Protein AF-0000000080778298 (afdb_homodimer)

Foldseek 3Di:
DWQKWWAQKWDDDVPATQAGGATDTHAFLAEEEEEEDPSLNSVVVVCVQQLNDPDIDTFIDGNNHGRHPCSPQAEQEAEPDDDDDQAAFLLRVLVVLVVVHVQAASVQLVVQCVVVVHDRRDGNVPDDPLNNLSSSCSSRLRGNHQEYEHEASCPPHDPVSSVVSLVSCVVRHDSRHYYYYYHPPCVSNVVRHQWYFYGGSNYTPDTDGQVVVCVVVVDHPVVVNCVSPVPPPD/DWQKWWAQKWDDDVPATQAGGATDTHAFLAEEEEEEDPSLNSVVVVCVQQLNDPDIDTFIDGNNHGRHPCSPQAEQEAAPDDDDDQADFLLRVLVVLVVVHVQAASVQLVVQCVVVVHDRRDGNVPDDPLSNLSSSCSSRLRGNHQEYEHEASCPPHDPVSSVVSLVSCVVRHDSRHYYYYYHPPCVSNVVRHQWYFYGGSNYTPDTDGQVVVCVVVVDHPVVVNCVSPVPPPD

Secondary structure (DSSP, 8-state):
-EEEEEEEEEEEETTEEEEEEEEEEEETT-EEEEE-STTSSHHHHHHHHTTS----EEEEEETTEE-STTGGGTEEEE-SS----TTSBHHHHHHHHHHH-TTB-HHHHHHHHHHTT--TTSBGGG--HHHHHHHHHHHHHTB--SEEEEE-TTTT--HHHHHHHHHHHHHHS-TTSEEEEE-S-HHHHGGG-SEEEEEETTEEEEEEEHHHHHHHHSS-HHHHHHHHHHGGG-/-EEEEEEEEEEEETTEEEEEEEEEEEETT-EEEEE-STTSSHHHHHHHHTTS----EEEEEETTEE-STTGGGTEEEE-SS----TTSBHHHHHHHHHHH-TTB-HHHHHHHHHHTT--TTSBGGG--HHHHHHHHHHHHHTB--SEEEEE-TTTT--HHHHHHHHHHHHHHS-TTSEEEEE-S-HHHHGGG-SEEEEEETTEEEEEEEHHHHHHHHSS-HHHHHHHHHHGGG-

InterPro domains:
  IPR003439 ABC transporter-like, ATP-binding domain [PF00005] (19-155)
  IPR003439 ABC transporter-like, ATP-binding domain [PS50893] (4-226)
  IPR003593 AAA+ ATPase domain [SM00382] (28-203)
  IPR027417 P-loop containing nucleoside triphosphate hydrolase [G3DSA:3.40.50.300] (1-229)
  IPR027417 P-loop containing nucleoside triphosphate hydrolase [SSF52540] (3-216)
  IPR051782 ABC Transporter Superfamily, Various Functions [PTHR42939] (1-219)

Radius of gyration: 23.78 Å; Cα contacts (8 Å, |Δi|>4): 913; chains: 2; bounding box: 49×66×50 Å

Solvent-accessible surface area (backbone atoms only — not comparable to full-atom values): 24778 Å² total; per-residue (Å²): 110,66,36,33,40,34,43,50,26,28,33,67,58,90,91,42,66,38,30,48,58,30,63,53,71,39,41,61,35,37,29,33,35,47,36,56,54,89,80,12,27,65,68,61,49,53,33,34,73,51,34,72,51,81,84,63,46,63,43,52,29,49,68,87,32,69,66,36,89,64,29,60,75,39,36,32,69,40,57,74,78,72,86,71,66,48,85,35,26,47,48,56,48,49,52,51,45,49,71,72,31,89,53,42,36,65,66,56,29,53,52,47,37,51,74,67,72,51,60,48,80,41,40,47,66,75,46,50,72,58,52,43,49,48,49,53,45,35,62,41,56,21,40,73,34,56,34,36,37,37,34,38,85,58,69,94,40,32,64,48,48,33,51,52,49,52,48,49,49,68,74,51,56,54,71,70,28,19,35,40,36,33,54,58,58,40,73,82,51,54,86,65,38,51,24,37,36,29,30,49,72,12,23,73,72,44,76,47,41,44,67,56,47,32,69,73,65,73,44,58,69,47,57,50,49,33,57,73,70,44,61,78,77,114,109,65,36,33,43,34,42,49,25,28,33,67,57,90,91,42,67,38,29,47,57,30,65,53,71,38,41,60,35,37,27,32,35,47,35,57,53,86,80,11,26,64,68,62,50,53,33,35,72,52,33,73,49,82,86,61,46,62,42,54,26,47,68,84,31,69,65,38,93,64,28,61,73,38,34,31,67,40,55,72,78,74,86,72,67,48,86,34,25,46,49,55,48,50,52,51,45,48,71,72,32,89,53,42,35,65,65,56,30,52,52,47,37,52,76,68,72,52,60,49,79,42,40,48,67,74,46,51,71,59,52,44,50,47,49,53,47,32,64,40,55,20,40,73,34,56,33,36,37,37,34,38,84,56,67,93,38,33,64,48,48,34,52,52,47,52,48,49,49,68,74,51,56,54,71,69,27,19,36,40,34,33,52,58,57,42,73,82,50,52,84,65,37,49,27,38,37,29,30,50,70,11,23,74,72,43,77,47,41,43,66,56,47,32,67,73,66,72,44,56,68,48,56,51,48,32,58,71,70,46,60,75,77,116

pLDDT: mean 94.22, std 7.56, range [27.03, 98.75]

Nearest PDB structures (foldseek):
  8k1o-assembly1_B  TM=9.092E-01  e=9.595E-23  Mycobacterium tuberculosis H37Rv
  1vpl-assembly1_A-2  TM=8.908E-01  e=2.422E-22  Thermotoga maritima MSB8
  8k1n-assembly1_D  TM=9.010E-01  e=5.201E-20  Mycobacterium tuberculosis H37Rv
  1ji0-assembly1_A  TM=8.790E-01  e=4.162E-18  Thermotoga maritima
  1v43-assembly1_A  TM=8.183E-01  e=1.011E-15  Pyrococcus horikoshii

Sequence (468 aa):
MSVLEIKNLSKKYGNKQALNDVSFTAEKGEVIGLLGPNGSGKTTLIKILAGIIKKYEGEVKIDSQNVNYKTKEFVSYLPDRFFLDPNLTIAQTQALFEDFYSDFDGEKFTNFIEQMSLDKKMKISNLSKGMTEKLNLALVLSRHAKLFIIDEPIAGVDPVAREQILDAIIDNIDPDSTLVITTHLVRDIERIFDRVIMLNKGSVELNDSVENLRSTYNKGIEDVYKQIFGGHHAMSVLEIKNLSKKYGNKQALNDVSFTAEKGEVIGLLGPNGSGKTTLIKILAGIIKKYEGEVKIDSQNVNYKTKEFVSYLPDRFFLDPNLTIAQTQALFEDFYSDFDGEKFTNFIEQMSLDKKMKISNLSKGMTEKLNLALVLSRHAKLFIIDEPIAGVDPVAREQILDAIIDNIDPDSTLVITTHLVRDIERIFDRVIMLNKGSVELNDSVENLRSTYNKGIEDVYKQIFGGHHA

Organism: Finegoldia m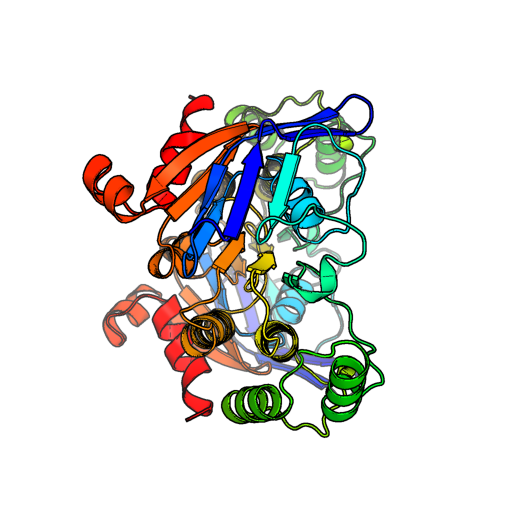agna (strain ATCC 29328 / DSM 20472 / WAL 2508) (NCBI:txid334413)

Structure (mmCIF, N/CA/C/O backbone):
data_AF-0000000080778298-model_v1
#
loop_
_entity.id
_entity.type
_entity.pdbx_description
1 polymer 'Antibiotic ABC transporter ATP-binding protein'
#
loop_
_atom_site.group_PDB
_atom_site.id
_atom_site.type_symbol
_atom_site.label_atom_id
_atom_site.label_alt_id
_atom_site.label_comp_id
_atom_site.label_asym_id
_atom_site.label_entity_id
_atom_site.label_seq_id
_atom_site.pdbx_PDB_ins_code
_atom_site.Cartn_x
_atom_site.Cartn_y
_atom_site.Cartn_z
_atom_site.occupancy
_atom_site.B_iso_or_equiv
_atom_site.auth_seq_id
_atom_site.auth_comp_id
_atom_site.auth_asym_id
_atom_site.auth_atom_id
_atom_site.pdbx_PDB_model_num
ATOM 1 N N . MET A 1 1 ? -6.984 25.562 22.344 1 78.44 1 MET A N 1
ATOM 2 C CA . MET A 1 1 ? -7.613 26.391 21.328 1 78.44 1 MET A CA 1
ATOM 3 C C . MET A 1 1 ? -7.691 25.641 20 1 78.44 1 MET A C 1
ATOM 5 O O . MET A 1 1 ? -6.758 24.938 19.625 1 78.44 1 MET A O 1
ATOM 9 N N . SER A 1 2 ? -8.812 25.75 19.297 1 90.25 2 SER A N 1
ATOM 10 C CA . SER A 1 2 ? -9.047 24.984 18.078 1 90.25 2 SER A CA 1
ATOM 11 C C . SER A 1 2 ? -8.242 25.531 16.906 1 90.25 2 SER A C 1
ATOM 13 O O . SER A 1 2 ? -8.219 26.75 16.688 1 90.25 2 SER A O 1
ATOM 15 N N . VAL A 1 3 ? -7.438 24.766 16.328 1 94.38 3 VAL A N 1
ATOM 16 C CA . VAL A 1 3 ? -6.645 25.156 15.172 1 94.38 3 VAL A CA 1
ATOM 17 C C . VAL A 1 3 ? -7.449 24.922 13.898 1 94.38 3 VAL A C 1
ATOM 19 O O . VAL A 1 3 ? -7.301 25.672 12.922 1 94.38 3 VAL A O 1
ATOM 22 N N . LEU A 1 4 ? -8.289 23.922 13.883 1 96.69 4 LEU A N 1
ATOM 23 C CA . LEU A 1 4 ? -9.133 23.562 12.75 1 96.69 4 LEU A CA 1
ATOM 24 C C . LEU A 1 4 ? -10.602 23.531 13.148 1 96.69 4 LEU A C 1
ATOM 26 O O . LEU A 1 4 ? -10.953 22.953 14.18 1 96.69 4 LEU A O 1
ATOM 30 N N . GLU A 1 5 ? -11.422 24.219 12.359 1 97.81 5 GLU A N 1
ATOM 31 C CA . GLU A 1 5 ? -12.867 24.203 12.547 1 97.81 5 GLU A CA 1
ATOM 32 C C . GLU A 1 5 ? -13.594 23.906 11.242 1 97.81 5 GLU A C 1
ATOM 34 O O . GLU A 1 5 ? -13.422 24.625 10.25 1 97.81 5 GLU A O 1
ATOM 39 N N . ILE A 1 6 ? -14.344 22.875 11.25 1 98.19 6 ILE A N 1
ATOM 40 C CA . ILE A 1 6 ? -15.18 22.5 10.109 1 98.19 6 ILE A CA 1
ATOM 41 C C . ILE A 1 6 ? -16.641 22.469 10.539 1 98.19 6 ILE A C 1
ATOM 43 O O . ILE A 1 6 ? -17 21.797 11.5 1 98.19 6 ILE A O 1
ATOM 47 N N . LYS A 1 7 ? -17.453 23.234 9.836 1 98.31 7 LYS A N 1
ATOM 48 C CA . LYS A 1 7 ? -18.875 23.312 10.148 1 98.31 7 LYS A CA 1
ATOM 49 C C . LYS A 1 7 ? -19.719 23 8.922 1 98.31 7 LYS A C 1
ATOM 51 O O . LYS A 1 7 ? -19.719 23.75 7.945 1 98.31 7 LYS A O 1
ATOM 56 N N . ASN A 1 8 ? -20.469 21.922 9.023 1 98.5 8 ASN A N 1
ATOM 57 C CA . ASN A 1 8 ? -21.453 21.516 8.023 1 98.5 8 ASN A CA 1
ATOM 58 C C . ASN A 1 8 ? -20.844 21.5 6.621 1 98.5 8 ASN A C 1
ATOM 60 O O . ASN A 1 8 ? -21.422 22.047 5.684 1 98.5 8 ASN A O 1
ATOM 64 N N . LEU A 1 9 ? -19.719 20.953 6.488 1 98.62 9 LEU A N 1
ATOM 65 C CA . LEU A 1 9 ? -19 20.906 5.223 1 98.62 9 LEU A CA 1
ATOM 66 C C . LEU A 1 9 ? -19.609 19.875 4.281 1 98.62 9 LEU A C 1
ATOM 68 O O . LEU A 1 9 ? -19.781 18.719 4.648 1 98.62 9 LEU A O 1
ATOM 72 N N . SER A 1 10 ? -19.953 20.359 3.104 1 98.62 10 SER A N 1
ATOM 73 C CA . SER A 1 10 ? -20.5 19.484 2.062 1 98.62 10 SER A CA 1
ATOM 74 C C . SER A 1 10 ? -19.844 19.766 0.713 1 98.62 10 SER A C 1
ATOM 76 O O . SER A 1 10 ? -19.516 20.922 0.405 1 98.62 10 SER A O 1
ATOM 78 N N . LYS A 1 11 ? -19.578 18.766 -0.02 1 98.25 11 LYS A N 1
ATOM 79 C CA . LYS A 1 11 ? -18.969 18.859 -1.34 1 98.25 11 LYS A CA 1
ATOM 80 C C . LYS A 1 11 ? -19.562 17.844 -2.303 1 98.25 11 LYS A C 1
ATOM 82 O O . LYS A 1 11 ? -19.656 16.656 -1.977 1 98.25 11 LYS A O 1
ATOM 87 N N . LYS A 1 12 ? -19.969 18.281 -3.449 1 96.56 12 LYS A N 1
ATOM 88 C CA . LYS A 1 12 ? -20.5 17.422 -4.504 1 96.56 12 LYS A CA 1
ATOM 89 C C . LYS A 1 12 ? -19.656 17.516 -5.77 1 96.56 12 LYS A C 1
ATOM 91 O O . LYS A 1 12 ? -19.156 18.594 -6.113 1 96.56 12 LYS A O 1
ATOM 96 N N . TYR A 1 13 ? -19.438 16.406 -6.422 1 94.69 13 TYR A N 1
ATOM 97 C CA . TYR A 1 13 ? -18.906 16.344 -7.781 1 94.69 13 TYR A CA 1
ATOM 98 C C . TYR A 1 13 ? -19.984 15.836 -8.75 1 94.69 13 TYR A C 1
ATOM 100 O O . TYR A 1 13 ? -20.297 14.648 -8.781 1 94.69 13 TYR A O 1
ATOM 108 N N . GLY A 1 14 ? -20.484 16.75 -9.555 1 93.25 14 GLY A N 1
ATOM 109 C CA . GLY A 1 14 ? -21.641 16.312 -10.328 1 93.25 14 GLY A CA 1
ATOM 110 C C . GLY A 1 14 ? -22.781 15.789 -9.469 1 93.25 14 GLY A C 1
ATOM 111 O O . GLY A 1 14 ? -23.297 16.5 -8.609 1 93.25 14 GLY A O 1
ATOM 112 N N . ASN A 1 15 ? -23.031 14.484 -9.672 1 91.56 15 ASN A N 1
ATOM 113 C CA . ASN A 1 15 ? -24.125 13.883 -8.922 1 91.56 15 ASN A CA 1
ATOM 114 C C . ASN A 1 15 ? -23.625 13.086 -7.723 1 91.56 15 ASN A C 1
ATOM 116 O O . ASN A 1 15 ? -24.422 12.547 -6.949 1 91.56 15 ASN A O 1
ATOM 120 N N . LYS A 1 16 ? -22.391 13.141 -7.445 1 93.31 16 LYS A N 1
ATOM 121 C CA . LYS A 1 16 ? -21.812 12.352 -6.355 1 93.31 16 LYS A CA 1
ATOM 122 C C . LYS A 1 16 ? -21.547 13.219 -5.129 1 93.31 16 LYS A C 1
ATOM 124 O O . LYS A 1 16 ? -20.859 14.234 -5.223 1 93.31 16 LYS A O 1
ATOM 129 N N . GLN A 1 17 ? -22.172 12.867 -4.039 1 96.75 17 GLN A N 1
ATOM 130 C CA . GLN A 1 17 ? -21.938 13.539 -2.764 1 96.75 17 GLN A CA 1
ATOM 131 C C . GLN A 1 17 ? -20.656 13.023 -2.1 1 96.75 17 GLN A C 1
ATOM 133 O O . GLN A 1 17 ? -20.672 11.977 -1.456 1 96.75 17 GLN A O 1
ATOM 138 N N . ALA A 1 18 ? -19.609 13.812 -2.191 1 97.69 18 ALA A N 1
ATOM 139 C CA . ALA A 1 18 ? -18.312 13.383 -1.67 1 97.69 18 ALA A CA 1
ATOM 140 C C . ALA A 1 18 ? -18.219 13.625 -0.166 1 97.69 18 ALA A C 1
ATOM 142 O O . ALA A 1 18 ? -17.703 12.789 0.574 1 97.69 18 ALA A O 1
ATOM 143 N N . LEU A 1 19 ? -18.672 14.766 0.259 1 98.75 19 LEU A N 1
ATOM 144 C CA . LEU A 1 19 ? -18.797 15.117 1.671 1 98.75 19 LEU A CA 1
ATOM 145 C C . LEU A 1 19 ? -20.203 15.586 1.991 1 98.75 19 LEU A C 1
ATOM 147 O O . LEU A 1 19 ? -20.812 16.328 1.208 1 98.75 19 LEU A O 1
ATOM 151 N N . ASN A 1 20 ? -20.688 15.102 3.113 1 98.56 20 ASN A N 1
ATOM 152 C CA . ASN A 1 20 ? -22.078 15.375 3.51 1 98.56 20 ASN A CA 1
ATOM 153 C C . ASN A 1 20 ? -22.156 15.844 4.961 1 98.56 20 ASN A C 1
ATOM 155 O O . ASN A 1 20 ? -22.234 15.023 5.875 1 98.56 20 ASN A O 1
ATOM 159 N N . ASP A 1 21 ? -22.156 17.141 5.152 1 98.44 21 ASP A N 1
ATOM 160 C CA . ASP A 1 21 ? -22.406 17.766 6.445 1 98.44 21 ASP A CA 1
ATOM 161 C C . ASP A 1 21 ? -21.375 17.344 7.48 1 98.44 21 ASP A C 1
ATOM 163 O O . ASP A 1 21 ? -21.734 16.891 8.57 1 98.44 21 ASP A O 1
ATOM 167 N N . VAL A 1 22 ? -20.156 17.438 7.129 1 98.75 22 VAL A N 1
ATOM 168 C CA . VAL A 1 22 ? -19.062 17.062 8.008 1 98.75 22 VAL A CA 1
ATOM 169 C C . VAL A 1 22 ? -18.75 18.219 8.961 1 98.75 22 VAL A C 1
ATOM 171 O O . VAL A 1 22 ? -18.609 19.375 8.531 1 98.75 22 VAL A O 1
ATOM 174 N N . SER A 1 23 ? -18.688 17.922 10.258 1 98.69 23 SER A N 1
ATOM 175 C CA . SER A 1 23 ? -18.344 18.922 11.258 1 98.69 23 SER A CA 1
ATOM 176 C C . SER A 1 23 ? -17.422 18.344 12.328 1 98.69 23 SER A C 1
ATOM 178 O O . SER A 1 23 ? -17.688 17.25 12.852 1 98.69 23 SER A O 1
ATOM 180 N N . PHE A 1 24 ? -16.328 18.984 12.586 1 98.31 24 PHE A N 1
ATOM 181 C CA . PHE A 1 24 ? -15.469 18.672 13.719 1 98.31 24 PHE A CA 1
ATOM 182 C C . PHE A 1 24 ? -14.398 19.734 13.891 1 98.31 24 PHE A C 1
ATOM 184 O O . PHE A 1 24 ? -14.242 20.625 13.047 1 98.31 24 PHE A O 1
ATOM 191 N N . THR A 1 25 ? -13.727 19.703 14.984 1 98 25 THR A N 1
ATOM 192 C CA . THR A 1 25 ? -12.617 20.594 15.273 1 98 25 THR A CA 1
ATOM 193 C C . THR A 1 25 ? -11.344 19.797 15.562 1 98 25 THR A C 1
ATOM 195 O O . THR A 1 25 ? -11.383 18.578 15.703 1 98 25 THR A O 1
ATOM 198 N N . ALA A 1 26 ? -10.258 20.453 15.516 1 97.38 26 ALA A N 1
ATOM 199 C CA . ALA A 1 26 ? -8.977 19.906 15.961 1 97.38 26 ALA A CA 1
ATOM 200 C C . ALA A 1 26 ? -8.227 20.906 16.828 1 97.38 26 ALA A C 1
ATOM 202 O O . ALA A 1 26 ? -8.219 22.109 16.531 1 97.38 26 ALA A O 1
ATOM 203 N N . GLU A 1 27 ? -7.645 20.422 17.828 1 96.44 27 GLU A N 1
ATOM 204 C CA . GLU A 1 27 ? -6.938 21.281 18.781 1 96.44 27 GLU A CA 1
ATOM 205 C C . GLU A 1 27 ? -5.445 21.344 18.469 1 96.44 27 GLU A C 1
ATOM 207 O O . GLU A 1 27 ? -4.926 20.484 17.734 1 96.44 27 GLU A O 1
ATOM 212 N N . LYS A 1 28 ? -4.871 22.359 19.047 1 95.31 28 LYS A N 1
ATOM 213 C CA . LYS A 1 28 ? -3.426 22.516 18.906 1 95.31 28 LYS A CA 1
ATOM 214 C C . LYS A 1 28 ? -2.686 21.312 19.469 1 95.31 28 LYS A C 1
ATOM 216 O O . LYS A 1 28 ? -2.996 20.844 20.578 1 95.31 28 LYS A O 1
ATOM 221 N N . GLY A 1 29 ? -1.764 20.75 18.656 1 95.31 29 GLY A N 1
ATOM 222 C CA . GLY A 1 29 ? -0.925 19.656 19.109 1 95.31 29 GLY A CA 1
ATOM 223 C C . GLY A 1 29 ? -1.574 18.297 18.938 1 95.31 29 GLY A C 1
ATOM 224 O O . GLY A 1 29 ? -0.948 17.266 19.203 1 95.31 29 GLY A O 1
ATOM 225 N N . GLU A 1 30 ? -2.766 18.281 18.469 1 97.25 30 GLU A N 1
ATOM 226 C CA . GLU A 1 30 ? -3.52 17.031 18.359 1 97.25 30 GLU A CA 1
ATOM 227 C C . GLU A 1 30 ? -3.139 16.266 17.094 1 97.25 30 GLU A C 1
ATOM 229 O O . GLU A 1 30 ? -2.984 16.875 16.031 1 97.25 30 GLU A O 1
ATOM 234 N N . VAL A 1 31 ? -2.969 14.969 17.25 1 97.5 31 VAL A N 1
ATOM 235 C CA . VAL A 1 31 ? -2.758 14.086 16.109 1 97.5 31 VAL A CA 1
ATOM 236 C C . VAL A 1 31 ? -4.043 13.32 15.797 1 97.5 31 VAL A C 1
ATOM 238 O O . VAL A 1 31 ? -4.496 12.5 16.609 1 97.5 31 VAL A O 1
ATOM 241 N N . ILE A 1 32 ? -4.586 13.555 14.617 1 98.5 32 ILE A N 1
ATOM 242 C CA . ILE A 1 32 ? -5.855 12.945 14.234 1 98.5 32 ILE A CA 1
ATOM 243 C C . ILE A 1 32 ? -5.633 11.961 13.086 1 98.5 32 ILE A C 1
ATOM 245 O O . ILE A 1 32 ? -5.051 12.32 12.062 1 98.5 32 ILE A O 1
ATOM 249 N N . GLY A 1 33 ? -6.047 10.727 13.312 1 98.62 33 GLY A N 1
ATOM 250 C CA . GLY A 1 33 ? -6.172 9.789 12.211 1 98.62 33 GLY A CA 1
ATOM 251 C C . GLY A 1 33 ? -7.48 9.93 11.453 1 98.62 33 GLY A C 1
ATOM 252 O O . GLY A 1 33 ? -8.555 9.711 12.016 1 98.62 33 GLY A O 1
ATOM 253 N N . LEU A 1 34 ? -7.395 10.383 10.25 1 98.69 34 LEU A N 1
ATOM 254 C CA . LEU A 1 34 ? -8.555 10.43 9.359 1 98.69 34 LEU A CA 1
ATOM 255 C C . LEU A 1 34 ? -8.688 9.141 8.562 1 98.69 34 LEU A C 1
ATOM 257 O O . LEU A 1 34 ? -7.93 8.906 7.613 1 98.69 34 LEU A O 1
ATOM 261 N N . LEU A 1 35 ? -9.68 8.344 8.922 1 98.44 35 LEU A N 1
ATOM 262 C CA . LEU A 1 35 ? -9.781 6.98 8.422 1 98.44 35 LEU A CA 1
ATOM 263 C C . LEU A 1 35 ? -11.109 6.762 7.703 1 98.44 35 LEU A C 1
ATOM 265 O O . LEU A 1 35 ? -12.016 7.586 7.809 1 98.44 35 LEU A O 1
ATOM 269 N N . GLY A 1 36 ? -11.188 5.672 6.961 1 97.44 36 GLY A N 1
ATOM 270 C CA . GLY A 1 36 ? -12.367 5.293 6.203 1 97.44 36 GLY A CA 1
ATOM 271 C C . GLY A 1 36 ? -12.039 4.504 4.949 1 97.44 36 GLY A C 1
ATOM 272 O O . GLY A 1 36 ? -10.898 4.508 4.484 1 97.44 36 GLY A O 1
ATOM 273 N N . PRO A 1 37 ? -13.039 3.822 4.414 1 95.44 37 PRO A N 1
ATOM 274 C CA . PRO A 1 37 ? -12.805 3.057 3.189 1 95.44 37 PRO A CA 1
ATOM 275 C C . PRO A 1 37 ? -12.492 3.949 1.987 1 95.44 37 PRO A C 1
ATOM 277 O O . PRO A 1 37 ? -12.578 5.176 2.086 1 95.44 37 PRO A O 1
ATOM 280 N N . ASN A 1 38 ? -12.062 3.307 0.948 1 91.5 38 ASN A N 1
ATOM 281 C CA . ASN A 1 38 ? -11.875 4.043 -0.296 1 91.5 38 ASN A CA 1
ATOM 282 C C . ASN A 1 38 ? -13.164 4.719 -0.753 1 91.5 38 ASN A C 1
ATOM 284 O O . ASN A 1 38 ? -14.242 4.125 -0.682 1 91.5 38 ASN A O 1
ATOM 288 N N . GLY A 1 39 ? -13.086 5.965 -1.062 1 92.25 39 GLY A N 1
ATOM 289 C CA . GLY A 1 39 ? -14.242 6.699 -1.54 1 92.25 39 GLY A CA 1
ATOM 290 C C . GLY A 1 39 ? -15.047 7.332 -0.422 1 92.25 39 GLY A C 1
ATOM 291 O O . GLY A 1 39 ? -16.125 7.895 -0.663 1 92.25 39 GLY A O 1
ATOM 292 N N . SER A 1 40 ? -14.539 7.312 0.75 1 96.25 40 SER A N 1
ATOM 293 C CA . SER A 1 40 ? -15.305 7.785 1.896 1 96.25 40 SER A CA 1
ATOM 294 C C . SER A 1 40 ? -15.273 9.305 1.99 1 96.25 40 SER A C 1
ATOM 296 O O . SER A 1 40 ? -16.047 9.898 2.748 1 96.25 40 SER A O 1
ATOM 298 N N . GLY A 1 41 ? -14.375 9.93 1.281 1 97.31 41 GLY A N 1
ATOM 299 C CA . GLY A 1 41 ? -14.305 11.383 1.282 1 97.31 41 GLY A CA 1
ATOM 300 C C . GLY A 1 41 ? -13.016 11.914 1.874 1 97.31 41 GLY A C 1
ATOM 301 O O . GLY A 1 41 ? -12.805 13.133 1.921 1 97.31 41 GLY A O 1
ATOM 302 N N . LYS A 1 42 ? -12.125 11.07 2.289 1 97.88 42 LYS A N 1
ATOM 303 C CA . LYS A 1 42 ? -10.891 11.469 2.951 1 97.88 42 LYS A CA 1
ATOM 304 C C . LYS A 1 42 ? -10.086 12.43 2.076 1 97.88 42 LYS A C 1
ATOM 306 O O . LYS A 1 42 ? -9.703 13.516 2.521 1 97.88 42 LYS A O 1
ATOM 311 N N . THR A 1 43 ? -9.859 12.039 0.806 1 96.5 43 THR A N 1
ATOM 312 C CA . THR A 1 43 ? -9.039 12.82 -0.114 1 96.5 43 THR A CA 1
ATOM 313 C C . THR A 1 43 ? -9.68 14.172 -0.398 1 96.5 43 THR A C 1
ATOM 315 O O . THR A 1 43 ? -8.992 15.195 -0.445 1 96.5 43 THR A O 1
ATOM 318 N N . THR A 1 44 ? -11 14.172 -0.585 1 97.75 44 THR A N 1
ATOM 319 C CA . THR A 1 44 ? -11.711 15.43 -0.786 1 97.75 44 THR A CA 1
ATOM 320 C C . THR A 1 44 ? -11.531 16.344 0.417 1 97.75 44 THR A C 1
ATOM 322 O O . THR A 1 44 ? -11.211 17.531 0.257 1 97.75 44 THR A O 1
ATOM 325 N N . LEU A 1 45 ? -11.656 15.781 1.581 1 98.31 45 LEU A N 1
ATOM 326 C CA . LEU A 1 45 ? -11.539 16.562 2.803 1 98.31 45 LEU A CA 1
ATOM 327 C C . LEU A 1 45 ? -10.133 17.141 2.938 1 98.31 45 LEU A C 1
ATOM 329 O O . LEU A 1 45 ? -9.969 18.344 3.164 1 98.31 45 LEU A O 1
ATOM 333 N N . ILE A 1 46 ? -9.109 16.359 2.736 1 97.31 46 ILE A N 1
ATOM 334 C CA . ILE A 1 46 ? -7.746 16.828 2.971 1 97.31 46 ILE A CA 1
ATOM 335 C C . ILE A 1 46 ? -7.367 17.859 1.903 1 97.31 46 ILE A C 1
ATOM 337 O O . ILE A 1 46 ? -6.625 18.797 2.178 1 97.31 46 ILE A O 1
ATOM 341 N N . LYS A 1 47 ? -7.891 17.719 0.681 1 96.31 47 LYS A N 1
ATOM 342 C CA . LYS A 1 47 ? -7.598 18.688 -0.37 1 96.31 47 LYS A CA 1
ATOM 343 C C . LYS A 1 47 ? -8.266 20.031 -0.078 1 96.31 47 LYS A C 1
ATOM 345 O O . LYS A 1 47 ? -7.727 21.078 -0.424 1 96.31 47 LYS A O 1
ATOM 350 N N . ILE A 1 48 ? -9.43 19.969 0.528 1 96.88 48 ILE A N 1
ATOM 351 C CA . ILE A 1 48 ? -10.086 21.203 0.966 1 96.88 48 ILE A CA 1
ATOM 352 C C . ILE A 1 48 ? -9.25 21.859 2.059 1 96.88 48 ILE A C 1
ATOM 354 O O . ILE A 1 48 ? -8.969 23.062 1.993 1 96.88 48 ILE A O 1
ATOM 358 N N . LEU A 1 49 ? -8.781 21.062 3.014 1 96.38 49 LEU A N 1
ATOM 359 C CA . LEU A 1 49 ? -7.969 21.594 4.109 1 96.38 49 LEU A CA 1
ATOM 360 C C . LEU A 1 49 ? -6.656 22.156 3.586 1 96.38 49 LEU A C 1
ATOM 362 O O . LEU A 1 49 ? -6.145 23.141 4.129 1 96.38 49 LEU A O 1
ATOM 366 N N . ALA A 1 50 ? -6.133 21.609 2.518 1 95 50 ALA A N 1
ATOM 367 C CA . ALA A 1 50 ? -4.867 22.031 1.93 1 95 50 ALA A CA 1
ATOM 368 C C . ALA A 1 50 ? -5.07 23.25 1.029 1 95 50 ALA A C 1
ATOM 370 O O . ALA A 1 50 ? -4.105 23.812 0.494 1 95 50 ALA A O 1
ATOM 371 N N . GLY A 1 51 ? -6.305 23.609 0.789 1 94.56 51 GLY A N 1
ATOM 372 C CA . GLY A 1 51 ? -6.617 24.781 -0.031 1 94.56 51 GLY A CA 1
ATOM 373 C C . GLY A 1 51 ? -6.602 24.469 -1.519 1 94.56 51 GLY A C 1
ATOM 374 O O . GLY A 1 51 ? -6.578 25.391 -2.342 1 94.56 51 GLY A O 1
ATOM 375 N N . ILE A 1 52 ? -6.566 23.234 -1.874 1 93.56 52 ILE A N 1
ATOM 376 C CA . ILE A 1 52 ? -6.535 22.812 -3.27 1 93.56 52 ILE A CA 1
ATOM 377 C C . ILE A 1 52 ? -7.941 22.875 -3.857 1 93.56 52 ILE A C 1
ATOM 379 O O . ILE A 1 52 ? -8.141 23.391 -4.961 1 93.56 52 ILE A O 1
ATOM 383 N N . ILE A 1 53 ? -8.906 22.344 -3.15 1 94.31 53 ILE A N 1
ATOM 384 C CA . ILE A 1 53 ? -10.312 22.453 -3.521 1 94.31 53 ILE A CA 1
ATOM 385 C C . ILE A 1 53 ? -10.938 23.656 -2.82 1 94.31 53 ILE A C 1
ATOM 387 O O . ILE A 1 53 ? -10.891 23.75 -1.592 1 94.31 53 ILE A O 1
ATOM 391 N N . LYS A 1 54 ? -11.586 24.562 -3.533 1 91.88 54 LYS A N 1
ATOM 392 C CA . LYS A 1 54 ? -12.039 25.812 -2.953 1 91.88 54 LYS A CA 1
ATOM 393 C C . LYS A 1 54 ? -13.562 25.922 -2.988 1 91.88 54 LYS A C 1
ATOM 395 O O . LYS A 1 54 ? -14.148 26.719 -2.252 1 91.88 54 LYS A O 1
ATOM 400 N N . LYS A 1 55 ? -14.242 25.203 -3.832 1 93.88 55 LYS A N 1
ATOM 401 C CA . LYS A 1 55 ? -15.695 25.281 -3.953 1 93.88 55 LYS A CA 1
ATOM 402 C C . LYS A 1 55 ? -16.375 24.188 -3.115 1 93.88 55 LYS A C 1
ATOM 404 O O . LYS A 1 55 ? -16.266 23 -3.42 1 93.88 55 LYS A O 1
ATOM 409 N N . TYR A 1 56 ? -16.938 24.562 -2.104 1 96.81 56 TYR A N 1
ATOM 410 C CA . TYR A 1 56 ? -17.688 23.688 -1.203 1 96.81 56 TYR A CA 1
ATOM 411 C C . TYR A 1 56 ? -18.703 24.484 -0.396 1 96.81 56 TYR A C 1
ATOM 413 O O . TYR A 1 56 ? -18.719 25.703 -0.439 1 96.81 56 TYR A O 1
ATOM 421 N N . GLU A 1 57 ? -19.562 23.766 0.222 1 97.88 57 GLU A N 1
ATOM 422 C CA . GLU A 1 57 ? -20.531 24.359 1.138 1 97.88 57 GLU A CA 1
ATOM 423 C C . GLU A 1 57 ? -20.109 24.188 2.59 1 97.88 57 GLU A C 1
ATOM 425 O O . GLU A 1 57 ? -19.375 23.25 2.916 1 97.88 57 GLU A O 1
ATOM 430 N N . GLY A 1 58 ? -20.516 25.078 3.432 1 97.88 58 GLY A N 1
ATOM 431 C CA . GLY A 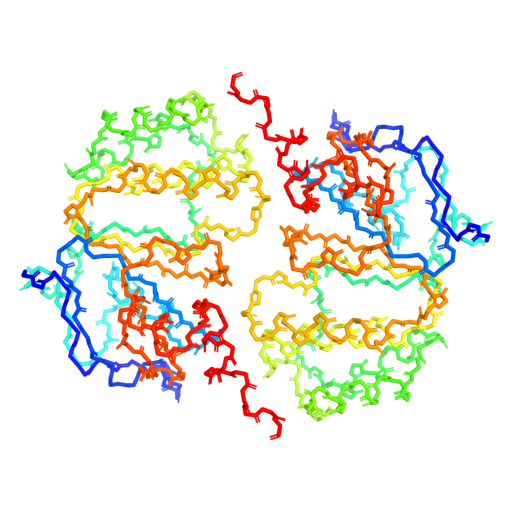1 58 ? -20.109 25.062 4.828 1 97.88 58 GLY A CA 1
ATOM 432 C C . GLY A 1 58 ? -18.922 25.969 5.117 1 97.88 58 GLY A C 1
ATOM 433 O O . GLY A 1 58 ? -18.656 26.906 4.367 1 97.88 58 GLY A O 1
ATOM 434 N N . GLU A 1 59 ? -18.328 25.703 6.332 1 97.25 59 GLU A N 1
ATOM 435 C CA . GLU A 1 59 ? -17.219 26.562 6.73 1 97.25 59 GLU A CA 1
ATOM 436 C C . GLU A 1 59 ? -16.016 25.75 7.176 1 97.25 59 GLU A C 1
ATOM 438 O O . GLU A 1 59 ? -16.156 24.734 7.871 1 97.25 59 GLU A O 1
ATOM 443 N N . VAL A 1 60 ? -14.953 26.172 6.695 1 97.19 60 VAL A N 1
ATOM 444 C CA . VAL A 1 60 ? -13.68 25.609 7.121 1 97.19 60 VAL A CA 1
ATOM 445 C C . VAL A 1 60 ? -12.719 26.719 7.523 1 97.19 60 VAL A C 1
ATOM 447 O O . VAL A 1 60 ? -12.445 27.625 6.734 1 97.19 60 VAL A O 1
ATOM 450 N N . LYS A 1 61 ? -12.242 26.641 8.766 1 96.12 61 LYS A N 1
ATOM 451 C CA . LYS A 1 61 ? -11.297 27.625 9.266 1 96.12 61 LYS A CA 1
ATOM 452 C C . LYS A 1 61 ? -10.062 26.953 9.852 1 96.12 61 LYS A C 1
ATOM 454 O O . LYS A 1 61 ? -10.164 25.922 10.523 1 96.12 61 LYS A O 1
ATOM 459 N N . ILE A 1 62 ? -8.977 27.516 9.57 1 94.94 62 ILE A N 1
ATOM 460 C CA . ILE A 1 62 ? -7.703 27.125 10.156 1 94.94 62 ILE A CA 1
ATOM 461 C C . ILE A 1 62 ? -7.062 28.312 10.867 1 94.94 62 ILE A C 1
ATOM 463 O O . ILE A 1 62 ? -6.832 29.359 10.25 1 94.94 62 ILE A O 1
ATOM 467 N N . ASP A 1 63 ? -6.887 28.125 12.102 1 91.62 63 ASP A N 1
ATOM 468 C CA . ASP A 1 63 ? -6.391 29.234 12.93 1 91.62 63 ASP A CA 1
ATOM 469 C C . ASP A 1 63 ? -7.25 30.484 12.75 1 91.62 63 ASP A C 1
ATOM 471 O O . ASP A 1 63 ? -6.734 31.562 12.477 1 91.62 63 ASP A O 1
ATOM 475 N N . SER A 1 64 ? -8.516 30.266 12.688 1 91.25 64 SER A N 1
ATOM 476 C CA . SER A 1 64 ? -9.547 31.297 12.656 1 91.25 64 SER A CA 1
ATOM 477 C C . SER A 1 64 ? -9.586 32 11.305 1 91.25 64 SER A C 1
ATOM 479 O O . SER A 1 64 ? -10.211 33.062 11.172 1 91.25 64 SER A O 1
ATOM 481 N N . GLN A 1 65 ? -8.898 31.453 10.422 1 91.56 65 GLN A N 1
ATOM 482 C CA . GLN A 1 65 ? -8.914 32 9.07 1 91.56 65 GLN A CA 1
ATOM 483 C C . GLN A 1 65 ? -9.594 31.047 8.094 1 91.56 65 GLN A C 1
ATOM 485 O O . GLN A 1 65 ? -9.406 29.828 8.172 1 91.56 65 GLN A O 1
ATOM 490 N N . ASN A 1 66 ? -10.297 31.656 7.172 1 92.88 66 ASN A N 1
ATOM 491 C CA . ASN A 1 66 ? -10.914 30.828 6.141 1 92.88 66 ASN A CA 1
ATOM 492 C C . ASN A 1 66 ? -9.875 30.219 5.203 1 92.88 66 ASN A C 1
ATOM 494 O O . ASN A 1 66 ? -8.867 30.859 4.895 1 92.88 66 ASN A O 1
ATOM 498 N N . VAL A 1 67 ? -10.156 29.047 4.777 1 91.38 67 VAL A N 1
ATOM 499 C CA . VAL A 1 67 ? -9.297 28.422 3.781 1 91.38 67 VAL A CA 1
ATOM 500 C C . VAL A 1 67 ? -9.391 29.172 2.459 1 91.38 67 VAL A C 1
ATOM 502 O O . VAL A 1 67 ? -10.484 29.5 2.004 1 91.38 67 VAL A O 1
ATOM 505 N N . ASN A 1 68 ? -8.281 29.562 2.014 1 84.69 68 ASN A N 1
ATOM 506 C CA . ASN A 1 68 ? -8.203 30.281 0.741 1 84.69 68 ASN A CA 1
ATOM 507 C C . ASN A 1 68 ? -6.871 30.047 0.044 1 84.69 68 ASN A C 1
ATOM 509 O O . ASN A 1 68 ? -6.199 29.047 0.297 1 84.69 68 ASN A O 1
ATOM 513 N N . TYR A 1 69 ? -6.477 30.938 -0.802 1 80.19 69 TYR A N 1
ATOM 514 C CA . TYR A 1 69 ? -5.266 30.781 -1.597 1 80.19 69 TYR A CA 1
ATOM 515 C C . TYR A 1 69 ? -4.02 30.969 -0.738 1 80.19 69 TYR A C 1
ATOM 517 O O . TYR A 1 69 ? -2.926 30.547 -1.119 1 80.19 69 TYR A O 1
ATOM 525 N N . LYS A 1 70 ? -4.223 31.469 0.503 1 83.12 70 LYS A N 1
ATOM 526 C CA . LYS A 1 70 ? -3.068 31.703 1.369 1 83.12 70 LYS A CA 1
ATOM 527 C C . LYS A 1 70 ? -2.879 30.547 2.352 1 83.12 70 LYS A C 1
ATOM 529 O O . LYS A 1 70 ? -1.962 30.562 3.1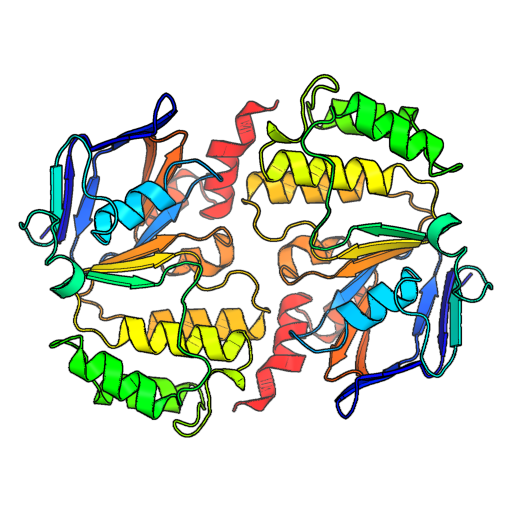74 1 83.12 70 LYS A O 1
ATOM 534 N N . THR A 1 71 ? -3.705 29.578 2.184 1 87.75 71 THR A N 1
ATOM 535 C CA . THR A 1 71 ? -3.688 28.438 3.094 1 87.75 71 THR A CA 1
ATOM 536 C C . THR A 1 71 ? -2.318 27.766 3.098 1 87.75 71 THR A C 1
ATOM 538 O O . THR A 1 71 ? -1.859 27.281 4.137 1 87.75 71 THR A O 1
ATOM 541 N N . LYS A 1 72 ? -1.649 27.812 1.984 1 84.81 72 LYS A N 1
ATOM 542 C CA . LYS A 1 72 ? -0.358 27.141 1.84 1 84.81 72 LYS A CA 1
ATOM 543 C C . LYS A 1 72 ? 0.676 27.75 2.793 1 84.81 72 LYS A C 1
ATOM 545 O O . LYS A 1 72 ? 1.709 27.125 3.061 1 84.81 72 LYS A O 1
ATOM 550 N N . GLU A 1 73 ? 0.398 28.953 3.281 1 87.62 73 GLU A N 1
ATOM 551 C CA . GLU A 1 73 ? 1.351 29.625 4.16 1 87.62 73 GLU A CA 1
ATOM 552 C C . GLU A 1 73 ? 1.343 29 5.559 1 87.62 73 GLU A C 1
ATOM 554 O O . GLU A 1 73 ? 2.338 29.078 6.281 1 87.62 73 GLU A O 1
ATOM 559 N N . PHE A 1 74 ? 0.238 28.391 5.84 1 88.38 74 PHE A N 1
ATOM 560 C CA . PHE A 1 74 ? 0.194 27.953 7.227 1 88.38 74 PHE A CA 1
ATOM 561 C C . PHE A 1 74 ? -0.19 26.469 7.305 1 88.38 74 PHE A C 1
ATOM 563 O O . PHE A 1 74 ? -0.28 25.906 8.398 1 88.38 74 PHE A O 1
ATOM 570 N N . VAL A 1 75 ? -0.428 25.891 6.188 1 95.81 75 VAL A N 1
ATOM 571 C CA . VAL A 1 75 ? -0.685 24.453 6.117 1 95.81 75 VAL A CA 1
ATOM 572 C C . VAL A 1 75 ? 0.414 23.766 5.305 1 95.81 75 VAL A C 1
ATOM 574 O O . VAL A 1 75 ? 0.787 24.25 4.23 1 95.81 75 VAL A O 1
ATOM 577 N N . SER A 1 76 ? 0.998 22.719 5.863 1 96.81 76 SER A N 1
ATOM 578 C CA . SER A 1 76 ? 1.951 21.875 5.145 1 96.81 76 SER A CA 1
ATOM 579 C C . SER A 1 76 ? 1.33 20.531 4.758 1 96.81 76 SER A C 1
ATOM 581 O O . SER A 1 76 ? 0.86 19.797 5.621 1 96.81 76 SER A O 1
ATOM 583 N N . TYR A 1 77 ? 1.325 20.312 3.465 1 96.94 77 TYR A N 1
ATOM 584 C CA . TYR A 1 77 ? 0.58 19.172 2.934 1 96.94 77 TYR A CA 1
ATOM 585 C C . TYR A 1 77 ? 1.506 18.203 2.209 1 96.94 77 TYR A C 1
ATOM 587 O O . TYR A 1 77 ? 2.262 18.609 1.32 1 96.94 77 TYR A O 1
ATOM 595 N N . LEU A 1 78 ? 1.523 16.906 2.691 1 97.5 78 LEU A N 1
ATOM 596 C CA . LEU A 1 78 ? 2.154 15.797 1.981 1 97.5 78 LEU A CA 1
ATOM 597 C C . LEU A 1 78 ? 1.112 14.953 1.261 1 97.5 78 LEU A C 1
ATOM 599 O O . LEU A 1 78 ? 0.421 14.141 1.887 1 97.5 78 LEU A O 1
ATOM 603 N N . PRO A 1 79 ? 1.025 15.078 -0.091 1 96.44 79 PRO A N 1
ATOM 604 C CA . PRO A 1 79 ? 0.076 14.25 -0.835 1 96.44 79 PRO A CA 1
ATOM 605 C C . PRO A 1 79 ? 0.569 12.82 -1.03 1 96.44 79 PRO A C 1
ATOM 607 O O . PRO A 1 79 ? 1.742 12.531 -0.783 1 96.44 79 PRO A O 1
ATOM 610 N N . ASP A 1 80 ? -0.334 12 -1.455 1 92.31 80 ASP A N 1
ATOM 611 C CA . ASP A 1 80 ? -0.002 10.609 -1.748 1 92.31 80 ASP A CA 1
ATOM 612 C C . ASP A 1 80 ? 1.063 10.516 -2.838 1 92.31 80 ASP A C 1
ATOM 614 O O . ASP A 1 80 ? 2.004 9.727 -2.729 1 92.31 80 ASP A O 1
ATOM 618 N N . ARG A 1 81 ? 0.875 11.266 -3.816 1 88.69 81 ARG A N 1
ATOM 619 C CA . ARG A 1 81 ? 1.886 11.383 -4.863 1 88.69 81 ARG A CA 1
ATOM 620 C C . ARG A 1 81 ? 2.549 12.75 -4.84 1 88.69 81 ARG A C 1
ATOM 622 O O . ARG A 1 81 ? 1.93 13.758 -5.203 1 88.69 81 ARG A O 1
ATOM 629 N N . PHE A 1 82 ? 3.754 12.703 -4.348 1 88.5 82 PHE A N 1
ATOM 630 C CA . PHE A 1 82 ? 4.539 13.93 -4.27 1 88.5 82 PHE A CA 1
ATOM 631 C C . PHE A 1 82 ? 5.512 14.031 -5.438 1 88.5 82 PHE A C 1
ATOM 633 O O . PHE A 1 82 ? 6.246 13.078 -5.723 1 88.5 82 PHE A O 1
ATOM 640 N N . PHE A 1 83 ? 5.449 15.133 -6.16 1 90.25 83 PHE A N 1
ATOM 641 C CA . PHE A 1 83 ? 6.277 15.234 -7.355 1 90.25 83 PHE A CA 1
ATOM 642 C C . PHE A 1 83 ? 7.422 16.219 -7.137 1 90.25 83 PHE A C 1
ATOM 644 O O . PHE A 1 83 ? 7.203 17.344 -6.703 1 90.25 83 PHE A O 1
ATOM 651 N N . LEU A 1 84 ? 8.531 15.758 -7.246 1 96.44 84 LEU A N 1
ATOM 652 C CA . LEU A 1 84 ? 9.75 16.562 -7.258 1 96.44 84 LEU A CA 1
ATOM 653 C C . LEU A 1 84 ? 10.453 16.469 -8.609 1 96.44 84 LEU A C 1
ATOM 655 O O . LEU A 1 84 ? 10.352 15.445 -9.297 1 96.44 84 LEU A O 1
ATOM 659 N N . ASP A 1 85 ? 11.109 17.531 -9.055 1 97.19 85 ASP A N 1
ATOM 660 C CA . ASP A 1 85 ? 11.898 17.516 -10.281 1 97.19 85 ASP A CA 1
ATOM 661 C C . ASP A 1 85 ? 13.039 16.5 -10.18 1 97.19 85 ASP A C 1
ATOM 663 O O . ASP A 1 85 ? 13.961 16.688 -9.383 1 97.19 85 ASP A O 1
ATOM 667 N N . PRO A 1 86 ? 12.969 15.508 -10.984 1 97.56 86 PRO A N 1
ATOM 668 C CA . PRO A 1 86 ? 13.961 14.438 -10.867 1 97.56 86 PRO A CA 1
ATOM 669 C C . PRO A 1 86 ? 15.375 14.906 -11.203 1 97.56 86 PRO A C 1
ATOM 671 O O . PRO A 1 86 ? 16.359 14.227 -10.867 1 97.56 86 PRO A O 1
ATOM 674 N N . ASN A 1 87 ? 15.477 16.047 -11.844 1 97.81 87 ASN A N 1
ATOM 675 C CA . ASN A 1 87 ? 16.781 16.516 -12.289 1 97.81 87 ASN A CA 1
ATOM 676 C C . ASN A 1 87 ? 17.469 17.359 -11.211 1 97.81 87 ASN A C 1
ATOM 678 O O . ASN A 1 87 ? 18.656 17.672 -11.32 1 97.81 87 ASN A O 1
ATOM 682 N N . LEU A 1 88 ? 16.797 17.656 -10.18 1 98.56 88 LEU A N 1
ATOM 683 C CA . LEU A 1 88 ? 17.359 18.484 -9.109 1 98.56 88 LEU A CA 1
ATOM 684 C C . LEU A 1 88 ? 18 17.609 -8.031 1 98.56 88 LEU A C 1
ATOM 686 O O . LEU A 1 88 ? 17.609 16.438 -7.867 1 98.56 88 LEU A O 1
ATOM 690 N N . THR A 1 89 ? 18.906 18.156 -7.363 1 98.62 89 THR A N 1
ATOM 691 C CA . THR A 1 89 ? 19.469 17.531 -6.172 1 98.62 89 THR A CA 1
ATOM 692 C C . THR A 1 89 ? 18.625 17.859 -4.941 1 98.62 89 THR A C 1
ATOM 694 O O . THR A 1 89 ? 17.766 18.734 -4.98 1 98.62 89 THR A O 1
ATOM 697 N N . ILE A 1 90 ? 18.906 17.156 -3.871 1 98.62 90 ILE A N 1
ATOM 698 C CA . ILE A 1 90 ? 18.25 17.422 -2.598 1 98.62 90 ILE A CA 1
ATOM 699 C C . ILE A 1 90 ? 18.531 18.859 -2.17 1 98.62 90 ILE A C 1
ATOM 701 O O . ILE A 1 90 ? 17.625 19.578 -1.72 1 98.62 90 ILE A O 1
ATOM 705 N N . ALA A 1 91 ? 19.766 19.344 -2.414 1 98.56 91 ALA A N 1
ATOM 706 C CA . ALA A 1 91 ? 20.156 20.703 -2.055 1 98.56 91 ALA A CA 1
ATOM 707 C C . ALA A 1 91 ? 19.391 21.719 -2.871 1 98.56 91 ALA A C 1
ATOM 709 O O . ALA A 1 91 ? 18.906 22.734 -2.328 1 98.56 91 ALA A O 1
ATOM 710 N N . GLN A 1 92 ? 19.281 21.469 -4.164 1 98.69 92 GLN A N 1
ATOM 711 C CA . GLN A 1 92 ? 18.547 22.391 -5.031 1 98.69 92 GLN A CA 1
ATOM 712 C C . GLN A 1 92 ? 17.062 22.406 -4.664 1 98.69 92 GLN A C 1
ATOM 714 O O . GLN A 1 92 ? 16.422 23.469 -4.703 1 98.69 92 GLN A O 1
ATOM 719 N N . THR A 1 93 ? 16.578 21.266 -4.289 1 98.62 93 THR A N 1
ATOM 720 C CA . THR A 1 93 ? 15.18 21.172 -3.863 1 98.62 93 THR A CA 1
ATOM 721 C C . THR A 1 93 ? 14.953 21.938 -2.568 1 98.62 93 THR A C 1
ATOM 723 O O . THR A 1 93 ? 13.977 22.672 -2.441 1 98.62 93 THR A O 1
ATOM 726 N N . GLN A 1 94 ? 15.898 21.781 -1.675 1 98.56 94 GLN A N 1
ATOM 727 C CA . GLN A 1 94 ? 15.836 22.547 -0.438 1 98.56 94 GLN A CA 1
ATOM 728 C C . GLN A 1 94 ? 15.758 24.047 -0.724 1 98.56 94 GLN A C 1
ATOM 730 O O . GLN A 1 94 ? 14.938 24.75 -0.143 1 98.56 94 GLN A O 1
ATOM 735 N N . ALA A 1 95 ? 16.609 24.516 -1.587 1 98.5 95 ALA A N 1
ATOM 736 C CA . ALA A 1 95 ? 16.656 25.938 -1.921 1 98.5 95 ALA A CA 1
ATOM 737 C C . ALA A 1 95 ? 15.336 26.422 -2.49 1 98.5 95 ALA A C 1
ATOM 739 O O . ALA A 1 95 ? 14.883 27.531 -2.174 1 98.5 95 ALA A O 1
ATOM 740 N N . LEU A 1 96 ? 14.742 25.594 -3.334 1 98.12 96 LEU A N 1
ATOM 741 C CA . LEU A 1 96 ? 13.453 25.953 -3.908 1 98.12 96 LEU A CA 1
ATOM 742 C C . LEU A 1 96 ? 12.391 26.094 -2.818 1 98.12 96 LEU A C 1
ATOM 744 O O . LEU A 1 96 ? 11.602 27.047 -2.844 1 98.12 96 LEU A O 1
ATOM 748 N N . PHE A 1 97 ? 12.391 25.188 -1.869 1 97.81 97 PHE A N 1
ATOM 749 C CA . PHE A 1 97 ? 11.414 25.234 -0.789 1 97.81 97 PHE A CA 1
ATOM 750 C C . PHE A 1 97 ? 11.648 26.438 0.107 1 97.81 97 PHE A C 1
ATOM 752 O O . PHE A 1 97 ? 10.703 27.078 0.564 1 97.81 97 PHE A O 1
ATOM 759 N N . GLU A 1 98 ? 12.93 26.766 0.364 1 97.88 98 GLU A N 1
ATOM 760 C CA . GLU A 1 98 ? 13.273 27.938 1.158 1 97.88 98 GLU A CA 1
ATOM 761 C C . GLU A 1 98 ? 12.781 29.219 0.49 1 97.88 98 GLU A C 1
ATOM 763 O O . GLU A 1 98 ? 12.352 30.156 1.169 1 97.88 98 GLU A O 1
ATOM 768 N N . ASP A 1 99 ? 12.82 29.188 -0.811 1 97 99 ASP A N 1
ATOM 769 C CA . ASP A 1 99 ? 12.383 30.359 -1.569 1 97 99 ASP A CA 1
ATOM 770 C C . ASP A 1 99 ? 10.859 30.438 -1.602 1 97 99 ASP A C 1
ATOM 772 O O . ASP A 1 99 ? 10.289 31.547 -1.57 1 97 99 ASP A O 1
ATOM 776 N N . PHE A 1 100 ? 10.258 29.344 -1.656 1 94.38 100 PHE A N 1
ATOM 777 C CA . PHE A 1 100 ? 8.812 29.281 -1.87 1 94.38 100 PHE A CA 1
ATOM 778 C C . PHE A 1 100 ? 8.062 29.484 -0.559 1 94.38 100 PHE A C 1
ATOM 780 O O . PHE A 1 100 ? 6.969 30.047 -0.544 1 94.38 100 PHE A O 1
ATOM 787 N N . TYR A 1 101 ? 8.648 29 0.491 1 95.56 101 TYR A N 1
ATOM 788 C CA . TYR A 1 101 ? 7.984 29.062 1.79 1 95.56 101 TYR A CA 1
ATOM 789 C C . TYR A 1 101 ? 8.789 29.906 2.773 1 95.56 101 TYR A C 1
ATOM 791 O O . TYR A 1 101 ? 9.898 29.516 3.168 1 95.56 101 TYR A O 1
ATOM 799 N N . SER A 1 102 ? 8.188 30.906 3.285 1 94.81 102 SER A N 1
ATOM 800 C CA . SER A 1 102 ? 8.875 31.797 4.223 1 94.81 102 SER A CA 1
ATOM 801 C C . SER A 1 102 ? 9.086 31.125 5.574 1 94.81 102 SER A C 1
ATOM 803 O O . SER A 1 102 ? 9.977 31.5 6.332 1 94.81 102 SER A O 1
ATOM 805 N N . ASP A 1 103 ? 8.305 30.094 5.816 1 94.62 103 ASP A N 1
ATOM 806 C CA . ASP A 1 103 ? 8.375 29.453 7.125 1 94.62 103 ASP A CA 1
ATOM 807 C C . ASP A 1 103 ? 9.227 28.188 7.066 1 94.62 103 ASP A C 1
ATOM 809 O O . ASP A 1 103 ? 9.273 27.422 8.031 1 94.62 103 ASP A O 1
ATOM 813 N N . PHE A 1 104 ? 9.852 27.984 5.918 1 97.38 104 PHE A N 1
ATOM 814 C CA . PHE A 1 104 ? 10.703 26.812 5.777 1 97.38 104 PHE A CA 1
ATOM 815 C C . PHE A 1 104 ? 11.953 26.938 6.633 1 97.38 104 PHE A C 1
ATOM 817 O O . PHE A 1 104 ? 12.672 27.938 6.547 1 97.38 104 PHE A O 1
ATOM 824 N N . ASP A 1 105 ? 12.203 25.922 7.418 1 97.31 105 ASP A N 1
ATOM 825 C CA . ASP A 1 105 ? 13.359 25.875 8.305 1 97.31 105 ASP A CA 1
ATOM 826 C C . ASP A 1 105 ? 14.484 25.047 7.703 1 97.31 105 ASP A C 1
ATOM 828 O O . ASP A 1 105 ? 14.516 23.828 7.875 1 97.31 105 ASP A O 1
ATOM 832 N N . GLY A 1 106 ? 15.398 25.719 7.113 1 97.88 106 GLY A N 1
ATOM 833 C CA . GLY A 1 106 ? 16.484 25.047 6.426 1 97.88 106 GLY A CA 1
ATOM 834 C C . GLY A 1 106 ? 17.375 24.234 7.355 1 97.88 106 GLY A C 1
ATOM 835 O O . GLY A 1 106 ? 17.859 23.172 6.98 1 97.88 106 GLY A O 1
ATOM 836 N N . GLU A 1 107 ? 17.578 24.703 8.477 1 97.38 107 GLU A N 1
ATOM 837 C CA . GLU A 1 107 ? 18.391 23.984 9.461 1 97.38 107 GLU A CA 1
ATOM 838 C C . GLU A 1 107 ? 17.703 22.688 9.898 1 97.38 107 GLU A C 1
ATOM 840 O O . GLU A 1 107 ? 18.328 21.641 9.969 1 97.38 107 GLU A O 1
ATOM 845 N N . LYS A 1 108 ? 16.422 22.844 10.195 1 96.25 108 LYS A N 1
ATOM 846 C CA . LYS A 1 108 ? 15.648 21.656 10.547 1 96.25 108 LYS A CA 1
ATOM 847 C C . LYS A 1 108 ? 15.688 20.625 9.422 1 96.25 108 LYS A C 1
ATOM 849 O O . LYS A 1 108 ? 15.898 19.438 9.672 1 96.25 108 LYS A O 1
ATOM 854 N N . PHE A 1 109 ? 15.555 21.109 8.227 1 97.94 109 PHE A N 1
ATOM 855 C CA . PHE A 1 109 ? 15.602 20.234 7.062 1 97.94 109 PHE A CA 1
ATOM 856 C C . PHE A 1 109 ? 16.953 19.531 6.98 1 97.94 109 PHE A C 1
ATOM 858 O O . PHE A 1 109 ? 17.016 18.312 6.801 1 97.94 109 PHE A O 1
ATOM 865 N N . THR A 1 110 ? 17.984 20.234 7.109 1 97.19 110 THR A N 1
ATOM 866 C CA . THR A 1 110 ? 19.328 19.688 7.008 1 97.19 110 THR A CA 1
ATOM 867 C C . THR A 1 110 ? 19.578 18.625 8.078 1 97.19 110 THR A C 1
ATOM 869 O O . THR A 1 110 ? 20.094 17.547 7.793 1 97.19 110 THR A O 1
ATOM 872 N N . ASN A 1 111 ? 19.125 18.922 9.242 1 95.19 111 ASN A N 1
ATOM 873 C CA . ASN A 1 111 ? 19.234 17.953 10.32 1 95.19 111 ASN A CA 1
ATOM 874 C C . ASN A 1 111 ? 18.453 16.688 10.023 1 95.19 111 ASN A C 1
ATOM 876 O O . ASN A 1 111 ? 18.922 15.578 10.289 1 95.19 111 ASN A O 1
ATOM 880 N N . PHE A 1 112 ? 17.25 16.891 9.477 1 94 112 PHE A N 1
ATOM 881 C CA . PHE A 1 112 ? 16.375 15.781 9.117 1 94 112 PHE A CA 1
ATOM 882 C C . PHE A 1 112 ? 17.047 14.875 8.086 1 94 112 PHE A C 1
ATOM 884 O O . PHE A 1 112 ? 17.094 13.656 8.266 1 94 112 PHE A O 1
ATOM 891 N N . ILE A 1 113 ? 17.609 15.445 7.074 1 94.81 113 ILE A N 1
ATOM 892 C CA . ILE A 1 113 ? 18.25 14.727 5.977 1 94.81 113 ILE A CA 1
ATOM 893 C C . ILE A 1 113 ? 19.484 13.984 6.496 1 94.81 113 ILE A C 1
ATOM 895 O O . ILE A 1 113 ? 19.719 12.836 6.113 1 94.81 113 ILE A O 1
ATOM 899 N N . GLU A 1 114 ? 20.188 14.586 7.34 1 93 114 GLU A N 1
ATOM 900 C CA . GLU A 1 114 ? 21.375 13.969 7.918 1 93 114 GLU A CA 1
ATOM 901 C C . GLU A 1 114 ? 21.016 12.758 8.781 1 93 114 GLU A C 1
ATOM 903 O O . GLU A 1 114 ? 21.656 11.711 8.695 1 93 114 GLU A O 1
ATOM 908 N N . GLN A 1 115 ? 20 12.906 9.531 1 89.88 115 GLN A N 1
ATOM 909 C CA . GLN A 1 115 ? 19.531 11.812 10.383 1 89.88 115 GLN A CA 1
ATOM 910 C C . GLN A 1 115 ? 19.109 10.609 9.539 1 89.88 115 GLN A C 1
ATOM 912 O O . GLN A 1 115 ? 19.234 9.461 9.984 1 89.88 115 GLN A O 1
ATOM 917 N N . MET A 1 116 ? 18.672 10.859 8.352 1 89.75 116 MET A N 1
ATOM 918 C CA . MET A 1 116 ? 18.188 9.789 7.48 1 89.75 116 MET A CA 1
ATOM 919 C C . MET A 1 116 ? 19.297 9.297 6.555 1 89.75 116 MET A C 1
ATOM 921 O O . MET A 1 116 ? 19.031 8.508 5.641 1 89.75 116 MET A O 1
ATOM 925 N N . SER A 1 117 ? 20.484 9.828 6.719 1 90 117 SER A N 1
ATOM 926 C CA . SER A 1 117 ? 21.672 9.438 5.957 1 90 117 SER A CA 1
ATOM 927 C C . SER A 1 117 ? 21.469 9.703 4.465 1 90 117 SER A C 1
ATOM 929 O O . SER A 1 117 ? 21.828 8.867 3.631 1 90 117 SER A O 1
ATOM 931 N N . LEU A 1 118 ? 20.875 10.805 4.219 1 94.5 118 LEU A N 1
ATOM 932 C CA . LEU A 1 118 ? 20.734 11.258 2.84 1 94.5 118 LEU A CA 1
ATOM 933 C C . LEU A 1 118 ? 21.781 12.32 2.51 1 94.5 118 LEU A C 1
ATOM 935 O O . LEU A 1 118 ? 22.078 13.18 3.342 1 94.5 118 LEU A O 1
ATOM 939 N N . ASP A 1 119 ? 22.328 12.227 1.335 1 95.94 119 ASP A N 1
ATOM 940 C CA . ASP A 1 119 ? 23.312 13.188 0.852 1 95.94 119 ASP A CA 1
ATOM 941 C C . ASP A 1 119 ? 22.656 14.281 0.016 1 95.94 119 ASP A C 1
ATOM 943 O O . ASP A 1 119 ? 21.984 13.992 -0.976 1 95.94 119 ASP A O 1
ATOM 947 N N . LYS A 1 120 ? 22.891 15.453 0.343 1 96.94 120 LYS A N 1
ATOM 948 C CA . LYS A 1 120 ? 22.266 16.594 -0.312 1 96.94 120 LYS A CA 1
ATOM 949 C C . LYS A 1 120 ? 22.688 16.688 -1.776 1 96.94 120 LYS A C 1
ATOM 951 O O . LYS A 1 120 ? 22.016 17.344 -2.578 1 96.94 120 LYS A O 1
ATOM 956 N N . LYS A 1 121 ? 23.766 16.047 -2.055 1 97.38 121 LYS A N 1
ATOM 957 C CA . LYS A 1 121 ? 24.281 16.125 -3.418 1 97.38 121 LYS A CA 1
ATOM 958 C C . LYS A 1 121 ? 23.562 15.125 -4.332 1 97.38 121 LYS A C 1
ATOM 960 O O . LYS A 1 121 ? 23.703 15.188 -5.555 1 97.38 121 LYS A O 1
ATOM 965 N N . MET A 1 122 ? 22.797 14.289 -3.789 1 97.19 122 MET A N 1
ATOM 966 C CA . MET A 1 122 ? 22.125 13.258 -4.574 1 97.19 122 MET A CA 1
ATOM 967 C C . MET A 1 122 ? 21.016 13.859 -5.426 1 97.19 122 MET A C 1
ATOM 969 O O . MET A 1 122 ? 20.266 14.719 -4.953 1 97.19 122 MET A O 1
ATOM 973 N N . LYS A 1 123 ? 20.953 13.422 -6.664 1 97.94 123 LYS A N 1
ATOM 974 C CA . LYS A 1 123 ? 19.812 13.75 -7.52 1 97.94 123 LYS A CA 1
ATOM 975 C C . LYS A 1 123 ? 18.562 12.984 -7.098 1 97.94 123 LYS A C 1
ATOM 977 O O . LYS A 1 123 ? 18.656 11.812 -6.719 1 97.94 123 LYS A O 1
ATOM 982 N N . ILE A 1 124 ? 17.438 13.594 -7.273 1 98 124 ILE A N 1
ATOM 983 C CA . ILE A 1 124 ? 16.172 12.992 -6.883 1 98 124 ILE A CA 1
ATOM 984 C C . ILE A 1 124 ? 15.945 11.711 -7.68 1 98 124 ILE A C 1
ATOM 986 O O . ILE A 1 124 ? 15.445 10.719 -7.145 1 98 124 ILE A O 1
ATOM 990 N N . SER A 1 125 ? 16.375 11.719 -8.914 1 97.06 125 SER A N 1
ATOM 991 C CA . SER A 1 125 ? 16.188 10.562 -9.789 1 97.06 125 SER A CA 1
ATOM 992 C C . SER A 1 125 ? 16.953 9.352 -9.273 1 97.06 125 SER A C 1
ATOM 994 O O . SER A 1 125 ? 16.656 8.219 -9.656 1 97.06 125 SER A O 1
ATOM 996 N N . ASN A 1 126 ? 17.906 9.555 -8.43 1 95.19 126 ASN A N 1
ATOM 997 C CA . ASN A 1 126 ? 18.75 8.477 -7.945 1 95.19 126 ASN A CA 1
ATOM 998 C C . ASN A 1 126 ? 18.25 7.922 -6.617 1 95.19 126 ASN A C 1
ATOM 1000 O O . ASN A 1 126 ? 18.812 6.957 -6.09 1 95.19 126 ASN A O 1
ATOM 1004 N N . LEU A 1 127 ? 17.234 8.492 -6.09 1 94.75 127 LEU A N 1
ATOM 1005 C CA . LEU A 1 127 ? 16.703 8.055 -4.797 1 94.75 127 LEU A CA 1
ATOM 1006 C C . LEU A 1 127 ? 15.82 6.828 -4.957 1 94.75 127 LEU A C 1
ATOM 1008 O O . LEU A 1 127 ? 15.055 6.73 -5.918 1 94.75 127 LEU A O 1
ATOM 1012 N N . SER A 1 128 ? 15.992 5.91 -4.016 1 89.62 128 SER A N 1
ATOM 1013 C CA . SER A 1 128 ? 15.031 4.816 -3.928 1 89.62 128 SER A CA 1
ATOM 1014 C C . SER A 1 128 ? 13.656 5.324 -3.508 1 89.62 128 SER A C 1
ATOM 1016 O O . SER A 1 128 ? 13.508 6.48 -3.109 1 89.62 128 SER A O 1
ATOM 1018 N N . LYS A 1 129 ? 12.695 4.508 -3.561 1 88.81 129 LYS A N 1
ATOM 1019 C CA . LYS A 1 129 ? 11.352 4.871 -3.119 1 88.81 129 LYS A CA 1
ATOM 1020 C C . LYS A 1 129 ? 11.352 5.285 -1.65 1 88.81 129 LYS A C 1
ATOM 1022 O O . LYS A 1 129 ? 10.781 6.316 -1.292 1 88.81 129 LYS A O 1
ATOM 1027 N N . GLY A 1 130 ? 12.016 4.473 -0.813 1 89.75 130 GLY A N 1
ATOM 1028 C CA . GLY A 1 130 ? 12.094 4.793 0.604 1 89.75 130 GLY A CA 1
ATOM 1029 C C . GLY A 1 130 ? 12.805 6.105 0.881 1 89.75 130 GLY A C 1
ATOM 1030 O O . GLY A 1 130 ? 12.375 6.883 1.736 1 89.75 130 GLY A O 1
ATOM 1031 N N . MET A 1 131 ? 13.805 6.352 0.134 1 91.75 131 MET A N 1
ATOM 1032 C CA . MET A 1 131 ? 14.562 7.594 0.281 1 91.75 131 MET A CA 1
ATOM 1033 C C . MET A 1 131 ? 13.727 8.797 -0.152 1 91.75 131 MET A C 1
ATOM 1035 O O . MET A 1 131 ? 13.766 9.844 0.489 1 91.75 131 MET A O 1
ATOM 1039 N N . THR A 1 132 ? 13.016 8.586 -1.21 1 94.62 132 THR A N 1
ATOM 1040 C CA . THR A 1 132 ? 12.164 9.656 -1.714 1 94.62 132 THR A CA 1
ATOM 1041 C C . THR A 1 132 ? 11.086 10.016 -0.69 1 94.62 132 THR A C 1
ATOM 1043 O O . THR A 1 132 ? 10.828 11.195 -0.443 1 94.62 132 THR A O 1
ATOM 1046 N N . GLU A 1 133 ? 10.5 9.016 -0.104 1 93.75 1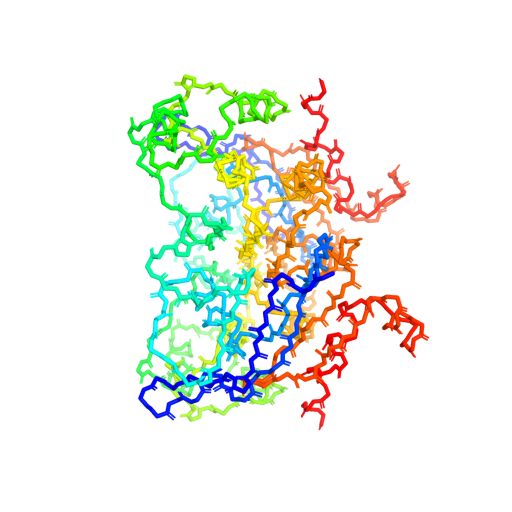33 GLU A N 1
ATOM 1047 C CA . GLU A 1 133 ? 9.477 9.258 0.908 1 93.75 133 GLU A CA 1
ATOM 1048 C C . GLU A 1 133 ? 10.047 10.023 2.098 1 93.75 133 GLU A C 1
ATOM 1050 O O . GLU A 1 133 ? 9.398 10.93 2.631 1 93.75 133 GLU A O 1
ATOM 1055 N N . LYS A 1 134 ? 11.227 9.68 2.473 1 93.69 134 LYS A N 1
ATOM 1056 C CA . LYS A 1 134 ? 11.898 10.375 3.562 1 93.69 134 LYS A CA 1
ATOM 1057 C C . LYS A 1 134 ? 12.164 11.836 3.205 1 93.69 134 LYS A C 1
ATOM 1059 O O . LYS A 1 134 ? 11.938 12.734 4.023 1 93.69 134 LYS A O 1
ATOM 1064 N N . LEU A 1 135 ? 12.602 12.016 2.023 1 96.75 135 LEU A N 1
ATOM 1065 C CA . LEU A 1 135 ? 12.844 13.367 1.552 1 96.75 135 LEU A CA 1
ATOM 1066 C C . LEU A 1 135 ? 11.562 14.188 1.569 1 96.75 135 LEU A C 1
ATOM 1068 O O . LEU A 1 135 ? 11.539 15.312 2.076 1 96.75 135 LEU A O 1
ATOM 1072 N N . ASN A 1 136 ? 10.516 13.602 1.016 1 96.94 136 ASN A N 1
ATOM 1073 C CA . ASN A 1 136 ? 9.227 14.289 1.001 1 96.94 136 ASN A CA 1
ATOM 1074 C C . ASN A 1 136 ? 8.789 14.688 2.408 1 96.94 136 ASN A C 1
ATOM 1076 O O . ASN A 1 136 ? 8.328 15.812 2.625 1 96.94 136 ASN A O 1
ATOM 1080 N N . LEU A 1 137 ? 8.977 13.812 3.295 1 96.06 137 LEU A N 1
ATOM 1081 C CA . LEU A 1 137 ? 8.609 14.07 4.684 1 96.06 137 LEU A CA 1
ATOM 1082 C C . LEU A 1 137 ? 9.445 15.203 5.262 1 96.06 137 LEU A C 1
ATOM 1084 O O . LEU A 1 137 ? 8.914 16.094 5.938 1 96.06 137 LEU A O 1
ATOM 1088 N N . ALA A 1 138 ? 10.703 15.094 4.977 1 96.94 138 ALA A N 1
ATOM 1089 C CA . ALA A 1 138 ? 11.602 16.141 5.477 1 96.94 138 ALA A CA 1
ATOM 1090 C C . ALA A 1 138 ? 11.18 17.516 4.973 1 96.94 138 ALA A C 1
ATOM 1092 O O . ALA A 1 138 ? 11.148 18.484 5.742 1 96.94 138 ALA A O 1
ATOM 1093 N N . LEU A 1 139 ? 10.844 17.578 3.729 1 97.81 139 LEU A N 1
ATOM 1094 C CA . LEU A 1 139 ? 10.422 18.844 3.137 1 97.81 139 LEU A CA 1
ATOM 1095 C C . LEU A 1 139 ? 9.156 19.359 3.807 1 97.81 139 LEU A C 1
ATOM 1097 O O . LEU A 1 139 ? 9.07 20.531 4.156 1 97.81 139 LEU A O 1
ATOM 1101 N N . VAL A 1 140 ? 8.289 18.469 4.062 1 96.81 140 VAL A N 1
ATOM 1102 C CA . VAL A 1 140 ? 6.977 18.828 4.582 1 96.81 140 VAL A CA 1
ATOM 1103 C C . VAL A 1 140 ? 7.086 19.172 6.066 1 96.81 140 VAL A C 1
ATOM 1105 O O . VAL A 1 140 ? 6.52 20.172 6.527 1 96.81 140 VAL A O 1
ATOM 1108 N N . LEU A 1 141 ? 7.895 18.453 6.812 1 96.56 141 LEU A N 1
ATOM 1109 C CA . LEU A 1 141 ? 7.957 18.609 8.266 1 96.56 141 LEU A CA 1
ATOM 1110 C C . LEU A 1 141 ? 8.922 19.719 8.656 1 96.56 141 LEU A C 1
ATOM 1112 O O . LEU A 1 141 ? 8.984 20.109 9.82 1 96.56 141 LEU A O 1
ATOM 1116 N N . SER A 1 142 ? 9.594 20.203 7.703 1 96.88 142 SER A N 1
ATOM 1117 C CA . SER A 1 142 ? 10.523 21.297 7.992 1 96.88 142 SER A CA 1
ATOM 1118 C C . SER A 1 142 ? 9.852 22.656 7.844 1 96.88 142 SER A C 1
ATOM 1120 O O . SER A 1 142 ? 10.523 23.688 7.816 1 96.88 142 SER A O 1
ATOM 1122 N N . ARG A 1 143 ? 8.594 22.688 7.758 1 96.06 143 ARG A N 1
ATOM 1123 C CA . ARG A 1 143 ? 7.773 23.891 7.789 1 96.06 143 ARG A CA 1
ATOM 1124 C C . ARG A 1 143 ? 7.32 24.219 9.211 1 96.06 143 ARG A C 1
ATOM 1126 O O . ARG A 1 143 ? 7.152 23.312 10.031 1 96.06 143 ARG A O 1
ATOM 1133 N N . HIS A 1 144 ? 7.18 25.469 9.477 1 94.12 144 HIS A N 1
ATOM 1134 C CA . HIS A 1 144 ? 6.531 25.875 10.719 1 94.12 144 HIS A CA 1
ATOM 1135 C C . HIS A 1 144 ? 5.039 26.125 10.5 1 94.12 144 HIS A C 1
ATOM 1137 O O . HIS A 1 144 ? 4.555 27.234 10.703 1 94.12 144 HIS A O 1
ATOM 1143 N N . ALA A 1 145 ? 4.379 25.062 10.188 1 94.25 145 ALA A N 1
ATOM 1144 C CA . ALA A 1 145 ?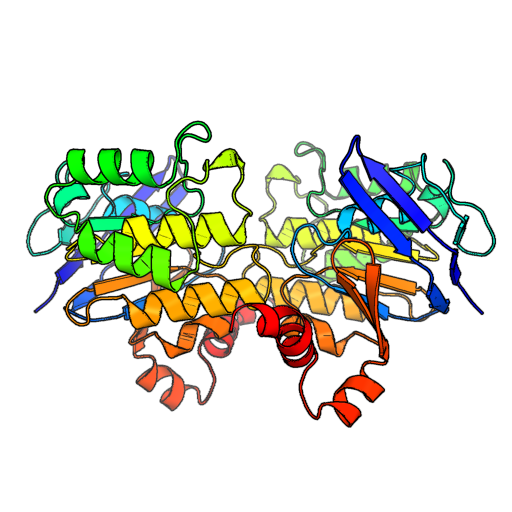 2.955 25.125 9.859 1 94.25 145 ALA A CA 1
ATOM 1145 C C . ALA A 1 145 ? 2.098 24.891 11.102 1 94.25 145 ALA A C 1
ATOM 1147 O O . ALA A 1 145 ? 2.543 24.25 12.055 1 94.25 145 ALA A O 1
ATOM 1148 N N . LYS A 1 146 ? 0.933 25.422 11.039 1 92.88 146 LYS A N 1
ATOM 1149 C CA . LYS A 1 146 ? -0.032 25.203 12.117 1 92.88 146 LYS A CA 1
ATOM 1150 C C . LYS A 1 146 ? -0.716 23.844 11.984 1 92.88 146 LYS A C 1
ATOM 1152 O O . LYS A 1 146 ? -1.053 23.219 12.984 1 92.88 146 LYS A O 1
ATOM 1157 N N . LEU A 1 147 ? -0.862 23.5 10.789 1 96.62 147 LEU A N 1
ATOM 1158 C CA . LEU A 1 147 ? -1.532 22.25 10.469 1 96.62 147 LEU A CA 1
ATOM 1159 C C . LEU A 1 147 ? -0.738 21.453 9.438 1 96.62 147 LEU A C 1
ATOM 1161 O O . LEU A 1 147 ? -0.39 21.984 8.383 1 96.62 147 LEU A O 1
ATOM 1165 N N . PHE A 1 148 ? -0.405 20.219 9.844 1 97.56 148 PHE A N 1
ATOM 1166 C CA . PHE A 1 148 ? 0.185 19.266 8.914 1 97.56 148 PHE A CA 1
ATOM 1167 C C . PHE A 1 148 ? -0.858 18.266 8.43 1 97.56 148 PHE A C 1
ATOM 1169 O O . PHE A 1 148 ? -1.659 17.766 9.219 1 97.56 148 PHE A O 1
ATOM 1176 N N . ILE A 1 149 ? -0.924 18.078 7.129 1 97.81 149 ILE A N 1
ATOM 1177 C CA . ILE A 1 149 ? -1.773 17.062 6.508 1 97.81 149 ILE A CA 1
ATOM 1178 C C . ILE A 1 149 ? -0.909 16.062 5.758 1 97.81 149 ILE A C 1
ATOM 1180 O O . ILE A 1 149 ? -0.221 16.406 4.797 1 97.81 149 ILE A O 1
ATOM 1184 N N . ILE A 1 150 ? -0.925 14.828 6.172 1 97.56 150 ILE A N 1
ATOM 1185 C CA . ILE A 1 150 ? -0.1 13.789 5.566 1 97.56 150 ILE A CA 1
ATOM 1186 C C . ILE A 1 150 ? -0.991 12.672 5.02 1 97.56 150 ILE A C 1
ATOM 1188 O O . ILE A 1 150 ? -1.721 12.031 5.777 1 97.56 150 ILE A O 1
ATOM 1192 N N . ASP A 1 151 ? -0.927 12.531 3.754 1 97.38 151 ASP A N 1
ATOM 1193 C CA . ASP A 1 151 ? -1.772 11.57 3.061 1 97.38 151 ASP A CA 1
ATOM 1194 C C . ASP A 1 151 ? -0.993 10.297 2.727 1 97.38 151 ASP A C 1
ATOM 1196 O O . ASP A 1 151 ? -0.165 10.297 1.812 1 97.38 151 ASP A O 1
ATOM 1200 N N . GLU A 1 152 ? -1.192 9.188 3.482 1 95.94 152 GLU A N 1
ATOM 1201 C CA . GLU A 1 152 ? -0.661 7.848 3.238 1 95.94 152 GLU A CA 1
ATOM 1202 C C . GLU A 1 152 ? 0.863 7.863 3.166 1 95.94 152 GLU A C 1
ATOM 1204 O O . GLU A 1 152 ? 1.45 7.383 2.195 1 95.94 152 GLU A O 1
ATOM 1209 N N . PRO A 1 153 ? 1.542 8.195 4.246 1 94.44 153 PRO A N 1
ATOM 1210 C CA . PRO A 1 153 ? 2.99 8.406 4.203 1 94.44 153 PRO A CA 1
ATOM 1211 C C . PRO A 1 153 ? 3.773 7.102 4.055 1 94.44 153 PRO A C 1
ATOM 1213 O O . PRO A 1 153 ? 4.965 7.125 3.742 1 94.44 153 PRO A O 1
ATOM 1216 N N . ILE A 1 154 ? 3.131 5.957 4.254 1 91.81 154 ILE A N 1
ATOM 1217 C CA . ILE A 1 154 ? 3.896 4.715 4.254 1 91.81 154 ILE A CA 1
ATOM 1218 C C . ILE A 1 154 ? 3.312 3.748 3.223 1 91.81 154 ILE A C 1
ATOM 1220 O O . ILE A 1 154 ? 3.551 2.541 3.291 1 91.81 154 ILE A O 1
ATOM 1224 N N . ALA A 1 155 ? 2.652 4.285 2.301 1 90 155 ALA A N 1
ATOM 1225 C CA . ALA A 1 155 ? 2.07 3.451 1.252 1 90 155 ALA A CA 1
ATOM 1226 C C . ALA A 1 155 ? 3.154 2.887 0.338 1 90 155 ALA A C 1
ATOM 1228 O O . ALA A 1 155 ? 4.035 3.619 -0.117 1 90 155 ALA A O 1
ATOM 1229 N N . GLY A 1 156 ? 3.15 1.593 0.184 1 87.94 156 GLY A N 1
ATOM 1230 C CA . GLY A 1 156 ? 3.982 0.955 -0.824 1 87.94 156 GLY A CA 1
ATOM 1231 C C . GLY A 1 156 ? 5.434 0.812 -0.399 1 87.94 156 GLY A C 1
ATOM 1232 O O . GLY A 1 156 ? 6.305 0.541 -1.228 1 87.94 156 GLY A O 1
ATOM 1233 N N . VAL A 1 157 ? 5.734 1.015 0.833 1 91.69 157 VAL A N 1
ATOM 1234 C CA . VAL A 1 157 ? 7.117 0.872 1.274 1 91.69 157 VAL A CA 1
ATOM 1235 C C . VAL A 1 157 ? 7.281 -0.436 2.045 1 91.69 157 VAL A C 1
ATOM 1237 O O . VAL A 1 157 ? 6.305 -0.994 2.551 1 91.69 157 VAL A O 1
ATOM 1240 N N . ASP A 1 158 ? 8.508 -0.896 2.084 1 94.81 158 ASP A N 1
ATOM 1241 C CA . ASP A 1 158 ? 8.789 -2.137 2.803 1 94.81 158 ASP A CA 1
ATOM 1242 C C . ASP A 1 158 ? 8.828 -1.9 4.312 1 94.81 158 ASP A C 1
ATOM 1244 O O . ASP A 1 158 ? 8.82 -0.754 4.766 1 94.81 158 ASP A O 1
ATOM 1248 N N . PRO A 1 159 ? 8.906 -2.957 5.086 1 95 159 PRO A N 1
ATOM 1249 C CA . PRO A 1 159 ? 8.773 -2.85 6.539 1 95 159 PRO A CA 1
ATOM 1250 C C . PRO A 1 159 ? 9.844 -1.972 7.172 1 95 159 PRO A C 1
ATOM 1252 O O . PRO A 1 159 ? 9.562 -1.201 8.094 1 95 159 PRO A O 1
ATOM 1255 N N . VAL A 1 160 ? 11.023 -2.08 6.691 1 94.38 160 VAL A N 1
ATOM 1256 C CA . VAL A 1 160 ? 12.117 -1.311 7.277 1 94.38 160 VAL A CA 1
ATOM 1257 C C . VAL A 1 160 ? 11.914 0.176 6.992 1 94.38 160 VAL A C 1
ATOM 1259 O O . VAL A 1 160 ? 11.961 1.001 7.91 1 94.38 160 VAL A O 1
ATOM 1262 N N . ALA A 1 161 ? 11.656 0.508 5.777 1 92.31 161 ALA A N 1
ATOM 1263 C CA . ALA A 1 161 ? 11.414 1.896 5.395 1 92.31 161 ALA A CA 1
ATOM 1264 C C . ALA A 1 161 ? 10.195 2.459 6.117 1 92.31 161 ALA A C 1
ATOM 1266 O O . ALA A 1 161 ? 10.188 3.625 6.52 1 92.31 161 ALA A O 1
ATOM 1267 N N . ARG A 1 162 ? 9.211 1.67 6.238 1 93.5 162 ARG A N 1
ATOM 1268 C CA . ARG A 1 162 ? 7.992 2.074 6.93 1 93.5 162 ARG A CA 1
ATOM 1269 C C . ARG A 1 162 ? 8.297 2.516 8.359 1 93.5 162 ARG A C 1
ATOM 1271 O O . ARG A 1 162 ? 7.844 3.576 8.789 1 93.5 162 ARG A O 1
ATOM 1278 N N . GLU A 1 163 ? 9.023 1.706 9.023 1 93.25 163 GLU A N 1
ATOM 1279 C CA . GLU A 1 163 ? 9.383 2.021 10.406 1 93.25 163 GLU A CA 1
ATOM 1280 C C . GLU A 1 163 ? 10.203 3.311 10.477 1 93.25 163 GLU A C 1
ATOM 1282 O O . GLU A 1 163 ? 9.969 4.148 11.352 1 93.25 163 GLU A O 1
ATOM 1287 N N . GLN A 1 164 ? 11.07 3.451 9.594 1 91.81 164 GLN A N 1
ATOM 1288 C CA . GLN A 1 164 ? 11.914 4.637 9.57 1 91.81 164 GLN A CA 1
ATOM 1289 C C . GLN A 1 164 ? 11.094 5.898 9.305 1 91.81 164 GLN A C 1
ATOM 1291 O O . GLN A 1 164 ? 11.344 6.945 9.898 1 91.81 164 GLN A O 1
ATOM 1296 N N . ILE A 1 165 ? 10.188 5.773 8.422 1 92.56 165 ILE A N 1
ATOM 1297 C CA . ILE A 1 165 ? 9.336 6.902 8.078 1 92.56 165 ILE A CA 1
ATOM 1298 C C . ILE A 1 165 ? 8.461 7.277 9.273 1 92.56 165 ILE A C 1
ATOM 1300 O O . ILE A 1 165 ? 8.32 8.453 9.602 1 92.56 165 ILE A O 1
ATOM 1304 N N . LEU A 1 166 ? 7.906 6.312 9.945 1 93.38 166 LEU A N 1
ATOM 1305 C CA . LEU A 1 166 ? 7.074 6.562 11.117 1 93.38 166 LEU A CA 1
ATOM 1306 C C . LEU A 1 166 ? 7.887 7.219 12.234 1 93.38 166 LEU A C 1
ATOM 1308 O O . LEU A 1 166 ? 7.426 8.18 12.859 1 93.38 166 LEU A O 1
ATOM 1312 N N . ASP A 1 167 ? 9.07 6.73 12.406 1 93 167 ASP A N 1
ATOM 1313 C CA . ASP A 1 167 ? 9.961 7.328 13.406 1 93 167 ASP A CA 1
ATOM 1314 C C . ASP A 1 167 ? 10.273 8.781 13.055 1 93 167 ASP A C 1
ATOM 1316 O O . ASP A 1 167 ? 10.305 9.641 13.938 1 93 167 ASP A O 1
ATOM 1320 N N . ALA A 1 168 ? 10.469 8.93 11.82 1 91.38 168 ALA A N 1
ATOM 1321 C CA . ALA A 1 168 ? 10.766 10.289 11.367 1 91.38 168 ALA A CA 1
ATOM 1322 C C . ALA A 1 168 ? 9.609 11.234 11.672 1 91.38 168 ALA A C 1
ATOM 1324 O O . ALA A 1 168 ? 9.828 12.375 12.078 1 91.38 168 ALA A O 1
ATOM 1325 N N . ILE A 1 169 ? 8.453 10.812 11.469 1 93 169 ILE A N 1
ATOM 1326 C CA . ILE A 1 169 ? 7.281 11.625 11.766 1 93 169 ILE A CA 1
ATOM 1327 C C . ILE A 1 169 ? 7.211 11.914 13.266 1 93 169 ILE A C 1
ATOM 1329 O O . ILE A 1 169 ? 7.113 13.07 13.672 1 93 169 ILE A O 1
ATOM 1333 N N . ILE A 1 170 ? 7.355 10.953 14.062 1 91.69 170 ILE A N 1
ATOM 1334 C CA . ILE A 1 170 ? 7.227 11.047 15.508 1 91.69 170 ILE A CA 1
ATOM 1335 C C . ILE A 1 170 ? 8.305 11.977 16.062 1 91.69 170 ILE A C 1
ATOM 1337 O O . ILE A 1 170 ? 8.016 12.836 16.906 1 91.69 170 ILE A O 1
ATOM 1341 N N . ASP A 1 171 ? 9.461 11.859 15.516 1 91.12 171 ASP A N 1
ATOM 1342 C CA . ASP A 1 171 ? 10.617 12.57 16.062 1 91.12 171 ASP A CA 1
ATOM 1343 C C . ASP A 1 171 ? 10.617 14.031 15.617 1 91.12 171 ASP A C 1
ATOM 1345 O O . ASP A 1 171 ? 11.281 14.867 16.234 1 91.12 171 ASP A O 1
ATOM 1349 N N . ASN A 1 172 ? 9.859 14.312 14.594 1 89.75 172 ASN A N 1
ATOM 1350 C CA . ASN A 1 172 ? 10.078 15.633 14.008 1 89.75 172 ASN A CA 1
ATOM 1351 C C . ASN A 1 172 ? 8.805 16.469 14 1 89.75 172 ASN A C 1
ATOM 1353 O O . ASN A 1 172 ? 8.82 17.641 13.641 1 89.75 172 ASN A O 1
ATOM 1357 N N . ILE A 1 173 ? 7.785 15.922 14.383 1 87.5 173 ILE A N 1
ATOM 1358 C CA . ILE A 1 173 ? 6.566 16.719 14.461 1 87.5 173 ILE A CA 1
ATOM 1359 C C . ILE A 1 173 ? 6.621 17.625 15.695 1 87.5 173 ILE A C 1
ATOM 1361 O O . ILE A 1 173 ? 6.996 17.172 16.781 1 87.5 173 ILE A O 1
ATOM 1365 N N . ASP A 1 174 ? 6.355 18.844 15.438 1 87 174 ASP A N 1
ATOM 1366 C CA . ASP A 1 174 ? 6.281 19.812 16.531 1 87 174 ASP A CA 1
ATOM 1367 C C . ASP A 1 174 ? 5.094 19.516 17.438 1 87 174 ASP A C 1
ATOM 1369 O O . ASP A 1 174 ? 3.959 19.375 16.969 1 87 174 ASP A O 1
ATOM 1373 N N . PRO A 1 175 ? 5.359 19.453 18.734 1 87.56 175 PRO A N 1
ATOM 1374 C CA . PRO A 1 175 ? 4.277 19.141 19.672 1 87.56 175 PRO A CA 1
ATOM 1375 C C . PRO A 1 175 ? 3.143 20.156 19.609 1 87.56 175 PRO A C 1
ATOM 1377 O O . PRO A 1 175 ? 2.014 19.859 20 1 87.56 175 PRO A O 1
ATOM 1380 N N . ASP A 1 176 ? 3.473 21.312 19.141 1 89.81 176 ASP A N 1
ATOM 1381 C CA . ASP A 1 176 ? 2.461 22.359 19.078 1 89.81 176 ASP A CA 1
ATOM 1382 C C . ASP A 1 176 ? 1.716 22.328 17.75 1 89.81 176 ASP A C 1
ATOM 1384 O O . ASP A 1 176 ? 0.718 23.016 17.562 1 89.81 176 ASP A O 1
ATOM 1388 N N . SER A 1 177 ? 2.135 21.516 16.828 1 91.88 177 SER A N 1
ATOM 1389 C CA . SER A 1 177 ? 1.48 21.453 15.531 1 91.88 177 SER A CA 1
ATOM 1390 C C . SER A 1 177 ? 0.396 20.391 15.516 1 91.88 177 SER A C 1
ATOM 1392 O O . SER A 1 177 ? 0.54 19.344 16.141 1 91.88 177 SER A O 1
ATOM 1394 N N . THR A 1 178 ? -0.669 20.75 14.836 1 96.69 178 THR A N 1
ATOM 1395 C CA . THR A 1 178 ? -1.749 19.797 14.625 1 96.69 178 THR A CA 1
ATOM 1396 C C . THR A 1 178 ? -1.472 18.922 13.406 1 96.69 178 THR A C 1
ATOM 1398 O O . THR A 1 178 ? -0.98 19.406 12.383 1 96.69 178 THR A O 1
ATOM 1401 N N . LEU A 1 179 ? -1.704 17.609 13.57 1 97.5 179 LEU A N 1
ATOM 1402 C CA . LEU A 1 179 ? -1.42 16.672 12.492 1 97.5 179 LEU A CA 1
ATOM 1403 C C . LEU A 1 179 ? -2.666 15.875 12.125 1 97.5 179 LEU A C 1
ATOM 1405 O O . LEU A 1 179 ? -3.32 15.297 12.992 1 97.5 179 LEU A O 1
ATOM 1409 N N . VAL A 1 180 ? -3.053 15.922 10.844 1 98.19 180 VAL A N 1
ATOM 1410 C CA . VAL A 1 180 ? -4.066 15.039 10.281 1 98.19 180 VAL A CA 1
ATOM 1411 C C . VAL A 1 180 ? -3.406 14.039 9.328 1 98.19 180 VAL A C 1
ATOM 1413 O O . VAL A 1 180 ? -2.74 14.43 8.367 1 98.19 180 VAL A O 1
ATOM 1416 N N . ILE A 1 181 ? -3.59 12.758 9.578 1 97.94 181 ILE A N 1
ATOM 1417 C CA . ILE A 1 181 ? -2.916 11.727 8.797 1 97.94 181 ILE A CA 1
ATOM 1418 C C . ILE A 1 181 ? -3.936 10.703 8.305 1 97.94 181 ILE A C 1
ATOM 1420 O O . ILE A 1 181 ? -4.824 10.289 9.055 1 97.94 181 ILE A O 1
ATOM 1424 N N . THR A 1 182 ? -3.896 10.406 7.039 1 97.81 182 THR A N 1
ATOM 1425 C CA . THR A 1 182 ? -4.68 9.305 6.496 1 97.81 182 THR A CA 1
ATOM 1426 C C . THR A 1 182 ? -3.789 8.094 6.23 1 97.81 182 THR A C 1
ATOM 1428 O O . THR A 1 182 ? -2.605 8.242 5.918 1 97.81 182 THR A O 1
ATOM 1431 N N . THR A 1 183 ? -4.371 6.891 6.391 1 96.19 183 THR A N 1
ATOM 1432 C CA . THR A 1 183 ? -3.619 5.676 6.098 1 96.19 183 THR A CA 1
ATOM 1433 C C . THR A 1 183 ? -4.555 4.477 5.973 1 96.19 183 THR A C 1
ATOM 1435 O O . THR A 1 183 ? -5.586 4.414 6.648 1 96.19 183 THR A O 1
ATOM 1438 N N . HIS A 1 184 ? -4.152 3.572 5.176 1 95 184 HIS A N 1
ATOM 1439 C CA . HIS A 1 184 ? -4.793 2.264 5.156 1 95 184 HIS A CA 1
ATOM 1440 C C . HIS A 1 184 ? -4.086 1.289 6.094 1 95 184 HIS A C 1
ATOM 1442 O O . HIS A 1 184 ? -4.625 0.225 6.41 1 95 184 HIS A O 1
ATOM 1448 N N . LEU A 1 185 ? -2.932 1.651 6.555 1 95.06 185 LEU A N 1
ATOM 1449 C CA . LEU A 1 185 ? -2.162 0.831 7.484 1 95.06 185 LEU A CA 1
ATOM 1450 C C . LEU A 1 185 ? -2.361 1.303 8.922 1 95.06 185 LEU A C 1
ATOM 1452 O O . LEU A 1 185 ? -1.403 1.707 9.586 1 95.06 185 LEU A O 1
ATOM 1456 N N . VAL A 1 186 ? -3.543 1.085 9.391 1 96.69 186 VAL A N 1
ATOM 1457 C CA . VAL A 1 186 ? -4.023 1.663 10.641 1 96.69 186 VAL A CA 1
ATOM 1458 C C . VAL A 1 186 ? -3.215 1.111 11.812 1 96.69 186 VAL A C 1
ATOM 1460 O O . VAL A 1 186 ? -2.732 1.871 12.656 1 96.69 186 VAL A O 1
ATOM 1463 N N . ARG A 1 187 ? -3.021 -0.112 11.812 1 94.12 187 ARG A N 1
ATOM 1464 C CA . ARG A 1 187 ? -2.338 -0.774 12.922 1 94.12 187 ARG A CA 1
ATOM 1465 C C . ARG A 1 187 ? -0.931 -0.215 13.102 1 94.12 187 ARG A C 1
ATOM 1467 O O . ARG A 1 187 ? -0.456 -0.081 14.234 1 94.12 187 ARG A O 1
ATOM 1474 N N . ASP A 1 188 ? -0.301 0.115 12.062 1 93.69 188 ASP A N 1
ATOM 1475 C CA . ASP A 1 188 ? 1.085 0.574 12.094 1 93.69 188 ASP A CA 1
ATOM 1476 C C . ASP A 1 188 ? 1.184 1.98 12.68 1 93.69 188 ASP A C 1
ATOM 1478 O O . ASP A 1 188 ? 2.215 2.352 13.242 1 93.69 188 ASP A O 1
ATOM 1482 N N . ILE A 1 189 ? 0.096 2.768 12.562 1 95.19 189 ILE A N 1
ATOM 1483 C CA . ILE A 1 189 ? 0.227 4.191 12.844 1 95.19 189 ILE A CA 1
ATOM 1484 C C . ILE A 1 189 ? -0.631 4.559 14.055 1 95.19 189 ILE A C 1
ATOM 1486 O O . ILE A 1 189 ? -0.488 5.645 14.617 1 95.19 189 ILE A O 1
ATOM 1490 N N . GLU A 1 190 ? -1.438 3.715 14.516 1 95.44 190 GLU A N 1
ATOM 1491 C CA . GLU A 1 190 ? -2.463 4.066 15.492 1 95.44 190 GLU A CA 1
ATOM 1492 C C . GLU A 1 190 ? -1.841 4.512 16.812 1 95.44 190 GLU A C 1
ATOM 1494 O O . GLU A 1 190 ? -2.473 5.227 17.594 1 95.44 190 GLU A O 1
ATOM 1499 N N . ARG A 1 191 ? -0.605 4.203 17.031 1 92.38 191 ARG A N 1
ATOM 1500 C CA . ARG A 1 191 ? 0.046 4.543 18.297 1 92.38 191 ARG A CA 1
ATOM 1501 C C . ARG A 1 191 ? 0.269 6.047 18.406 1 92.38 191 ARG A C 1
ATOM 1503 O O . ARG A 1 191 ? 0.473 6.566 19.5 1 92.38 191 ARG A O 1
ATOM 1510 N N . ILE A 1 192 ? 0.181 6.711 17.297 1 94.31 192 ILE A N 1
ATOM 1511 C CA . ILE A 1 192 ? 0.493 8.133 17.375 1 94.31 192 ILE A CA 1
ATOM 1512 C C . ILE A 1 192 ? -0.801 8.945 17.391 1 94.31 192 ILE A C 1
ATOM 1514 O O . ILE A 1 192 ? -0.772 10.164 17.547 1 94.31 192 ILE A O 1
ATOM 1518 N N . PHE A 1 193 ? -1.9 8.32 17.25 1 97.19 193 PHE A N 1
ATOM 1519 C CA . PHE A 1 193 ? -3.176 9.023 17.203 1 97.19 193 PHE A CA 1
ATOM 1520 C C . PHE A 1 193 ? -3.609 9.461 18.594 1 97.19 193 PHE A C 1
ATOM 1522 O O . PHE A 1 193 ? -3.574 8.672 19.531 1 97.19 193 PHE A O 1
ATOM 1529 N N . ASP A 1 194 ? -4.035 10.688 18.719 1 97.69 194 ASP A N 1
ATOM 1530 C CA . ASP A 1 194 ? -4.809 11.117 19.875 1 97.69 194 ASP A CA 1
ATOM 1531 C C . ASP A 1 194 ? -6.293 10.836 19.688 1 97.69 194 ASP A C 1
ATOM 1533 O O . ASP A 1 194 ? -6.988 10.461 20.625 1 97.69 194 ASP A O 1
ATOM 1537 N N . ARG A 1 195 ? -6.703 11.039 18.484 1 98.38 195 ARG A N 1
ATOM 1538 C CA . ARG A 1 195 ? -8.109 10.953 18.094 1 98.38 195 ARG A CA 1
ATOM 1539 C C . ARG A 1 195 ? -8.242 10.383 16.688 1 98.38 195 ARG A C 1
ATOM 1541 O O . ARG A 1 195 ? -7.32 10.484 15.875 1 98.38 195 ARG A O 1
ATOM 1548 N N . VAL A 1 196 ? -9.375 9.75 16.484 1 98.56 196 VAL A N 1
ATOM 1549 C CA . VAL A 1 196 ? -9.664 9.211 15.148 1 98.56 196 VAL A CA 1
ATOM 1550 C C . VAL A 1 196 ? -11.016 9.734 14.664 1 98.56 196 VAL A C 1
ATOM 1552 O O . VAL A 1 196 ? -11.969 9.828 15.438 1 98.56 196 VAL A O 1
ATOM 1555 N N . ILE A 1 197 ? -11.008 10.109 13.461 1 98.75 197 ILE A N 1
ATOM 1556 C CA . ILE A 1 197 ? -12.234 10.43 12.75 1 98.75 197 ILE A CA 1
ATOM 1557 C C . ILE A 1 197 ? -12.414 9.469 11.578 1 98.75 197 ILE A C 1
ATOM 1559 O O . ILE A 1 197 ? -11.539 9.359 10.711 1 98.75 197 ILE A O 1
ATOM 1563 N N . MET A 1 198 ? -13.516 8.758 11.539 1 98.62 198 MET A N 1
ATOM 1564 C CA . MET A 1 198 ? -13.797 7.84 10.445 1 98.62 198 MET A CA 1
ATOM 1565 C C . MET A 1 198 ? -14.914 8.375 9.555 1 98.62 198 MET A C 1
ATOM 1567 O O . MET A 1 198 ? -15.992 8.711 10.047 1 98.62 198 MET A O 1
ATOM 1571 N N . LEU A 1 199 ? -14.602 8.461 8.336 1 98.5 199 LEU A N 1
ATOM 1572 C CA . LEU A 1 199 ? -15.586 8.906 7.352 1 98.5 199 LEU A CA 1
ATOM 1573 C C . LEU A 1 199 ? -16.234 7.711 6.648 1 98.5 199 LEU A C 1
ATOM 1575 O O . LEU A 1 199 ? -15.547 6.73 6.34 1 98.5 199 LEU A O 1
ATOM 1579 N N . ASN A 1 200 ? -17.484 7.816 6.461 1 97.19 200 ASN A N 1
ATOM 1580 C CA . ASN A 1 200 ? -18.281 6.836 5.727 1 97.19 200 ASN A CA 1
ATOM 1581 C C . ASN A 1 200 ? -19.234 7.516 4.75 1 97.19 200 ASN A C 1
ATOM 1583 O O . ASN A 1 200 ? -20.172 8.195 5.164 1 97.19 200 ASN A O 1
ATOM 1587 N N . LYS A 1 201 ? -19 7.289 3.494 1 95.38 201 LYS A N 1
ATOM 1588 C CA . LYS A 1 201 ? -19.844 7.848 2.443 1 95.38 201 LYS A CA 1
ATOM 1589 C C . LYS A 1 201 ? -20.047 9.344 2.641 1 95.38 201 LYS A C 1
ATOM 1591 O O . LYS A 1 201 ? -21.188 9.836 2.619 1 95.38 201 LYS A O 1
ATOM 1596 N N . GLY A 1 202 ? -18.969 9.961 3.01 1 97.81 202 GLY A N 1
ATOM 1597 C CA . GLY A 1 202 ? -18.953 11.422 3.051 1 97.81 202 GLY A CA 1
ATOM 1598 C C . GLY A 1 202 ? -19.375 11.984 4.395 1 97.81 202 GLY A C 1
ATOM 1599 O O . GLY A 1 202 ? -19.375 13.203 4.582 1 97.81 202 GLY A O 1
ATOM 1600 N N . SER A 1 203 ? -19.703 11.117 5.336 1 98.31 203 SER A N 1
ATOM 1601 C CA . SER A 1 203 ? -20.172 11.578 6.641 1 98.31 203 SER A CA 1
ATOM 1602 C C . SER A 1 203 ? -19.281 11.039 7.762 1 98.31 203 SER A C 1
ATOM 1604 O O . SER A 1 203 ? -18.625 10.016 7.594 1 98.31 203 SER A O 1
ATOM 1606 N N . VAL A 1 204 ? -19.312 11.75 8.898 1 98.5 204 VAL A N 1
ATOM 1607 C CA . VAL A 1 204 ? -18.562 11.289 10.055 1 98.5 204 VAL A CA 1
ATOM 1608 C C . VAL A 1 204 ? -19.297 10.109 10.711 1 98.5 204 VAL A C 1
ATOM 1610 O O . VAL A 1 204 ? -20.406 10.266 11.195 1 98.5 204 VAL A O 1
ATOM 1613 N N . GLU A 1 205 ? -18.656 9.023 10.703 1 98 205 GLU A N 1
ATOM 1614 C CA . GLU A 1 205 ? -19.203 7.812 11.305 1 98 205 GLU A CA 1
ATOM 1615 C C . GLU A 1 205 ? -18.766 7.672 12.758 1 98 205 GLU A C 1
ATOM 1617 O O . GLU A 1 205 ? -19.516 7.168 13.594 1 98 205 GLU A O 1
ATOM 1622 N N . LEU A 1 206 ? -17.594 8.062 13.008 1 98 206 LEU A N 1
ATOM 1623 C CA . LEU A 1 206 ? -17 7.977 14.336 1 98 206 LEU A CA 1
ATOM 1624 C C . LEU A 1 206 ? -16.031 9.133 14.57 1 98 206 LEU A C 1
ATOM 1626 O O . LEU A 1 206 ? -15.289 9.523 13.664 1 98 206 LEU A O 1
ATOM 1630 N N . ASN A 1 207 ? -16.062 9.727 15.672 1 98.5 207 ASN A N 1
ATOM 1631 C CA . ASN A 1 207 ? -15.188 10.781 16.172 1 98.5 207 ASN A CA 1
ATOM 1632 C C . ASN A 1 207 ? -14.922 10.633 17.656 1 98.5 207 ASN A C 1
ATOM 1634 O O . ASN A 1 207 ? -15.773 10.969 18.484 1 98.5 207 ASN A O 1
ATOM 1638 N N . ASP A 1 208 ? -13.734 10.086 17.922 1 98.25 208 ASP A N 1
ATOM 1639 C CA . ASP A 1 208 ? -13.492 9.789 19.328 1 98.25 208 ASP A CA 1
ATOM 1640 C C . ASP A 1 208 ? -11.992 9.688 19.609 1 98.25 208 ASP A C 1
ATOM 1642 O O . ASP A 1 208 ? -11.195 9.484 18.703 1 98.25 208 ASP A O 1
ATOM 1646 N N . SER A 1 209 ? -11.625 9.891 20.859 1 98.19 209 SER A N 1
ATOM 1647 C CA . SER A 1 209 ? -10.234 9.711 21.266 1 98.19 209 SER A CA 1
ATOM 1648 C C . SER A 1 209 ? -9.828 8.242 21.203 1 98.19 209 SER A C 1
ATOM 1650 O O . SER A 1 209 ? -10.656 7.355 21.406 1 98.19 209 SER A O 1
ATOM 1652 N N . VAL A 1 210 ? -8.578 8.07 20.906 1 97.69 210 VAL A N 1
ATOM 1653 C CA . VAL A 1 210 ? -8.062 6.703 20.859 1 97.69 210 VAL A CA 1
ATOM 1654 C C . VAL A 1 210 ? -8.203 6.051 22.234 1 97.69 210 VAL A C 1
ATOM 1656 O O . VAL A 1 210 ? -8.539 4.867 22.328 1 97.69 210 VAL A O 1
ATOM 1659 N N . GLU A 1 211 ? -8.008 6.793 23.25 1 96.69 211 GLU A N 1
ATOM 1660 C CA . GLU A 1 211 ? -8.156 6.293 24.609 1 96.69 211 GLU A CA 1
ATOM 1661 C C . GLU A 1 211 ? -9.57 5.785 24.859 1 96.69 211 GLU A C 1
ATOM 1663 O O . GLU A 1 211 ? -9.758 4.676 25.375 1 96.69 211 GLU A O 1
ATOM 1668 N N . ASN A 1 212 ? -10.484 6.562 24.469 1 97.38 212 ASN A N 1
ATOM 1669 C CA . ASN A 1 212 ? -11.883 6.184 24.641 1 97.38 212 ASN A CA 1
ATOM 1670 C C . ASN A 1 212 ? -12.242 4.953 23.812 1 97.38 212 ASN A C 1
ATOM 1672 O O . ASN A 1 212 ? -12.953 4.066 24.281 1 97.38 212 ASN A O 1
ATOM 1676 N N . LEU A 1 213 ? -11.734 4.887 22.625 1 96.62 213 LEU A N 1
ATOM 1677 C CA . LEU A 1 213 ? -12.031 3.76 21.734 1 96.62 213 LEU A CA 1
ATOM 1678 C C . LEU A 1 213 ? -11.438 2.469 22.297 1 96.62 213 LEU A C 1
ATOM 1680 O O . LEU A 1 213 ? -12.078 1.413 22.234 1 96.62 213 LEU A O 1
ATOM 1684 N N . ARG A 1 214 ? -10.289 2.568 22.766 1 94.56 214 ARG A N 1
ATOM 1685 C CA . ARG A 1 214 ? -9.656 1.394 23.359 1 94.56 214 ARG A CA 1
ATOM 1686 C C . ARG A 1 214 ? -10.422 0.912 24.578 1 94.56 214 ARG A C 1
ATOM 1688 O O . ARG A 1 214 ? -10.586 -0.293 24.781 1 94.56 214 ARG A O 1
ATOM 1695 N N . SER A 1 215 ? -10.898 1.835 25.391 1 95.12 215 SER A N 1
ATOM 1696 C CA . SER A 1 215 ? -11.641 1.5 26.609 1 95.12 215 SER A CA 1
ATOM 1697 C C . SER A 1 215 ? -13.016 0.931 26.266 1 95.12 215 SER A C 1
ATOM 1699 O O . SER A 1 215 ? -13.469 -0.026 26.906 1 95.12 215 SER A O 1
ATOM 1701 N N . THR A 1 216 ? -13.617 1.468 25.312 1 94.12 216 THR A N 1
ATOM 1702 C CA . THR A 1 216 ? -14.977 1.098 24.953 1 94.12 216 THR A CA 1
ATOM 1703 C C . THR A 1 216 ? -15.008 -0.249 24.234 1 94.12 216 THR A C 1
ATOM 1705 O O . THR A 1 216 ? -15.836 -1.104 24.547 1 94.12 216 THR A O 1
ATOM 1708 N N . TYR A 1 217 ? -14.062 -0.439 23.375 1 92.88 217 TYR A N 1
ATOM 1709 C CA . TYR A 1 217 ? -14.117 -1.614 22.516 1 92.88 217 TYR A CA 1
ATOM 1710 C C . TYR A 1 217 ? -13.156 -2.691 22.984 1 92.88 217 TYR A C 1
ATOM 1712 O O . TYR A 1 217 ? -13.273 -3.855 22.609 1 92.88 217 TYR A O 1
ATOM 1720 N N . ASN A 1 218 ? -12.188 -2.354 23.766 1 94.12 218 ASN A N 1
ATOM 1721 C CA . ASN A 1 218 ? -11.148 -3.262 24.25 1 94.12 218 ASN A CA 1
ATOM 1722 C C . ASN A 1 218 ? -10.398 -3.914 23.094 1 94.12 218 ASN A C 1
ATOM 1724 O O . ASN A 1 218 ? -10.188 -5.129 23.078 1 94.12 218 ASN A O 1
ATOM 1728 N N . LYS A 1 219 ? -10.242 -3.084 22 1 93.56 219 LYS A N 1
ATOM 1729 C CA . LYS A 1 219 ? -9.539 -3.51 20.797 1 93.56 219 LYS A CA 1
ATOM 1730 C C . LYS A 1 219 ? -8.719 -2.365 20.203 1 93.56 219 LYS A C 1
ATOM 1732 O O . LYS A 1 219 ? -8.875 -1.212 20.609 1 93.56 219 LYS A O 1
ATOM 1737 N N . GLY A 1 220 ? -7.789 -2.744 19.328 1 95.12 220 GLY A N 1
ATOM 1738 C CA . GLY A 1 220 ? -7.059 -1.726 18.594 1 95.12 220 GLY A CA 1
ATOM 1739 C C . GLY A 1 220 ? -7.926 -0.966 17.594 1 95.12 220 GLY A C 1
ATOM 1740 O O . GLY A 1 220 ? -9.047 -1.383 17.297 1 95.12 220 GLY A O 1
ATOM 1741 N N . ILE A 1 221 ? -7.477 0.126 17.094 1 97.25 221 ILE A N 1
ATOM 1742 C CA . ILE A 1 221 ? -8.242 1.021 16.234 1 97.25 221 ILE A CA 1
ATOM 1743 C C . ILE A 1 221 ? -8.602 0.307 14.938 1 97.25 221 ILE A C 1
ATOM 1745 O O . ILE A 1 221 ? -9.695 0.494 14.398 1 97.25 221 ILE A O 1
ATOM 1749 N N . GLU A 1 222 ? -7.66 -0.504 14.445 1 96.38 222 GLU A N 1
ATOM 1750 C CA . GLU A 1 222 ? -7.969 -1.228 13.219 1 96.38 222 GLU A CA 1
ATOM 1751 C C . GLU A 1 222 ? -9.148 -2.17 13.414 1 96.38 222 GLU A C 1
ATOM 1753 O O . GLU A 1 222 ? -9.984 -2.324 12.516 1 96.38 222 GLU A O 1
ATOM 1758 N N . ASP A 1 223 ? -9.188 -2.812 14.531 1 95.75 223 ASP A N 1
ATOM 1759 C CA . ASP A 1 223 ? -10.297 -3.719 14.82 1 95.75 223 ASP A CA 1
ATOM 1760 C C . ASP A 1 223 ? -11.609 -2.951 14.961 1 95.75 223 ASP A C 1
ATOM 1762 O O . ASP A 1 223 ? -12.656 -3.432 14.531 1 95.75 223 ASP A O 1
ATOM 1766 N N . VAL A 1 224 ? -11.555 -1.805 15.578 1 96.56 224 VAL A N 1
ATOM 1767 C CA . VAL A 1 224 ? -12.727 -0.938 15.648 1 96.56 224 VAL A CA 1
ATOM 1768 C C . VAL A 1 224 ? -13.172 -0.551 14.234 1 96.56 224 VAL A C 1
ATOM 1770 O O . VAL A 1 224 ? -14.359 -0.59 13.914 1 96.56 224 VAL A O 1
ATOM 1773 N N . TYR A 1 225 ? -12.234 -0.226 13.391 1 97.62 225 TYR A N 1
ATOM 1774 C CA . TYR A 1 225 ? -12.484 0.078 11.992 1 97.62 225 TYR A CA 1
ATOM 1775 C C . TYR A 1 225 ? -13.25 -1.054 11.312 1 97.62 225 TYR A C 1
ATOM 1777 O O . TYR A 1 225 ? -14.281 -0.822 10.68 1 97.62 225 TYR A O 1
ATOM 1785 N N . LYS A 1 226 ? -12.734 -2.258 11.5 1 95.69 226 LYS A N 1
ATOM 1786 C CA . LYS A 1 226 ? -13.336 -3.426 10.867 1 95.69 226 LYS A CA 1
ATOM 1787 C C . LYS A 1 226 ? -14.75 -3.668 11.391 1 95.69 226 LYS A C 1
ATOM 1789 O O . LYS A 1 226 ? -15.625 -4.102 10.641 1 95.69 226 LYS A O 1
ATOM 1794 N N . GLN A 1 227 ? -14.883 -3.43 12.617 1 94.81 227 GLN A N 1
ATOM 1795 C CA . GLN A 1 227 ? -16.219 -3.594 13.203 1 94.81 227 GLN A CA 1
ATOM 1796 C C . GLN A 1 227 ? -17.203 -2.59 12.617 1 94.81 227 GLN A C 1
ATOM 1798 O O . GLN A 1 227 ? -18.344 -2.934 12.328 1 94.81 227 GLN A O 1
ATOM 1803 N N . ILE A 1 228 ? -16.75 -1.405 12.406 1 94.5 228 ILE A N 1
ATOM 1804 C CA . ILE A 1 228 ? -17.609 -0.319 11.945 1 94.5 228 ILE A CA 1
ATOM 1805 C C . ILE A 1 228 ? -17.938 -0.504 10.461 1 94.5 228 ILE A C 1
ATOM 1807 O O . ILE A 1 228 ? -19.078 -0.31 10.031 1 94.5 228 ILE A O 1
ATOM 1811 N N . PHE A 1 229 ? -17 -0.954 9.75 1 94.25 229 PHE A N 1
ATOM 1812 C CA . PHE A 1 229 ? -17.172 -0.945 8.305 1 94.25 229 PHE A CA 1
ATOM 1813 C C . PHE A 1 229 ? -17.375 -2.357 7.773 1 94.25 229 PHE A C 1
ATOM 1815 O O . PHE A 1 229 ? -17.797 -2.541 6.629 1 94.25 229 PHE A O 1
ATOM 1822 N N . GLY A 1 230 ? -16.922 -3.434 8.539 1 87.56 230 GLY A N 1
ATOM 1823 C CA . GLY A 1 230 ? -16.984 -4.82 8.102 1 87.56 230 GLY A CA 1
ATOM 1824 C C . GLY A 1 230 ? -18.391 -5.402 8.18 1 87.56 230 GLY A C 1
ATOM 1825 O O . GLY A 1 230 ? -18.672 -6.418 7.539 1 87.56 230 GLY A O 1
ATOM 1826 N N . GLY A 1 231 ? -19.328 -5.191 9.258 1 67 231 GLY A N 1
ATOM 1827 C CA . GLY A 1 231 ? -20.625 -5.801 9.547 1 67 231 GLY A CA 1
ATOM 1828 C C . GLY A 1 231 ? -21.547 -5.82 8.344 1 67 231 GLY A C 1
ATOM 1829 O O . GLY A 1 231 ? -22.547 -6.547 8.328 1 67 231 GLY A O 1
ATOM 1830 N N . HIS A 1 232 ? -21.656 -5.051 7.418 1 48.53 232 HIS A N 1
ATOM 1831 C CA . HIS A 1 232 ? -22.812 -5.043 6.527 1 48.53 232 HIS A CA 1
ATOM 1832 C C . HIS A 1 232 ? -22.812 -6.27 5.621 1 48.53 232 HIS A C 1
ATOM 1834 O O . HIS A 1 232 ? -23.781 -6.516 4.91 1 48.53 232 HIS A O 1
ATOM 1840 N N . HIS A 1 233 ? -21.781 -7.059 5.344 1 38.69 233 HIS A N 1
ATOM 1841 C CA . HIS A 1 233 ? -22.109 -8.172 4.457 1 38.69 233 HIS A CA 1
ATOM 1842 C C . HIS A 1 233 ? -22.609 -9.375 5.246 1 38.69 233 HIS A C 1
ATOM 1844 O O . HIS A 1 233 ? -22.734 -10.469 4.699 1 38.69 233 HIS A O 1
ATOM 1850 N N . ALA A 1 234 ? -22.719 -9.539 6.438 1 27.03 234 ALA A N 1
ATOM 1851 C CA . ALA A 1 234 ? -23.469 -10.75 6.777 1 27.03 234 ALA A CA 1
ATOM 1852 C C . ALA A 1 234 ? -24.953 -10.594 6.449 1 27.03 234 ALA A C 1
ATOM 1854 O O . ALA A 1 234 ? -25.516 -9.508 6.594 1 27.03 234 ALA A O 1
ATOM 1855 N N . MET B 1 1 ? 7.148 -33.906 -3.869 1 78.44 1 MET B N 1
ATOM 1856 C CA . MET B 1 1 ? 7.797 -33.688 -5.16 1 78.44 1 MET B CA 1
ATOM 1857 C C . MET B 1 1 ? 7.883 -32.219 -5.508 1 78.44 1 MET B C 1
ATOM 1859 O O . MET B 1 1 ? 6.941 -31.469 -5.254 1 78.44 1 MET B O 1
ATOM 1863 N N . SER B 1 2 ? 9.008 -31.797 -6.059 1 90.25 2 SER B N 1
ATOM 1864 C CA . SER B 1 2 ? 9.242 -30.375 -6.297 1 90.25 2 SER B CA 1
ATOM 1865 C C . SER B 1 2 ? 8.453 -29.875 -7.508 1 90.25 2 SER B C 1
ATOM 1867 O O . SER B 1 2 ? 8.438 -30.531 -8.555 1 90.25 2 SER B O 1
ATOM 1869 N N . VAL B 1 3 ? 7.645 -28.938 -7.332 1 94.31 3 VAL B N 1
ATOM 1870 C CA . VAL B 1 3 ? 6.867 -28.344 -8.406 1 94.31 3 VAL B CA 1
ATOM 1871 C C . VAL B 1 3 ? 7.684 -27.25 -9.094 1 94.31 3 VAL B C 1
ATOM 1873 O O . VAL B 1 3 ? 7.551 -27.016 -10.297 1 94.31 3 VAL B O 1
ATOM 1876 N N . LEU B 1 4 ? 8.516 -26.562 -8.352 1 96.5 4 LEU B N 1
ATOM 1877 C CA . LEU B 1 4 ? 9.367 -25.5 -8.844 1 96.5 4 LEU B CA 1
ATOM 1878 C C . LEU B 1 4 ? 10.836 -25.781 -8.531 1 96.5 4 LEU B C 1
ATOM 1880 O O . LEU B 1 4 ? 11.172 -26.141 -7.402 1 96.5 4 LEU B O 1
ATOM 1884 N N . GLU B 1 5 ? 11.656 -25.656 -9.555 1 97.75 5 GLU B N 1
ATOM 1885 C CA . GLU B 1 5 ? 13.102 -25.797 -9.406 1 97.75 5 GLU B CA 1
ATOM 1886 C C . GLU B 1 5 ? 13.844 -24.625 -10.062 1 97.75 5 GLU B C 1
ATOM 1888 O O . GLU B 1 5 ? 13.688 -24.375 -11.258 1 97.75 5 GLU B O 1
ATOM 1893 N N . ILE B 1 6 ? 14.578 -23.953 -9.273 1 98.12 6 ILE B N 1
ATOM 1894 C CA . ILE B 1 6 ? 15.43 -22.859 -9.758 1 98.12 6 ILE B CA 1
ATOM 1895 C C . ILE B 1 6 ? 16.891 -23.172 -9.438 1 98.12 6 ILE B C 1
ATOM 1897 O O . ILE B 1 6 ? 17.234 -23.422 -8.281 1 98.12 6 ILE B O 1
ATOM 1901 N N . LYS B 1 7 ? 17.719 -23.156 -10.461 1 98.31 7 LYS B N 1
ATOM 1902 C CA . LYS B 1 7 ? 19.141 -23.438 -10.297 1 98.31 7 LYS B CA 1
ATOM 1903 C C . LYS B 1 7 ? 20 -22.328 -10.875 1 98.31 7 LYS B C 1
ATOM 1905 O O . LYS B 1 7 ? 20 -22.094 -12.086 1 98.31 7 LYS B O 1
ATOM 1910 N N . ASN B 1 8 ? 20.734 -21.688 -10 1 98.5 8 ASN B N 1
ATOM 1911 C CA . ASN B 1 8 ? 21.734 -20.672 -10.367 1 98.5 8 ASN B CA 1
ATOM 1912 C C . ASN B 1 8 ? 21.141 -19.625 -11.297 1 98.5 8 ASN B C 1
ATOM 1914 O O . ASN B 1 8 ? 21.734 -19.297 -12.328 1 98.5 8 ASN B O 1
ATOM 1918 N N . LEU B 1 9 ? 20 -19.156 -10.992 1 98.62 9 LEU B N 1
ATOM 1919 C CA . LEU B 1 9 ? 19.297 -18.188 -11.82 1 98.62 9 LEU B CA 1
ATOM 1920 C C . LEU B 1 9 ? 19.922 -16.797 -11.695 1 98.62 9 LEU B C 1
ATOM 1922 O O . LEU B 1 9 ? 20.094 -16.281 -10.578 1 98.62 9 LEU B O 1
ATOM 1926 N N . SER B 1 10 ? 20.281 -16.266 -12.844 1 98.62 10 SER B N 1
ATOM 1927 C CA . SER B 1 10 ? 20.844 -14.906 -12.891 1 98.62 10 SER B CA 1
ATOM 1928 C C . SER B 1 10 ? 20.203 -14.094 -14.016 1 98.62 10 SER B C 1
ATOM 1930 O O . SER B 1 10 ? 19.891 -14.633 -15.078 1 98.62 10 SER B O 1
ATOM 1932 N N . LYS B 1 11 ? 19.938 -12.875 -13.766 1 98.25 11 LYS B N 1
ATOM 1933 C CA . LYS B 1 11 ? 19.328 -11.961 -14.727 1 98.25 11 LYS B CA 1
ATOM 1934 C C . LYS B 1 11 ? 19.938 -10.562 -14.617 1 98.25 11 LYS B C 1
ATOM 1936 O O . LYS B 1 11 ? 20.031 -10.008 -13.516 1 98.25 11 LYS B O 1
ATOM 1941 N N . LYS B 1 12 ? 20.359 -10.008 -15.703 1 96.5 12 LYS B N 1
ATOM 1942 C CA . LYS B 1 12 ? 20.891 -8.648 -15.773 1 96.5 12 LYS B CA 1
ATOM 1943 C C . LYS B 1 12 ? 20.062 -7.777 -16.703 1 96.5 12 LYS B C 1
ATOM 1945 O O . LYS B 1 12 ? 19.578 -8.25 -17.734 1 96.5 12 LYS B O 1
ATOM 1950 N N . TYR B 1 13 ? 19.844 -6.551 -16.328 1 94.62 13 TYR B N 1
ATOM 1951 C CA . TYR B 1 13 ? 19.328 -5.488 -17.188 1 94.62 13 TYR B CA 1
ATOM 1952 C C . TYR B 1 13 ? 20.406 -4.449 -17.469 1 94.62 13 TYR B C 1
ATOM 1954 O O . TYR B 1 13 ? 20.719 -3.627 -16.594 1 94.62 13 TYR B O 1
ATOM 1962 N N . GLY B 1 14 ? 20.922 -4.477 -18.672 1 93.19 14 GLY B N 1
ATOM 1963 C CA . GLY B 1 14 ? 22.094 -3.629 -18.875 1 93.19 14 GLY B CA 1
ATOM 1964 C C . GLY B 1 14 ? 23.203 -3.914 -17.891 1 93.19 14 GLY B C 1
ATOM 1965 O O . GLY B 1 14 ? 23.719 -5.035 -17.828 1 93.19 14 GLY B O 1
ATOM 1966 N N . ASN B 1 15 ? 23.453 -2.887 -17.047 1 91.56 15 ASN B N 1
ATOM 1967 C CA . ASN B 1 15 ? 24.547 -3.043 -16.094 1 91.56 15 ASN B CA 1
ATOM 1968 C C . ASN B 1 15 ? 24.031 -3.393 -14.703 1 91.56 15 ASN B C 1
ATOM 1970 O O . ASN B 1 15 ? 24.812 -3.605 -13.781 1 91.56 15 ASN B O 1
ATOM 1974 N N . LYS B 1 16 ? 22.781 -3.623 -14.57 1 93.19 16 LYS B N 1
ATOM 1975 C CA . LYS B 1 16 ? 22.203 -3.891 -13.258 1 93.19 16 LYS B CA 1
ATOM 1976 C C . LYS B 1 16 ? 21.906 -5.379 -13.078 1 93.19 16 LYS B C 1
ATOM 1978 O O . LYS B 1 16 ? 21.219 -5.992 -13.898 1 93.19 16 LYS B O 1
ATOM 1983 N N . GLN B 1 17 ? 22.531 -5.953 -12.07 1 96.75 17 GLN B N 1
ATOM 1984 C CA . GLN B 1 17 ? 22.281 -7.344 -11.711 1 96.75 17 GLN B CA 1
ATOM 1985 C C . GLN B 1 17 ? 21 -7.484 -10.906 1 96.75 17 GLN B C 1
ATOM 1987 O O . GLN B 1 17 ? 20.984 -7.254 -9.695 1 96.75 17 GLN B O 1
ATOM 1992 N N . ALA B 1 18 ? 19.969 -7.945 -11.555 1 97.69 18 ALA B N 1
ATOM 1993 C CA . ALA B 1 18 ? 18.656 -8.039 -10.906 1 97.69 18 ALA B CA 1
ATOM 1994 C C . ALA B 1 18 ? 18.547 -9.312 -10.078 1 97.69 18 ALA B C 1
ATOM 1996 O O . ALA B 1 18 ? 18.016 -9.297 -8.961 1 97.69 18 ALA B O 1
ATOM 1997 N N . LEU B 1 19 ? 19 -10.398 -10.633 1 98.75 19 LEU B N 1
ATOM 1998 C CA . LEU B 1 19 ? 19.109 -11.672 -9.945 1 98.75 19 LEU B CA 1
ATOM 1999 C C . LEU B 1 19 ? 20.531 -12.234 -10.062 1 98.75 19 LEU B C 1
ATOM 2001 O O . LEU B 1 19 ? 21.141 -12.148 -11.125 1 98.75 19 LEU B O 1
ATOM 2005 N N . ASN B 1 20 ? 20.984 -12.734 -8.938 1 98.56 20 ASN B N 1
ATOM 2006 C CA . ASN B 1 20 ? 22.359 -13.219 -8.859 1 98.56 20 ASN B CA 1
ATOM 2007 C C . ASN B 1 20 ? 22.438 -14.609 -8.227 1 98.56 20 ASN B C 1
ATOM 2009 O O . ASN B 1 20 ? 22.5 -14.734 -7.004 1 98.56 20 ASN B O 1
ATOM 2013 N N . ASP B 1 21 ? 22.453 -15.625 -9.062 1 98.44 21 ASP B N 1
ATOM 2014 C CA . ASP B 1 21 ? 22.688 -17 -8.656 1 98.44 21 ASP B CA 1
ATOM 2015 C C . ASP B 1 21 ? 21.641 -17.484 -7.652 1 98.44 21 ASP B C 1
ATOM 2017 O O . ASP B 1 21 ? 21.984 -17.984 -6.578 1 98.44 21 ASP B O 1
ATOM 2021 N N . VAL B 1 22 ? 20.438 -17.281 -7.973 1 98.75 22 VAL B N 1
ATOM 2022 C CA . VAL B 1 22 ? 19.312 -17.672 -7.117 1 98.75 22 VAL B CA 1
ATOM 2023 C C . VAL B 1 22 ? 19 -19.156 -7.336 1 98.75 22 VAL B C 1
ATOM 2025 O O . VAL B 1 22 ? 18.875 -19.609 -8.477 1 98.75 22 VAL B O 1
ATOM 2028 N N . SER B 1 23 ? 18.938 -19.906 -6.246 1 98.69 23 SER B N 1
ATOM 2029 C CA . SER B 1 23 ? 18.578 -21.312 -6.316 1 98.69 23 SER B CA 1
ATOM 2030 C C . SER B 1 23 ? 17.641 -21.703 -5.172 1 98.69 23 SER B C 1
ATOM 2032 O O . SER B 1 23 ? 17.891 -21.359 -4.016 1 98.69 23 SER B O 1
ATOM 2034 N N . PHE B 1 24 ? 16.562 -22.328 -5.492 1 98.31 24 PHE B N 1
ATOM 2035 C CA . PHE B 1 24 ? 15.68 -22.953 -4.504 1 98.31 24 PHE B CA 1
ATOM 2036 C C . PHE B 1 24 ? 14.609 -23.797 -5.188 1 98.31 24 PHE B C 1
ATOM 2038 O O . PHE B 1 24 ? 14.469 -23.766 -6.41 1 98.31 24 PHE B O 1
ATOM 2045 N N . THR B 1 25 ? 13.93 -24.578 -4.43 1 98 25 THR B N 1
ATOM 2046 C CA . THR B 1 25 ? 12.82 -25.375 -4.914 1 98 25 THR B CA 1
ATOM 2047 C C . THR B 1 25 ? 11.539 -25.062 -4.148 1 98 25 THR B C 1
ATOM 2049 O O . THR B 1 25 ? 11.578 -24.328 -3.15 1 98 25 THR B O 1
ATOM 2052 N N . ALA B 1 26 ? 10.453 -25.453 -4.668 1 97.31 26 ALA B N 1
ATOM 2053 C CA . ALA B 1 26 ? 9.164 -25.406 -3.982 1 97.31 26 ALA B CA 1
ATOM 2054 C C . ALA B 1 26 ? 8.414 -26.734 -4.148 1 97.31 26 ALA B C 1
ATOM 2056 O O . ALA B 1 26 ? 8.406 -27.312 -5.234 1 97.31 26 ALA B O 1
ATOM 2057 N N . GLU B 1 27 ? 7.824 -27.141 -3.109 1 96.44 27 GLU B N 1
ATOM 2058 C CA . GLU B 1 27 ? 7.109 -28.406 -3.115 1 96.44 27 GLU B CA 1
ATOM 2059 C C . GLU B 1 27 ? 5.621 -28.203 -3.387 1 96.44 27 GLU B C 1
ATOM 2061 O O . GLU B 1 27 ? 5.105 -27.094 -3.25 1 96.44 27 GLU B O 1
ATOM 2066 N N . LYS B 1 28 ? 5.039 -29.312 -3.773 1 95.31 28 LYS B N 1
ATOM 2067 C CA . LYS B 1 28 ? 3.598 -29.312 -3.998 1 95.31 28 LYS B CA 1
ATOM 2068 C C . LYS B 1 28 ? 2.846 -28.922 -2.729 1 95.31 28 LYS B C 1
ATOM 2070 O O . LYS B 1 28 ? 3.145 -29.422 -1.645 1 95.31 28 LYS B O 1
ATOM 2075 N N . GLY B 1 29 ? 1.933 -27.938 -2.875 1 95.31 29 GLY B N 1
ATOM 2076 C CA . GLY B 1 29 ? 1.084 -27.547 -1.764 1 95.31 29 GLY B CA 1
ATOM 2077 C C . GLY B 1 29 ? 1.727 -26.5 -0.863 1 95.31 29 GLY B C 1
ATOM 2078 O O . GLY B 1 29 ? 1.087 -25.984 0.059 1 95.31 29 GLY B O 1
ATOM 2079 N N . GLU B 1 30 ? 2.93 -26.141 -1.156 1 97.25 30 GLU B N 1
ATOM 2080 C CA . GLU B 1 30 ? 3.678 -25.234 -0.302 1 97.25 30 GLU B CA 1
ATOM 2081 C C . GLU B 1 30 ? 3.307 -23.781 -0.591 1 97.25 30 GLU B C 1
ATOM 2083 O O . GLU B 1 30 ? 3.164 -23.391 -1.752 1 97.25 30 GLU B O 1
ATOM 2088 N N . VAL B 1 31 ? 3.125 -23.016 0.481 1 97.5 31 VAL B N 1
ATOM 2089 C CA . VAL B 1 31 ? 2.922 -21.578 0.363 1 97.5 31 VAL B CA 1
ATOM 2090 C C . VAL B 1 31 ? 4.207 -20.844 0.738 1 97.5 31 VAL B C 1
ATOM 2092 O O . VAL B 1 31 ? 4.645 -20.891 1.891 1 97.5 31 VAL B O 1
ATOM 2095 N N . ILE B 1 32 ? 4.77 -20.125 -0.221 1 98.5 32 ILE B N 1
ATOM 2096 C CA . ILE B 1 32 ? 6.039 -19.438 -0.016 1 98.5 32 ILE B CA 1
ATOM 2097 C C . ILE B 1 32 ? 5.824 -17.938 -0.06 1 98.5 32 ILE B C 1
ATOM 2099 O O . ILE B 1 32 ? 5.254 -17.406 -1.021 1 98.5 32 ILE B O 1
ATOM 2103 N N . GLY B 1 33 ? 6.219 -17.266 1.013 1 98.62 33 GLY B N 1
ATOM 2104 C CA . GLY B 1 33 ? 6.352 -15.82 0.97 1 98.62 33 GLY B CA 1
ATOM 2105 C C . GLY B 1 33 ? 7.668 -15.359 0.371 1 98.62 33 GLY B C 1
ATOM 2106 O O . GLY B 1 33 ? 8.734 -15.625 0.923 1 98.62 33 GLY B O 1
ATOM 2107 N N . LEU B 1 34 ? 7.602 -14.766 -0.774 1 98.69 34 LEU B N 1
ATOM 2108 C CA . LEU B 1 34 ? 8.766 -14.156 -1.398 1 98.69 34 LEU B CA 1
ATOM 2109 C C . LEU B 1 34 ? 8.906 -12.695 -0.977 1 98.69 34 LEU B C 1
ATOM 2111 O O . LEU B 1 34 ? 8.164 -11.836 -1.451 1 98.69 34 LEU B O 1
ATOM 2115 N N . LEU B 1 35 ? 9.891 -12.438 -0.137 1 98.44 35 LEU B N 1
ATOM 2116 C CA . LEU B 1 35 ? 10 -11.148 0.536 1 98.44 35 LEU B CA 1
ATOM 2117 C C . LEU B 1 35 ? 11.328 -10.477 0.225 1 98.44 35 LEU B C 1
ATOM 2119 O O . LEU B 1 35 ? 12.242 -11.117 -0.308 1 98.44 35 LEU B O 1
ATOM 2123 N N . GLY B 1 36 ? 11.422 -9.195 0.534 1 97.44 36 GLY B N 1
ATOM 2124 C CA . GLY B 1 36 ? 12.602 -8.383 0.313 1 97.44 36 GLY B CA 1
ATOM 2125 C C . GLY B 1 36 ? 12.289 -6.922 0.05 1 97.44 36 GLY B C 1
ATOM 2126 O O . GLY B 1 36 ? 11.148 -6.578 -0.27 1 97.44 36 GLY B O 1
ATOM 2127 N N . PRO B 1 37 ? 13.273 -6.078 0.2 1 95.38 37 PRO B N 1
ATOM 2128 C CA . PRO B 1 37 ? 13.047 -4.656 -0.062 1 95.38 37 PRO B CA 1
ATOM 2129 C C . PRO B 1 37 ? 12.758 -4.367 -1.533 1 95.38 37 PRO B C 1
ATOM 2131 O O . PRO B 1 37 ? 12.852 -5.266 -2.373 1 95.38 37 PRO B O 1
ATOM 2134 N N . ASN B 1 38 ? 12.336 -3.158 -1.767 1 91.5 38 ASN B N 1
ATOM 2135 C CA . ASN B 1 38 ? 12.164 -2.732 -3.15 1 91.5 38 ASN B CA 1
ATOM 2136 C C . ASN B 1 38 ? 13.461 -2.859 -3.943 1 91.5 38 ASN B C 1
ATOM 2138 O O . ASN B 1 38 ? 14.531 -2.52 -3.443 1 91.5 38 ASN B O 1
ATOM 2142 N N . GLY B 1 39 ? 13.383 -3.467 -5.074 1 92.31 39 GLY B N 1
ATOM 2143 C CA . GLY B 1 39 ? 14.547 -3.611 -5.926 1 92.31 39 GLY B CA 1
ATOM 2144 C C . GLY B 1 39 ? 15.352 -4.871 -5.637 1 92.31 39 GLY B C 1
ATOM 2145 O O . GLY B 1 39 ? 16.422 -5.074 -6.207 1 92.31 39 GLY B O 1
ATOM 2146 N N . SER B 1 40 ? 14.82 -5.719 -4.828 1 96.25 40 SER B N 1
ATOM 2147 C CA . SER B 1 40 ? 15.578 -6.887 -4.402 1 96.25 40 SER B CA 1
ATOM 2148 C C . SER B 1 40 ? 15.555 -7.98 -5.465 1 96.25 40 SER B C 1
ATOM 2150 O O . SER B 1 40 ? 16.328 -8.945 -5.387 1 96.25 40 SER B O 1
ATOM 2152 N N . GLY B 1 41 ? 14.664 -7.867 -6.406 1 97.31 41 GLY B N 1
ATOM 2153 C CA . GLY B 1 41 ? 14.602 -8.844 -7.48 1 97.31 41 GLY B CA 1
ATOM 2154 C C . GLY B 1 41 ? 13.312 -9.641 -7.492 1 97.31 41 GLY B C 1
ATOM 2155 O O . GLY B 1 41 ? 13.109 -10.492 -8.359 1 97.31 41 GLY B O 1
ATOM 2156 N N . LYS B 1 42 ? 12.422 -9.375 -6.59 1 97.88 42 LYS B N 1
ATOM 2157 C CA . LYS B 1 42 ? 11.18 -10.141 -6.457 1 97.88 42 LYS B CA 1
ATOM 2158 C C . LYS B 1 42 ? 10.391 -10.125 -7.762 1 97.88 42 LYS B C 1
ATOM 2160 O O . LYS B 1 42 ? 10.008 -11.188 -8.266 1 97.88 42 LYS B O 1
ATOM 2165 N N . THR B 1 43 ? 10.172 -8.922 -8.336 1 96.5 43 THR B N 1
ATOM 2166 C CA . THR B 1 43 ? 9.359 -8.758 -9.539 1 96.5 43 THR B CA 1
ATOM 2167 C C . THR B 1 43 ? 10.008 -9.461 -10.727 1 96.5 43 THR B C 1
ATOM 2169 O O . THR B 1 43 ? 9.328 -10.102 -11.523 1 96.5 43 THR B O 1
ATOM 2172 N N . THR B 1 44 ? 11.336 -9.32 -10.836 1 97.75 44 THR B N 1
ATOM 2173 C CA . THR B 1 44 ? 12.055 -10.023 -11.891 1 97.75 44 THR B CA 1
ATOM 2174 C C . THR B 1 44 ? 11.867 -11.531 -11.773 1 97.75 44 THR B C 1
ATOM 2176 O O . THR B 1 44 ? 11.555 -12.203 -12.766 1 97.75 44 THR B O 1
ATOM 2179 N N . LEU B 1 45 ? 11.977 -12.016 -10.562 1 98.31 45 LEU B N 1
ATOM 2180 C CA . LEU B 1 45 ? 11.844 -13.453 -10.328 1 98.31 45 LEU B CA 1
ATOM 2181 C C . LEU B 1 45 ? 10.445 -13.93 -10.68 1 98.31 45 LEU B C 1
ATOM 2183 O O . LEU B 1 45 ? 10.281 -14.906 -11.422 1 98.31 45 LEU B O 1
ATOM 2187 N N . ILE B 1 46 ? 9.414 -13.25 -10.234 1 97.19 46 ILE B N 1
ATOM 2188 C CA . ILE B 1 46 ? 8.062 -13.742 -10.445 1 97.19 46 ILE B CA 1
ATOM 2189 C C . ILE B 1 46 ? 7.695 -13.633 -11.93 1 97.19 46 ILE B C 1
ATOM 2191 O O . ILE B 1 46 ? 6.953 -14.461 -12.453 1 97.19 46 ILE B O 1
ATOM 2195 N N . LYS B 1 47 ? 8.227 -12.625 -12.633 1 96.12 47 LYS B N 1
ATOM 2196 C CA . LYS B 1 47 ? 7.949 -12.492 -14.062 1 96.12 47 LYS B CA 1
ATOM 2197 C C . LYS B 1 47 ? 8.617 -13.609 -14.859 1 96.12 47 LYS B C 1
ATOM 2199 O O . LYS B 1 47 ? 8.094 -14.062 -15.875 1 96.12 47 LYS B O 1
ATOM 2204 N N . ILE B 1 48 ? 9.789 -14.023 -14.391 1 96.75 48 ILE B N 1
ATOM 2205 C CA . ILE B 1 48 ? 10.438 -15.18 -15.008 1 96.75 48 ILE B CA 1
ATOM 2206 C C . ILE B 1 48 ? 9.594 -16.438 -14.773 1 96.75 48 ILE B C 1
ATOM 2208 O O . ILE B 1 48 ? 9.328 -17.188 -15.711 1 96.75 48 ILE B O 1
ATOM 2212 N N . LEU B 1 49 ? 9.117 -16.609 -13.555 1 96 49 LEU B N 1
ATOM 2213 C CA . LEU B 1 49 ? 8.289 -17.766 -13.219 1 96 49 LEU B CA 1
ATOM 2214 C C . LEU B 1 49 ? 6.988 -17.75 -14.008 1 96 49 LEU B C 1
ATOM 2216 O O . LEU B 1 49 ? 6.473 -18.812 -14.383 1 96 49 LEU B O 1
ATOM 2220 N N . ALA B 1 50 ? 6.469 -16.578 -14.312 1 94.81 50 ALA B N 1
ATOM 2221 C CA . ALA B 1 50 ? 5.215 -16.422 -15.047 1 94.81 50 ALA B CA 1
ATOM 2222 C C . ALA B 1 50 ? 5.434 -16.562 -16.547 1 94.81 50 ALA B C 1
ATOM 2224 O O . ALA B 1 50 ? 4.48 -16.516 -17.328 1 94.81 50 ALA B O 1
ATOM 2225 N N . GLY B 1 51 ? 6.664 -16.641 -16.953 1 94.31 51 GLY B N 1
ATOM 2226 C CA . GLY B 1 51 ? 6.996 -16.812 -18.359 1 94.31 51 GLY B CA 1
ATOM 2227 C C . GLY B 1 51 ? 6.996 -15.508 -19.141 1 94.31 51 GLY B C 1
ATOM 2228 O O . GLY B 1 51 ? 6.988 -15.516 -20.375 1 94.31 51 GLY B O 1
ATOM 2229 N N . ILE B 1 52 ? 6.957 -14.422 -18.469 1 93.31 52 ILE B N 1
ATOM 2230 C CA . ILE B 1 52 ? 6.938 -13.102 -19.094 1 93.31 52 ILE B CA 1
ATOM 2231 C C . ILE B 1 52 ? 8.352 -12.711 -19.5 1 93.31 52 ILE B C 1
ATOM 2233 O O . ILE B 1 52 ? 8.57 -12.242 -20.625 1 93.31 52 ILE B O 1
ATOM 2237 N N . ILE B 1 53 ? 9.312 -12.891 -18.625 1 94.06 53 ILE B N 1
ATOM 2238 C CA . ILE B 1 53 ? 10.719 -12.695 -18.938 1 94.06 53 ILE B CA 1
ATOM 2239 C C . ILE B 1 53 ? 11.344 -14.023 -19.359 1 94.06 53 ILE B C 1
ATOM 2241 O O . ILE B 1 53 ? 11.281 -15.008 -18.625 1 94.06 53 ILE B O 1
ATOM 2245 N N . LYS B 1 54 ? 12.016 -14.102 -20.5 1 91.69 54 LYS B N 1
ATOM 2246 C CA . LYS B 1 54 ? 12.477 -15.375 -21.047 1 91.69 54 LYS B CA 1
ATOM 2247 C C . LYS B 1 54 ? 14 -15.43 -21.125 1 91.69 54 LYS B C 1
ATOM 2249 O O . LYS B 1 54 ? 14.586 -16.5 -21.188 1 91.69 54 LYS B O 1
ATOM 2254 N N . LYS B 1 55 ? 14.703 -14.312 -21.156 1 93.69 55 LYS B N 1
ATOM 2255 C CA . LYS B 1 55 ? 16.156 -14.273 -21.281 1 93.69 55 LYS B CA 1
ATOM 2256 C C . LYS B 1 55 ? 16.812 -14.18 -19.906 1 93.69 55 LYS B C 1
ATOM 2258 O O . LYS B 1 55 ? 16.734 -13.141 -19.234 1 93.69 55 LYS B O 1
ATOM 2263 N N . TYR B 1 56 ? 17.344 -15.211 -19.484 1 96.75 56 TYR B N 1
ATOM 2264 C CA . TYR B 1 56 ? 18.078 -15.297 -18.219 1 96.75 56 TYR B CA 1
ATOM 2265 C C . TYR B 1 56 ? 19.094 -16.438 -18.234 1 96.75 56 TYR B C 1
ATOM 2267 O O . TYR B 1 56 ? 19.109 -17.234 -19.188 1 96.75 56 TYR B O 1
ATOM 2275 N N . GLU B 1 57 ? 19.953 -16.406 -17.297 1 97.81 57 GLU B N 1
ATOM 2276 C CA . GLU B 1 57 ? 20.906 -17.5 -17.109 1 97.81 57 GLU B CA 1
ATOM 2277 C C . GLU B 1 57 ? 20.453 -18.453 -16.016 1 97.81 57 GLU B C 1
ATOM 2279 O O . GLU B 1 57 ? 19.703 -18.062 -15.109 1 97.81 57 GLU B O 1
ATOM 2284 N N . GLY B 1 58 ? 20.844 -19.688 -16.094 1 97.81 58 GLY B N 1
ATOM 2285 C CA . GLY B 1 58 ? 20.422 -20.703 -15.148 1 97.81 58 GLY B CA 1
ATOM 2286 C C . GLY B 1 58 ? 19.234 -21.516 -15.633 1 97.81 58 GLY B C 1
ATOM 2287 O O . GLY B 1 58 ? 18.984 -21.578 -16.844 1 97.81 58 GLY B O 1
ATOM 2288 N N . GLU B 1 59 ? 18.641 -22.234 -14.641 1 97.19 59 GLU B N 1
ATOM 2289 C CA . GLU B 1 59 ? 17.531 -23.109 -15.023 1 97.19 59 GLU B CA 1
ATOM 2290 C C . GLU B 1 59 ? 16.312 -22.891 -14.133 1 97.19 59 GLU B C 1
ATOM 2292 O O . GLU B 1 59 ? 16.453 -22.719 -12.914 1 97.19 59 GLU B O 1
ATOM 2297 N N . VAL B 1 60 ? 15.266 -22.812 -14.781 1 97 60 VAL B N 1
ATOM 2298 C CA . VAL B 1 60 ? 13.984 -22.734 -14.086 1 97 60 VAL B CA 1
ATOM 2299 C C . VAL B 1 60 ? 13.023 -23.781 -14.648 1 97 60 VAL B C 1
ATOM 2301 O O . VAL B 1 60 ? 12.766 -23.797 -15.859 1 97 60 VAL B O 1
ATOM 2304 N N . LYS B 1 61 ? 12.539 -24.625 -13.758 1 96 61 LYS B N 1
ATOM 2305 C CA . LYS B 1 61 ? 11.594 -25.656 -14.164 1 96 61 LYS B CA 1
ATOM 2306 C C . LYS B 1 61 ? 10.344 -25.625 -13.281 1 96 61 LYS B C 1
ATOM 2308 O O . LYS B 1 61 ? 10.438 -25.438 -12.07 1 96 61 LYS B O 1
ATOM 2313 N N . ILE B 1 62 ? 9.266 -25.797 -13.906 1 94.75 62 ILE B N 1
ATOM 2314 C CA . ILE B 1 62 ? 7.984 -25.969 -13.227 1 94.75 62 ILE B CA 1
ATOM 2315 C C . ILE B 1 62 ? 7.344 -27.297 -13.641 1 94.75 62 ILE B C 1
ATOM 2317 O O . ILE B 1 62 ? 7.121 -27.531 -14.828 1 94.75 62 ILE B O 1
ATOM 2321 N N . ASP B 1 63 ? 7.16 -28.078 -12.672 1 91.44 63 ASP B N 1
ATOM 2322 C CA . ASP B 1 63 ? 6.668 -29.438 -12.93 1 91.44 63 ASP B CA 1
ATOM 2323 C C . ASP B 1 63 ? 7.539 -30.141 -13.969 1 91.44 63 ASP B C 1
ATOM 2325 O O . ASP B 1 63 ? 7.031 -30.656 -14.961 1 91.44 63 ASP B O 1
ATOM 2329 N N . SER B 1 64 ? 8.797 -29.953 -13.836 1 91.12 64 SER B N 1
ATOM 2330 C CA . SER B 1 64 ? 9.844 -30.625 -14.609 1 91.12 64 SER B CA 1
ATOM 2331 C C . SER B 1 64 ? 9.883 -30.094 -16.047 1 91.12 64 SER B C 1
ATOM 2333 O O . SER B 1 64 ? 10.516 -30.703 -16.906 1 91.12 64 SER B O 1
ATOM 2335 N N . GLN B 1 65 ? 9.195 -29.078 -16.234 1 91.5 65 GLN B N 1
ATOM 2336 C CA . GLN B 1 65 ? 9.227 -28.453 -17.547 1 91.5 65 GLN B CA 1
ATOM 2337 C C . GLN B 1 65 ? 9.906 -27.078 -17.5 1 91.5 65 GLN B C 1
ATOM 2339 O O . GLN B 1 65 ? 9.711 -26.328 -16.547 1 91.5 65 GLN B O 1
ATOM 2344 N N . ASN B 1 66 ? 10.617 -26.797 -18.562 1 92.56 66 ASN B N 1
ATOM 2345 C CA . ASN B 1 66 ? 11.242 -25.484 -18.641 1 92.56 66 ASN B CA 1
ATOM 2346 C C . ASN B 1 66 ? 10.203 -24.375 -18.828 1 92.56 66 ASN B C 1
ATOM 2348 O O . ASN B 1 66 ? 9.195 -24.578 -19.516 1 92.56 66 ASN B O 1
ATOM 2352 N N . VAL B 1 67 ? 10.477 -23.281 -18.25 1 91.19 67 VAL B N 1
ATOM 2353 C CA . VAL B 1 67 ? 9.625 -22.109 -18.469 1 91.19 67 VAL B CA 1
ATOM 2354 C C . VAL B 1 67 ? 9.734 -21.656 -19.906 1 91.19 67 VAL B C 1
ATOM 2356 O O . VAL B 1 67 ? 10.844 -21.531 -20.438 1 91.19 67 VAL B O 1
ATOM 2359 N N . ASN B 1 68 ? 8.648 -21.594 -20.516 1 83.81 68 ASN B N 1
ATOM 2360 C CA . ASN B 1 68 ? 8.594 -21.141 -21.906 1 83.81 68 ASN B CA 1
ATOM 2361 C C . ASN B 1 68 ? 7.262 -20.469 -22.219 1 83.81 68 ASN B C 1
ATOM 2363 O O . ASN B 1 68 ? 6.578 -19.969 -21.312 1 83.81 68 ASN B O 1
ATOM 2367 N N . TYR B 1 69 ? 6.891 -20.453 -23.453 1 79.25 69 TYR B N 1
ATOM 2368 C CA . TYR B 1 69 ? 5.684 -19.75 -23.875 1 79.25 69 TYR B CA 1
ATOM 2369 C C . TYR B 1 69 ? 4.434 -20.516 -23.453 1 79.25 69 TYR B C 1
ATOM 2371 O O . TYR B 1 69 ? 3.336 -19.953 -23.422 1 79.25 69 TYR B O 1
ATOM 2379 N N . LYS B 1 70 ? 4.629 -21.75 -22.969 1 82.69 70 LYS B N 1
ATOM 2380 C CA . LYS B 1 70 ? 3.469 -22.531 -22.562 1 82.69 70 LYS B CA 1
ATOM 2381 C C . LYS B 1 70 ? 3.277 -22.484 -21.047 1 82.69 70 LYS B C 1
ATOM 2383 O O . LYS B 1 70 ? 2.387 -23.141 -20.5 1 82.69 70 LYS B O 1
ATOM 2388 N N . THR B 1 71 ? 4.082 -21.672 -20.453 1 87.12 71 THR B N 1
ATOM 2389 C CA . THR B 1 71 ? 4.059 -21.562 -19 1 87.12 71 THR B CA 1
ATOM 2390 C C . THR B 1 71 ? 2.676 -21.141 -18.516 1 87.12 71 THR B C 1
ATOM 2392 O O . THR B 1 71 ? 2.221 -21.578 -17.453 1 87.12 71 THR B O 1
ATOM 2395 N N . LYS B 1 72 ? 1.989 -20.375 -19.297 1 84.94 72 LYS B N 1
ATOM 2396 C CA . LYS B 1 72 ? 0.684 -19.859 -18.922 1 84.94 72 LYS B CA 1
ATOM 2397 C C . LYS B 1 72 ? -0.319 -20.984 -18.688 1 84.94 72 LYS B C 1
ATOM 2399 O O . LYS B 1 72 ? -1.351 -20.781 -18.047 1 84.94 72 LYS B O 1
ATOM 2404 N N . GLU B 1 73 ? -0.005 -22.172 -19.25 1 87.69 73 GLU B N 1
ATOM 2405 C CA . GLU B 1 73 ? -0.928 -23.297 -19.125 1 87.69 73 GLU B CA 1
ATOM 2406 C C . GLU B 1 73 ? -0.9 -23.875 -17.719 1 87.69 73 GLU B C 1
ATOM 2408 O O . GLU B 1 73 ? -1.881 -24.469 -17.266 1 87.69 73 GLU B O 1
ATOM 2413 N N . PHE B 1 74 ? 0.186 -23.625 -17.094 1 88.19 74 PHE B N 1
ATOM 2414 C CA . PHE B 1 74 ? 0.249 -24.328 -15.82 1 88.19 74 PHE B CA 1
ATOM 2415 C C . PHE B 1 74 ? 0.594 -23.375 -14.688 1 88.19 74 PHE B C 1
ATOM 2417 O O . PHE B 1 74 ? 0.671 -23.781 -13.523 1 88.19 74 PHE B O 1
ATOM 2424 N N . VAL B 1 75 ? 0.816 -22.156 -15.039 1 95.81 75 VAL B N 1
ATOM 2425 C CA . VAL B 1 75 ? 1.052 -21.125 -14.031 1 95.81 75 VAL B CA 1
ATOM 2426 C C . VAL B 1 75 ? -0.059 -20.078 -14.086 1 95.81 75 VAL B C 1
ATOM 2428 O O . VAL B 1 75 ? -0.434 -19.625 -15.172 1 95.81 75 VAL B O 1
ATOM 2431 N N . SER B 1 76 ? -0.661 -19.781 -12.945 1 96.75 76 SER B N 1
ATOM 2432 C CA . SER B 1 76 ? -1.614 -18.688 -12.828 1 96.75 76 SER B CA 1
ATOM 2433 C C . SER B 1 76 ? -1.001 -17.5 -12.086 1 96.75 76 SER B C 1
ATOM 2435 O O . SER B 1 76 ? -0.548 -17.641 -10.953 1 96.75 76 SER B O 1
ATOM 2437 N N . TYR B 1 77 ? -0.979 -16.391 -12.789 1 96.94 77 TYR B N 1
ATOM 2438 C CA . TYR B 1 77 ? -0.233 -15.242 -12.297 1 96.94 77 TYR B CA 1
ATOM 2439 C C . TYR B 1 77 ? -1.156 -14.047 -12.078 1 96.94 77 TYR B C 1
ATOM 2441 O O . TYR B 1 77 ? -1.904 -13.664 -12.977 1 96.94 77 TYR B O 1
ATOM 2449 N N . LEU B 1 78 ? -1.185 -13.523 -10.805 1 97.5 78 LEU B N 1
ATOM 2450 C CA . LEU B 1 78 ? -1.814 -12.25 -10.469 1 97.5 78 LEU B CA 1
ATOM 2451 C C . LEU B 1 78 ? -0.77 -11.148 -10.312 1 97.5 78 LEU B C 1
ATOM 2453 O O . LEU B 1 78 ? -0.091 -11.078 -9.281 1 97.5 78 LEU B O 1
ATOM 2457 N N . PRO B 1 79 ? -0.658 -10.242 -11.312 1 96.44 79 PRO B N 1
ATOM 2458 C CA . PRO B 1 79 ? 0.292 -9.133 -11.188 1 96.44 79 PRO B CA 1
ATOM 2459 C C . PRO B 1 79 ? -0.211 -8.031 -10.258 1 96.44 79 PRO B C 1
ATOM 2461 O O . PRO B 1 79 ? -1.388 -8.016 -9.891 1 96.44 79 PRO B O 1
ATOM 2464 N N . ASP B 1 80 ? 0.682 -7.164 -9.922 1 92.12 80 ASP B N 1
ATOM 2465 C CA . ASP B 1 80 ? 0.341 -6.016 -9.086 1 92.12 80 ASP B CA 1
ATOM 2466 C C . ASP B 1 80 ? -0.713 -5.141 -9.766 1 92.12 80 ASP B C 1
ATOM 2468 O O . ASP B 1 80 ? -1.66 -4.688 -9.117 1 92.12 80 ASP B O 1
ATOM 2472 N N . ARG B 1 81 ? -0.498 -4.922 -10.977 1 88.62 81 ARG B N 1
ATOM 2473 C CA . ARG B 1 81 ? -1.495 -4.215 -11.773 1 88.62 81 ARG B CA 1
ATOM 2474 C C . ARG B 1 81 ? -2.148 -5.152 -12.789 1 88.62 81 ARG B C 1
ATOM 2476 O O . ARG B 1 81 ? -1.525 -5.539 -13.773 1 88.62 81 ARG B O 1
ATOM 2483 N N . PHE B 1 82 ? -3.357 -5.484 -12.438 1 88.5 82 PHE B N 1
ATOM 2484 C CA . PHE B 1 82 ? -4.133 -6.367 -13.297 1 88.5 82 PHE B CA 1
ATOM 2485 C C . PHE B 1 82 ? -5.098 -5.562 -14.164 1 88.5 82 PHE B C 1
ATOM 2487 O O . PHE B 1 82 ? -5.855 -4.738 -13.656 1 88.5 82 PHE B O 1
ATOM 2494 N N . PHE B 1 83 ? -5 -5.754 -15.461 1 89.94 83 PHE B N 1
ATOM 2495 C CA . PHE B 1 83 ? -5.812 -4.934 -16.344 1 89.94 83 PHE B CA 1
ATOM 2496 C C . PHE B 1 83 ? -6.961 -5.746 -16.938 1 89.94 83 PHE B C 1
ATOM 2498 O O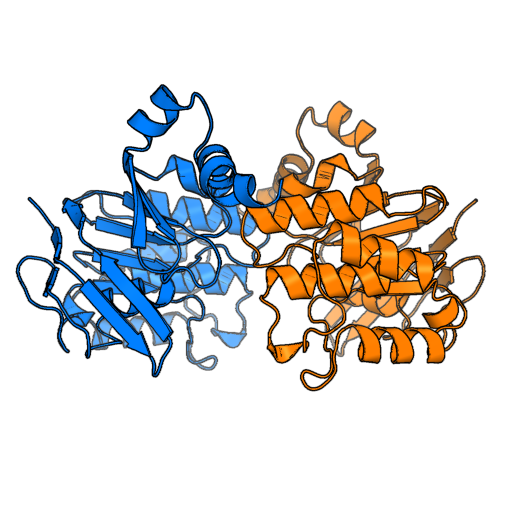 . PHE B 1 83 ? -6.742 -6.824 -17.484 1 89.94 83 PHE B O 1
ATOM 2505 N N . LEU B 1 84 ? -8.07 -5.344 -16.688 1 96.44 84 LEU B N 1
ATOM 2506 C CA . LEU B 1 84 ? -9.289 -5.871 -17.297 1 96.44 84 LEU B CA 1
ATOM 2507 C C . LEU B 1 84 ? -9.984 -4.801 -18.141 1 96.44 84 LEU B C 1
ATOM 2509 O O . LEU B 1 84 ? -9.875 -3.607 -17.844 1 96.44 84 LEU B O 1
ATOM 2513 N N . ASP B 1 85 ? -10.633 -5.184 -19.234 1 97.19 85 ASP B N 1
ATOM 2514 C CA . ASP B 1 85 ? -11.406 -4.25 -20.047 1 97.19 85 ASP B CA 1
ATOM 2515 C C . ASP B 1 85 ? -12.555 -3.645 -19.25 1 97.19 85 ASP B C 1
ATOM 2517 O O . ASP B 1 85 ? -13.492 -4.352 -18.859 1 97.19 85 ASP B O 1
ATOM 2521 N N . PRO B 1 86 ? -12.477 -2.387 -19.047 1 97.5 86 PRO B N 1
ATOM 2522 C CA . PRO B 1 86 ? -13.477 -1.753 -18.188 1 97.5 86 PRO B CA 1
ATOM 2523 C C . PRO B 1 86 ? -14.883 -1.816 -18.781 1 97.5 86 PRO B C 1
ATOM 2525 O O . PRO B 1 86 ? -15.867 -1.605 -18.062 1 97.5 86 PRO B O 1
ATOM 2528 N N . ASN B 1 87 ? -14.969 -2.088 -20.047 1 97.81 87 ASN B N 1
ATOM 2529 C CA . ASN B 1 87 ? -16.266 -2.072 -20.719 1 97.81 87 ASN B CA 1
ATOM 2530 C C . ASN B 1 87 ? -16.953 -3.432 -20.641 1 97.81 87 ASN B C 1
ATOM 2532 O O . ASN B 1 87 ? -18.141 -3.551 -20.953 1 97.81 87 ASN B O 1
ATOM 2536 N N . LEU B 1 88 ? -16.297 -4.398 -20.156 1 98.56 88 LEU B N 1
ATOM 2537 C CA . LEU B 1 88 ? -16.875 -5.738 -20.047 1 98.56 88 LEU B CA 1
ATOM 2538 C C . LEU B 1 88 ? -17.516 -5.953 -18.688 1 98.56 88 LEU B C 1
ATOM 2540 O O . LEU B 1 88 ? -17.156 -5.301 -17.719 1 98.56 88 LEU B O 1
ATOM 2544 N N . THR B 1 89 ? -18.438 -6.816 -18.656 1 98.62 89 THR B N 1
ATOM 2545 C CA . THR B 1 89 ? -19.031 -7.281 -17.406 1 98.62 89 THR B CA 1
ATOM 2546 C C . THR B 1 89 ? -18.188 -8.414 -16.812 1 98.62 89 THR B C 1
ATOM 2548 O O . THR B 1 89 ? -17.328 -8.977 -17.484 1 98.62 89 THR B O 1
ATOM 2551 N N . ILE B 1 90 ? -18.484 -8.734 -15.578 1 98.62 90 ILE B N 1
ATOM 2552 C CA . ILE B 1 90 ? -17.844 -9.867 -14.922 1 98.62 90 ILE B CA 1
ATOM 2553 C C . ILE B 1 90 ? -18.125 -11.148 -15.711 1 98.62 90 ILE B C 1
ATOM 2555 O O . ILE B 1 90 ? -17.219 -11.961 -15.922 1 98.62 90 ILE B O 1
ATOM 2559 N N . ALA B 1 91 ? -19.344 -11.273 -16.234 1 98.56 91 ALA B N 1
ATOM 2560 C CA . ALA B 1 91 ? -19.734 -12.453 -17 1 98.56 91 ALA B CA 1
ATOM 2561 C C . ALA B 1 91 ? -18.953 -12.539 -18.312 1 98.56 91 ALA B C 1
ATOM 2563 O O . ALA B 1 91 ? -18.469 -13.609 -18.688 1 98.56 91 ALA B O 1
ATOM 2564 N N . GLN B 1 92 ? -18.828 -11.406 -18.984 1 98.69 92 GLN B N 1
ATOM 2565 C CA . GLN B 1 92 ? -18.078 -11.375 -20.234 1 98.69 92 GLN B CA 1
ATOM 2566 C C . GLN B 1 92 ? -16.594 -11.672 -19.984 1 98.69 92 GLN B C 1
ATOM 2568 O O . GLN B 1 92 ? -15.953 -12.352 -20.781 1 98.69 92 GLN B O 1
ATOM 2573 N N . THR B 1 93 ? -16.125 -11.18 -18.875 1 98.62 93 THR B N 1
ATOM 2574 C CA . THR B 1 93 ? -14.734 -11.438 -18.516 1 98.62 93 THR B CA 1
ATOM 2575 C C . THR B 1 93 ? -14.516 -12.922 -18.219 1 98.62 93 THR B C 1
ATOM 2577 O O . THR B 1 93 ? -13.531 -13.508 -18.672 1 98.62 93 THR B O 1
ATOM 2580 N N . GLN B 1 94 ? -15.469 -13.469 -17.5 1 98.56 94 GLN B N 1
ATOM 2581 C CA . GLN B 1 94 ? -15.414 -14.898 -17.25 1 98.56 94 GLN B CA 1
ATOM 2582 C C . GLN B 1 94 ? -15.328 -15.688 -18.547 1 98.56 94 GLN B C 1
ATOM 2584 O O . GLN B 1 94 ? -14.508 -16.594 -18.688 1 98.56 94 GLN B O 1
ATOM 2589 N N . ALA B 1 95 ? -16.156 -15.367 -19.484 1 98.5 95 ALA B N 1
ATOM 2590 C CA . ALA B 1 95 ? -16.203 -16.062 -20.766 1 98.5 95 ALA B CA 1
ATOM 2591 C C . ALA B 1 95 ? -14.867 -15.977 -21.484 1 98.5 95 ALA B C 1
ATOM 2593 O O . ALA B 1 95 ? -14.406 -16.953 -22.094 1 98.5 95 ALA B O 1
ATOM 2594 N N . LEU B 1 96 ? -14.273 -14.805 -21.438 1 98.06 96 LEU B N 1
ATOM 2595 C CA . LEU B 1 96 ? -12.969 -14.617 -22.062 1 98.06 96 LEU B CA 1
ATOM 2596 C C . LEU B 1 96 ? -11.922 -15.531 -21.422 1 98.06 96 LEU B C 1
ATOM 2598 O O . LEU B 1 96 ? -11.125 -16.156 -22.141 1 98.06 96 LEU B O 1
ATOM 2602 N N . PHE B 1 97 ? -11.945 -15.625 -20.109 1 97.75 97 PHE B N 1
ATOM 2603 C CA . PHE B 1 97 ? -10.984 -16.469 -19.406 1 97.75 97 PHE B CA 1
ATOM 2604 C C . PHE B 1 97 ? -11.219 -17.938 -19.719 1 97.75 97 PHE B C 1
ATOM 2606 O O . PHE B 1 97 ? -10.273 -18.703 -19.875 1 97.75 97 PHE B O 1
ATOM 2613 N N . GLU B 1 98 ? -12.492 -18.344 -19.797 1 97.88 98 GLU B N 1
ATOM 2614 C CA . GLU B 1 98 ? -12.836 -19.719 -20.141 1 97.88 98 GLU B CA 1
ATOM 2615 C C . GLU B 1 98 ? -12.328 -20.078 -21.531 1 97.88 98 GLU B C 1
ATOM 2617 O O . GLU B 1 98 ? -11.891 -21.203 -21.766 1 97.88 98 GLU B O 1
ATOM 2622 N N . ASP B 1 99 ? -12.367 -19.094 -22.391 1 96.94 99 ASP B N 1
ATOM 2623 C CA . ASP B 1 99 ? -11.914 -19.312 -23.75 1 96.94 99 ASP B CA 1
ATOM 2624 C C . ASP B 1 99 ? -10.383 -19.359 -23.828 1 96.94 99 ASP B C 1
ATOM 2626 O O . ASP B 1 99 ? -9.82 -20.125 -24.609 1 96.94 99 ASP B O 1
ATOM 2630 N N . PHE B 1 100 ? -9.789 -18.594 -23.031 1 94.31 100 PHE B N 1
ATOM 2631 C CA . PHE B 1 100 ? -8.352 -18.406 -23.125 1 94.31 100 PHE B CA 1
ATOM 2632 C C . PHE B 1 100 ? -7.613 -19.516 -22.391 1 94.31 100 PHE B C 1
ATOM 2634 O O . PHE B 1 100 ? -6.516 -19.922 -22.781 1 94.31 100 PHE B O 1
ATOM 2641 N N . TYR B 1 101 ? -8.195 -19.953 -21.312 1 95.5 101 TYR B N 1
ATOM 2642 C CA . TYR B 1 101 ? -7.551 -20.953 -20.484 1 95.5 101 TYR B CA 1
ATOM 2643 C C . TYR B 1 101 ? -8.359 -22.25 -20.469 1 95.5 101 TYR B C 1
ATOM 2645 O O . TYR B 1 101 ? -9.477 -22.281 -19.953 1 95.5 101 TYR B O 1
ATOM 2653 N N . SER B 1 102 ? -7.742 -23.312 -20.844 1 94.69 102 SER B N 1
ATOM 2654 C CA . SER B 1 102 ? -8.43 -24.594 -20.891 1 94.69 102 SER B CA 1
ATOM 2655 C C . SER B 1 102 ? -8.664 -25.156 -19.5 1 94.69 102 SER B C 1
ATOM 2657 O O . SER B 1 102 ? -9.562 -25.969 -19.281 1 94.69 102 SER B O 1
ATOM 2659 N N . ASP B 1 103 ? -7.91 -24.641 -18.562 1 94.5 103 ASP B N 1
ATOM 2660 C CA . ASP B 1 103 ? -8.008 -25.188 -17.219 1 94.5 103 ASP B CA 1
ATOM 2661 C C . ASP B 1 103 ? -8.867 -24.281 -16.328 1 94.5 103 ASP B C 1
ATOM 2663 O O . ASP B 1 103 ? -8.93 -24.484 -15.109 1 94.5 103 ASP B O 1
ATOM 2667 N N . PHE B 1 104 ? -9.484 -23.297 -16.938 1 97.38 104 PHE B N 1
ATOM 2668 C CA . PHE B 1 104 ? -10.336 -22.406 -16.172 1 97.38 104 PHE B CA 1
ATOM 2669 C C . PHE B 1 104 ? -11.594 -23.125 -15.711 1 97.38 104 PHE B C 1
ATOM 2671 O O . PHE B 1 104 ? -12.305 -23.734 -16.516 1 97.38 104 PHE B O 1
ATOM 2678 N N . ASP B 1 105 ? -11.852 -23.031 -14.43 1 97.38 105 ASP B N 1
ATOM 2679 C CA . ASP B 1 105 ? -13.023 -23.656 -13.812 1 97.38 105 ASP B CA 1
ATOM 2680 C C . ASP B 1 105 ? -14.141 -22.641 -13.617 1 97.38 105 ASP B C 1
ATOM 2682 O O . ASP B 1 105 ? -14.188 -21.938 -12.594 1 97.38 105 ASP B O 1
ATOM 2686 N N . GLY B 1 106 ? -15.047 -22.656 -14.523 1 97.88 106 GLY B N 1
ATOM 2687 C CA . GLY B 1 106 ? -16.141 -21.688 -14.492 1 97.88 106 GLY B CA 1
ATOM 2688 C C . GLY B 1 106 ? -17.031 -21.828 -13.281 1 97.88 106 GLY B C 1
ATOM 2689 O O . GLY B 1 106 ? -17.531 -20.828 -12.75 1 97.88 106 GLY B O 1
ATOM 2690 N N . GLU B 1 107 ? -17.25 -22.969 -12.883 1 97.44 107 GLU B N 1
ATOM 2691 C CA . GLU B 1 107 ? -18.062 -23.203 -11.703 1 97.44 107 GLU B CA 1
ATOM 2692 C C . GLU B 1 107 ? -17.391 -22.672 -10.445 1 97.44 107 GLU B C 1
ATOM 2694 O O . GLU B 1 107 ? -18.031 -22.016 -9.617 1 97.44 107 GLU B O 1
ATOM 2699 N N . LYS B 1 108 ? -16.125 -23 -10.352 1 96.25 108 LYS B N 1
ATOM 2700 C CA . LYS B 1 108 ? -15.359 -22.469 -9.227 1 96.25 108 LYS B CA 1
ATOM 2701 C C . LYS B 1 108 ? -15.391 -20.938 -9.211 1 96.25 108 LYS B C 1
ATOM 2703 O O . LYS B 1 108 ? -15.617 -20.328 -8.164 1 96.25 108 LYS B O 1
ATOM 2708 N N . PHE B 1 109 ? -15.234 -20.391 -10.375 1 98 109 PHE B N 1
ATOM 2709 C CA . PHE B 1 109 ? -15.281 -18.938 -10.5 1 98 109 PHE B CA 1
ATOM 2710 C C . PHE B 1 109 ? -16.641 -18.391 -10.047 1 98 109 PHE B C 1
ATOM 2712 O O . PHE B 1 109 ? -16.703 -17.453 -9.266 1 98 109 PHE B O 1
ATOM 2719 N N . THR B 1 110 ? -17.656 -18.953 -10.492 1 97.25 110 THR B N 1
ATOM 2720 C CA . THR B 1 110 ? -19.016 -18.5 -10.164 1 97.25 110 THR B CA 1
ATOM 2721 C C . THR B 1 110 ? -19.266 -18.594 -8.664 1 97.25 110 THR B C 1
ATOM 2723 O O . THR B 1 110 ? -19.797 -17.656 -8.062 1 97.25 110 THR B O 1
ATOM 2726 N N . ASN B 1 111 ? -18.844 -19.656 -8.102 1 95.25 111 ASN B N 1
ATOM 2727 C CA . ASN B 1 111 ? -18.984 -19.812 -6.66 1 95.25 111 ASN B CA 1
ATOM 2728 C C . ASN B 1 111 ? -18.188 -18.75 -5.906 1 95.25 111 ASN B C 1
ATOM 2730 O O . ASN B 1 111 ? -18.672 -18.203 -4.91 1 95.25 111 ASN B O 1
ATOM 2734 N N . PHE B 1 112 ? -16.984 -18.5 -6.41 1 94 112 PHE B N 1
ATOM 2735 C CA . PHE B 1 112 ? -16.109 -17.484 -5.816 1 94 112 PHE B CA 1
ATOM 2736 C C . PHE B 1 112 ? -16.766 -16.125 -5.836 1 94 112 PHE B C 1
ATOM 2738 O O . PHE B 1 112 ? -16.828 -15.438 -4.812 1 94 112 PHE B O 1
ATOM 2745 N N . ILE B 1 113 ? -17.312 -15.727 -6.941 1 94.75 113 ILE B N 1
ATOM 2746 C CA . ILE B 1 113 ? -17.938 -14.43 -7.148 1 94.75 113 ILE B CA 1
ATOM 2747 C C . ILE B 1 113 ? -19.188 -14.312 -6.27 1 94.75 113 ILE B C 1
ATOM 2749 O O . ILE B 1 113 ? -19.438 -13.258 -5.676 1 94.75 113 ILE B O 1
ATOM 2753 N N . GLU B 1 114 ? -19.891 -15.328 -6.156 1 93 114 GLU B N 1
ATOM 2754 C CA . GLU B 1 114 ? -21.094 -15.336 -5.324 1 93 114 GLU B CA 1
ATOM 2755 C C . GLU B 1 114 ? -20.75 -15.172 -3.848 1 93 114 GLU B C 1
ATOM 2757 O O . GLU B 1 114 ? -21.406 -14.414 -3.133 1 93 114 GLU B O 1
ATOM 2762 N N . GLN B 1 115 ? -19.75 -15.844 -3.455 1 89.94 115 GLN B N 1
ATOM 2763 C CA . GLN B 1 115 ? -19.297 -15.742 -2.072 1 89.94 115 GLN B CA 1
ATOM 2764 C C . GLN B 1 115 ? -18.875 -14.312 -1.733 1 89.94 115 GLN B C 1
ATOM 2766 O O . GLN B 1 115 ? -19.016 -13.875 -0.589 1 89.94 115 GLN B O 1
ATOM 2771 N N . MET B 1 116 ? -18.422 -13.602 -2.715 1 89.56 116 MET B N 1
ATOM 2772 C CA . MET B 1 116 ? -17.922 -12.242 -2.496 1 89.56 116 MET B CA 1
ATOM 2773 C C . MET B 1 116 ? -19.031 -11.219 -2.76 1 89.56 116 MET B C 1
ATOM 2775 O O . MET B 1 116 ? -18.766 -10.016 -2.787 1 89.56 116 MET B O 1
ATOM 2779 N N . SER B 1 117 ? -20.219 -11.688 -3.049 1 89.81 117 SER B N 1
ATOM 2780 C CA . SER B 1 117 ? -21.391 -10.859 -3.285 1 89.81 117 SER B CA 1
ATOM 2781 C C . SER B 1 117 ? -21.188 -9.93 -4.477 1 89.81 117 SER B C 1
ATOM 2783 O O . SER B 1 117 ? -21.531 -8.75 -4.418 1 89.81 117 SER B O 1
ATOM 2785 N N . LEU B 1 118 ? -20.562 -10.484 -5.457 1 94.5 118 LEU B N 1
ATOM 2786 C CA . LEU B 1 118 ? -20.406 -9.766 -6.719 1 94.5 118 LEU B CA 1
ATOM 2787 C C . LEU B 1 118 ? -21.438 -10.234 -7.742 1 94.5 118 LEU B C 1
ATOM 2789 O O . LEU B 1 118 ? -21.734 -11.422 -7.828 1 94.5 118 LEU B O 1
ATOM 2793 N N . ASP B 1 119 ? -21.984 -9.289 -8.461 1 95.81 119 ASP B N 1
ATOM 2794 C CA . ASP B 1 119 ? -22.969 -9.57 -9.5 1 95.81 119 ASP B CA 1
ATOM 2795 C C . ASP B 1 119 ? -22.297 -9.688 -10.867 1 95.81 119 ASP B C 1
ATOM 2797 O O . ASP B 1 119 ? -21.609 -8.758 -11.305 1 95.81 119 ASP B O 1
ATOM 2801 N N . LYS B 1 120 ? -22.531 -10.719 -11.531 1 96.88 120 LYS B N 1
ATOM 2802 C CA . LYS B 1 120 ? -21.891 -11 -12.812 1 96.88 120 LYS B CA 1
ATOM 2803 C C . LYS B 1 120 ? -22.297 -9.969 -13.859 1 96.88 120 LYS B C 1
ATOM 2805 O O . LYS B 1 120 ? -21.609 -9.812 -14.875 1 96.88 120 LYS B O 1
ATOM 2810 N N . LYS B 1 121 ? -23.375 -9.312 -13.594 1 97.25 121 LYS B N 1
ATOM 2811 C CA . LYS B 1 121 ? -23.875 -8.344 -14.562 1 97.25 121 LYS B CA 1
ATOM 2812 C C . LYS B 1 121 ? -23.156 -7.004 -14.422 1 97.25 121 LYS B C 1
ATOM 2814 O O . LYS B 1 121 ? -23.281 -6.137 -15.281 1 97.25 121 LYS B O 1
ATOM 2819 N N . MET B 1 122 ? -22.391 -6.871 -13.422 1 97.06 122 MET B N 1
ATOM 2820 C CA . MET B 1 122 ? -21.703 -5.605 -13.172 1 97.06 122 MET B CA 1
ATOM 2821 C C . MET B 1 122 ? -20.594 -5.379 -14.18 1 97.06 122 MET B C 1
ATOM 2823 O O . MET B 1 122 ? -19.844 -6.301 -14.5 1 97.06 122 MET B O 1
ATOM 2827 N N . LYS B 1 123 ? -20.531 -4.152 -14.688 1 97.94 123 LYS B N 1
ATOM 2828 C CA . LYS B 1 123 ? -19.391 -3.742 -15.5 1 97.94 123 LYS B CA 1
ATOM 2829 C C . LYS B 1 123 ? -18.141 -3.549 -14.641 1 97.94 123 LYS B C 1
ATOM 2831 O O . LYS B 1 123 ? -18.219 -3.051 -13.516 1 97.94 123 LYS B O 1
ATOM 2836 N N . ILE B 1 124 ? -17.016 -3.842 -15.188 1 98 124 ILE B N 1
ATOM 2837 C CA . ILE B 1 124 ? -15.742 -3.734 -14.469 1 98 124 ILE B CA 1
ATOM 2838 C C . ILE B 1 124 ? -15.516 -2.285 -14.047 1 98 124 ILE B C 1
ATOM 2840 O O . ILE B 1 124 ? -15.016 -2.025 -12.945 1 98 124 ILE B O 1
ATOM 2844 N N . SER B 1 125 ? -15.922 -1.36 -14.891 1 97 125 SER B N 1
ATOM 2845 C CA . SER B 1 125 ? -15.727 0.06 -14.609 1 97 125 SER B CA 1
ATOM 2846 C C . SER B 1 125 ? -16.5 0.49 -13.375 1 97 125 SER B C 1
ATOM 2848 O O . SER B 1 125 ? -16.219 1.531 -12.781 1 97 125 SER B O 1
ATOM 2850 N N . ASN B 1 126 ? -17.469 -0.265 -12.969 1 95.06 126 ASN B N 1
ATOM 2851 C CA . ASN B 1 126 ? -18.328 0.097 -11.844 1 95.06 126 ASN B CA 1
ATOM 2852 C C . ASN B 1 126 ? -17.844 -0.523 -10.539 1 95.06 126 ASN B C 1
ATOM 2854 O O . ASN B 1 126 ? -18.406 -0.264 -9.477 1 95.06 126 ASN B O 1
ATOM 2858 N N . LEU B 1 127 ? -16.828 -1.306 -10.609 1 94.75 127 LEU B N 1
ATOM 2859 C CA . LEU B 1 127 ? -16.328 -1.979 -9.414 1 94.75 127 LEU B CA 1
ATOM 2860 C C . LEU B 1 127 ? -15.438 -1.043 -8.602 1 94.75 127 LEU B C 1
ATOM 2862 O O . LEU B 1 127 ? -14.664 -0.265 -9.164 1 94.75 127 LEU B O 1
ATOM 2866 N N . SER B 1 128 ? -15.625 -1.121 -7.281 1 89.44 128 SER B N 1
ATOM 2867 C CA . SER B 1 128 ? -14.672 -0.458 -6.402 1 89.44 128 SER B CA 1
ATOM 2868 C C . SER B 1 128 ? -13.297 -1.118 -6.48 1 89.44 128 SER B C 1
ATOM 2870 O O . SER B 1 128 ? -13.148 -2.188 -7.074 1 89.44 128 SER B O 1
ATOM 2872 N N . LYS B 1 129 ? -12.336 -0.534 -5.898 1 88.94 129 LYS B N 1
ATOM 2873 C CA . LYS B 1 129 ? -11 -1.113 -5.859 1 88.94 129 LYS B CA 1
ATOM 2874 C C . LYS B 1 129 ? -11.008 -2.48 -5.184 1 88.94 129 LYS B C 1
ATOM 2876 O O . LYS B 1 129 ? -10.445 -3.441 -5.707 1 88.94 129 LYS B O 1
ATOM 2881 N N . GLY B 1 130 ? -11.688 -2.553 -4.031 1 89.75 130 GLY B N 1
ATOM 2882 C CA . GLY B 1 130 ? -11.781 -3.818 -3.32 1 89.75 130 GLY B CA 1
ATOM 2883 C C . GLY B 1 130 ? -12.484 -4.898 -4.117 1 89.75 130 GLY B C 1
ATOM 2884 O O . GLY B 1 130 ? -12.062 -6.055 -4.117 1 89.75 130 GLY B O 1
ATOM 2885 N N . MET B 1 131 ? -13.477 -4.508 -4.805 1 91.75 131 MET B N 1
ATOM 2886 C CA . MET B 1 131 ? -14.227 -5.441 -5.637 1 91.75 131 MET B CA 1
ATOM 2887 C C . MET B 1 131 ? -13.383 -5.93 -6.809 1 91.75 131 MET B C 1
ATOM 2889 O O . MET B 1 131 ? -13.422 -7.109 -7.16 1 91.75 131 MET B O 1
ATOM 2893 N N . THR B 1 132 ? -12.672 -5.012 -7.363 1 94.56 132 THR B N 1
ATOM 2894 C CA . THR B 1 132 ? -11.805 -5.359 -8.484 1 94.56 132 THR B CA 1
ATOM 2895 C C . THR B 1 132 ? -10.734 -6.363 -8.055 1 94.56 132 THR B C 1
ATOM 2897 O O . THR B 1 132 ? -10.469 -7.336 -8.766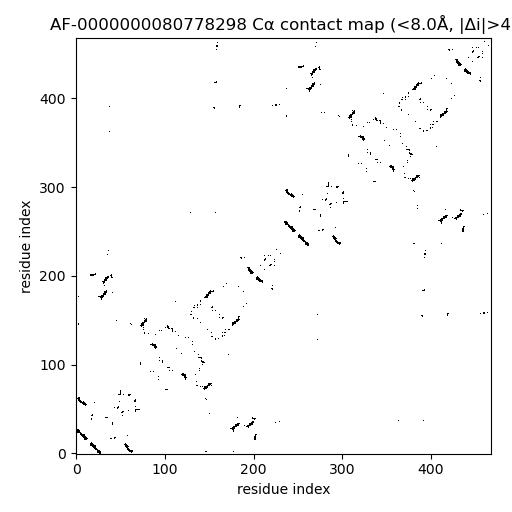 1 94.56 132 THR B O 1
ATOM 2900 N N . GLU B 1 133 ? -10.156 -6.129 -6.918 1 93.75 133 GLU B N 1
ATOM 2901 C CA . GLU B 1 133 ? -9.148 -7.051 -6.41 1 93.75 133 GLU B CA 1
ATOM 2902 C C . GLU B 1 133 ? -9.727 -8.445 -6.188 1 93.75 133 GLU B C 1
ATOM 2904 O O . GLU B 1 133 ? -9.078 -9.445 -6.492 1 93.75 133 GLU B O 1
ATOM 2909 N N . LYS B 1 134 ? -10.914 -8.484 -5.688 1 93.69 134 LYS B N 1
ATOM 2910 C CA . LYS B 1 134 ? -11.594 -9.758 -5.48 1 93.69 134 LYS B CA 1
ATOM 2911 C C . LYS B 1 134 ? -11.844 -10.469 -6.809 1 93.69 134 LYS B C 1
ATOM 2913 O O . LYS B 1 134 ? -11.625 -11.68 -6.926 1 93.69 134 LYS B O 1
ATOM 2918 N N . LEU B 1 135 ? -12.281 -9.695 -7.734 1 96.75 135 LEU B N 1
ATOM 2919 C CA . LEU B 1 135 ? -12.508 -10.258 -9.062 1 96.75 135 LEU B CA 1
ATOM 2920 C C . LEU B 1 135 ? -11.219 -10.82 -9.641 1 96.75 135 LEU B C 1
ATOM 2922 O O . LEU B 1 135 ? -11.195 -11.953 -10.133 1 96.75 135 LEU B O 1
ATOM 2926 N N . ASN B 1 136 ? -10.164 -10.023 -9.57 1 96.94 136 ASN B N 1
ATOM 2927 C CA . ASN B 1 136 ? -8.875 -10.477 -10.07 1 96.94 136 ASN B CA 1
ATOM 2928 C C . ASN B 1 136 ? -8.453 -11.797 -9.422 1 96.94 136 ASN B C 1
ATOM 2930 O O . ASN B 1 136 ? -7.988 -12.711 -10.109 1 96.94 136 ASN B O 1
ATOM 2934 N N . LEU B 1 137 ? -8.656 -11.867 -8.18 1 96.06 137 LEU B N 1
ATOM 2935 C CA . LEU B 1 137 ? -8.305 -13.07 -7.438 1 96.06 137 LEU B CA 1
ATOM 2936 C C . LEU B 1 137 ? -9.141 -14.258 -7.902 1 96.06 137 LEU B C 1
ATOM 2938 O O . LEU B 1 137 ? -8.617 -15.352 -8.102 1 96.06 137 LEU B O 1
ATOM 2942 N N . ALA B 1 138 ? -10.398 -13.969 -8.023 1 96.94 138 ALA B N 1
ATOM 2943 C CA . ALA B 1 138 ? -11.297 -15.031 -8.477 1 96.94 138 ALA B CA 1
ATOM 2944 C C . ALA B 1 138 ? -10.859 -15.586 -9.828 1 96.94 138 ALA B C 1
ATOM 2946 O O . ALA B 1 138 ? -10.828 -16.797 -10.031 1 96.94 138 ALA B O 1
ATOM 2947 N N . LEU B 1 139 ? -10.516 -14.695 -10.695 1 97.81 139 LEU B N 1
ATOM 2948 C CA . LEU B 1 139 ? -10.078 -15.109 -12.031 1 97.81 139 LEU B CA 1
ATOM 2949 C C . LEU B 1 139 ? -8.82 -15.953 -11.953 1 97.81 139 LEU B C 1
ATOM 2951 O O . LEU B 1 139 ? -8.734 -17.016 -12.586 1 97.81 139 LEU B O 1
ATOM 2955 N N . VAL B 1 140 ? -7.953 -15.555 -11.109 1 96.88 140 VAL B N 1
ATOM 2956 C CA . VAL B 1 140 ? -6.645 -16.188 -11.023 1 96.88 140 VAL B CA 1
ATOM 2957 C C . VAL B 1 140 ? -6.77 -17.516 -10.281 1 96.88 140 VAL B C 1
ATOM 2959 O O . VAL B 1 140 ? -6.203 -18.531 -10.703 1 96.88 140 VAL B O 1
ATOM 2962 N N . LEU B 1 141 ? -7.586 -17.578 -9.258 1 96.62 141 LEU B N 1
ATOM 2963 C CA . LEU B 1 141 ? -7.664 -18.766 -8.398 1 96.62 141 LEU B CA 1
ATOM 2964 C C . LEU B 1 141 ? -8.625 -19.797 -8.977 1 96.62 141 LEU B C 1
ATOM 2966 O O . LEU B 1 141 ? -8.695 -20.922 -8.484 1 96.62 141 LEU B O 1
ATOM 2970 N N . SER B 1 142 ? -9.289 -19.406 -9.977 1 96.88 142 SER B N 1
ATOM 2971 C CA . SER B 1 142 ? -10.219 -20.344 -10.602 1 96.88 142 SER B CA 1
ATOM 2972 C C . SER B 1 142 ? -9.531 -21.156 -11.703 1 96.88 142 SER B C 1
ATOM 2974 O O . SER B 1 142 ? -10.195 -21.812 -12.492 1 96.88 142 SER B O 1
ATOM 2976 N N . ARG B 1 143 ? -8.273 -21.125 -11.766 1 96.06 143 ARG B N 1
ATOM 2977 C CA . ARG B 1 143 ? -7.441 -21.953 -12.633 1 96.06 143 ARG B CA 1
ATOM 2978 C C . ARG B 1 143 ? -7 -23.219 -11.906 1 96.06 143 ARG B C 1
ATOM 2980 O O . ARG B 1 143 ? -6.84 -23.219 -10.68 1 96.06 143 ARG B O 1
ATOM 2987 N N . HIS B 1 144 ? -6.871 -24.266 -12.656 1 94.12 144 HIS B N 1
ATOM 2988 C CA . HIS B 1 144 ? -6.234 -25.469 -12.117 1 94.12 144 HIS B CA 1
ATOM 2989 C C . HIS B 1 144 ? -4.738 -25.469 -12.422 1 94.12 144 HIS B C 1
ATOM 2991 O O . HIS B 1 144 ? -4.246 -26.375 -13.102 1 94.12 144 HIS B O 1
ATOM 2997 N N . ALA B 1 145 ? -4.082 -24.531 -11.836 1 94.12 145 ALA B N 1
ATOM 2998 C CA . ALA B 1 145 ? -2.656 -24.344 -12.094 1 94.12 145 ALA B CA 1
ATOM 2999 C C . ALA B 1 145 ? -1.814 -25.109 -11.07 1 94.12 145 ALA B C 1
ATOM 3001 O O . ALA B 1 145 ? -2.273 -25.375 -9.961 1 94.12 145 ALA B O 1
ATOM 3002 N N . LYS B 1 146 ? -0.642 -25.406 -11.492 1 92.81 146 LYS B N 1
ATOM 3003 C CA . LYS B 1 146 ? 0.307 -26.062 -10.602 1 92.81 146 LYS B CA 1
ATOM 3004 C C . LYS B 1 146 ? 0.981 -25.062 -9.672 1 92.81 146 LYS B C 1
ATOM 3006 O O . LYS B 1 146 ? 1.299 -25.375 -8.531 1 92.81 146 LYS B O 1
ATOM 3011 N N . LEU B 1 147 ? 1.142 -23.953 -10.203 1 96.56 147 LEU B N 1
ATOM 3012 C CA . LEU B 1 147 ? 1.809 -22.875 -9.477 1 96.56 147 LEU B CA 1
ATOM 3013 C C . LEU B 1 147 ? 1.023 -21.578 -9.594 1 96.56 147 LEU B C 1
ATOM 3015 O O . LEU B 1 147 ? 0.697 -21.141 -10.703 1 96.56 147 LEU B O 1
ATOM 3019 N N . PHE B 1 148 ? 0.676 -21.047 -8.422 1 97.56 148 PHE B N 1
ATOM 3020 C CA . PHE B 1 148 ? 0.092 -19.719 -8.344 1 97.56 148 PHE B CA 1
ATOM 3021 C C . PHE B 1 148 ? 1.136 -18.688 -7.922 1 97.56 148 PHE B C 1
ATOM 3023 O O . PHE B 1 148 ? 1.927 -18.953 -7.012 1 97.56 148 PHE B O 1
ATOM 3030 N N . ILE B 1 149 ? 1.209 -17.594 -8.648 1 97.75 149 ILE B N 1
ATOM 3031 C CA . ILE B 1 149 ? 2.062 -16.469 -8.312 1 97.75 149 ILE B CA 1
ATOM 3032 C C . ILE B 1 149 ? 1.202 -15.227 -8.078 1 97.75 149 ILE B C 1
ATOM 3034 O O . ILE B 1 149 ? 0.532 -14.742 -8.992 1 97.75 149 ILE B O 1
ATOM 3038 N N . ILE B 1 150 ? 1.209 -14.711 -6.891 1 97.56 150 ILE B N 1
ATOM 3039 C CA . ILE B 1 150 ? 0.384 -13.555 -6.543 1 97.56 150 ILE B CA 1
ATOM 3040 C C . ILE B 1 150 ? 1.273 -12.406 -6.074 1 97.56 150 ILE B C 1
ATOM 3042 O O . ILE B 1 150 ? 1.988 -12.531 -5.074 1 97.56 150 ILE B O 1
ATOM 3046 N N . ASP B 1 151 ? 1.231 -11.383 -6.82 1 97.31 151 ASP B N 1
ATOM 3047 C CA . ASP B 1 151 ? 2.08 -10.219 -6.562 1 97.31 151 ASP B CA 1
ATOM 3048 C C . ASP B 1 151 ? 1.3 -9.117 -5.852 1 97.31 151 ASP B C 1
ATOM 3050 O O . ASP B 1 151 ? 0.478 -8.438 -6.465 1 97.31 151 ASP B O 1
ATOM 3054 N N . GLU B 1 152 ? 1.487 -8.93 -4.516 1 95.88 152 GLU B N 1
ATOM 3055 C CA . GLU B 1 152 ? 0.956 -7.852 -3.691 1 95.88 152 GLU B CA 1
ATOM 3056 C C . GLU B 1 152 ? -0.567 -7.793 -3.771 1 95.88 152 GLU B C 1
ATOM 3058 O O . GLU B 1 152 ? -1.14 -6.742 -4.07 1 95.88 152 GLU B O 1
ATOM 3063 N N . PRO B 1 153 ? -1.263 -8.805 -3.305 1 94.5 153 PRO B N 1
ATOM 3064 C CA . PRO B 1 153 ? -2.711 -8.906 -3.508 1 94.5 153 PRO B CA 1
ATOM 3065 C C . PRO B 1 153 ? -3.494 -7.918 -2.645 1 94.5 153 PRO B C 1
ATOM 3067 O O . PRO B 1 153 ? -4.688 -7.699 -2.879 1 94.5 153 PRO B O 1
ATOM 3070 N N . ILE B 1 154 ? -2.859 -7.305 -1.656 1 91.81 154 ILE B N 1
ATOM 3071 C CA . ILE B 1 154 ? -3.629 -6.469 -0.74 1 91.81 154 ILE B CA 1
ATOM 3072 C C . ILE B 1 154 ? -3.039 -5.062 -0.704 1 91.81 154 ILE B C 1
ATOM 3074 O O . ILE B 1 154 ? -3.287 -4.301 0.235 1 91.81 154 ILE B O 1
ATOM 3078 N N . ALA B 1 155 ? -2.354 -4.746 -1.713 1 90.06 155 ALA B N 1
ATOM 3079 C CA . ALA B 1 155 ? -1.765 -3.412 -1.785 1 90.06 155 ALA B CA 1
ATOM 3080 C C . ALA B 1 155 ? -2.84 -2.35 -1.994 1 90.06 155 ALA B C 1
ATOM 3082 O O . ALA B 1 155 ? -3.711 -2.498 -2.855 1 90.06 155 ALA B O 1
ATOM 3083 N N . GLY B 1 156 ? -2.834 -1.361 -1.133 1 88 156 GLY B N 1
ATOM 3084 C CA . GLY B 1 156 ? -3.654 -0.18 -1.348 1 88 156 GLY B CA 1
ATOM 3085 C C . GLY B 1 156 ? -5.109 -0.391 -0.979 1 88 156 GLY B C 1
ATOM 3086 O O . GLY B 1 156 ? -5.973 0.413 -1.345 1 88 156 GLY B O 1
ATOM 3087 N N . VAL B 1 157 ? -5.434 -1.443 -0.311 1 91.69 157 VAL B N 1
ATOM 3088 C CA . VAL B 1 157 ? -6.824 -1.667 0.072 1 91.69 157 VAL B CA 1
ATOM 3089 C C . VAL B 1 157 ? -7.008 -1.359 1.556 1 91.69 157 VAL B C 1
ATOM 3091 O O . VAL B 1 157 ? -6.043 -1.367 2.322 1 91.69 157 VAL B O 1
ATOM 3094 N N . ASP B 1 158 ? -8.234 -1.066 1.907 1 94.69 158 ASP B N 1
ATOM 3095 C CA . ASP B 1 158 ? -8.531 -0.767 3.305 1 94.69 158 ASP B CA 1
ATOM 3096 C C . ASP B 1 158 ? -8.586 -2.043 4.141 1 94.69 158 ASP B C 1
ATOM 3098 O O . ASP B 1 158 ? -8.57 -3.148 3.596 1 94.69 158 ASP B O 1
ATOM 3102 N N . PRO B 1 159 ? -8.68 -1.902 5.441 1 95 159 PRO B N 1
ATOM 3103 C CA . PRO B 1 159 ? -8.562 -3.055 6.34 1 95 159 PRO B CA 1
ATOM 3104 C C . PRO B 1 159 ? -9.641 -4.105 6.102 1 95 159 PRO B C 1
ATOM 3106 O O . PRO B 1 159 ? -9.359 -5.305 6.148 1 95 159 PRO B O 1
ATOM 3109 N N . VAL B 1 160 ? -10.812 -3.668 5.852 1 94.38 160 VAL B N 1
ATOM 3110 C CA . VAL B 1 160 ? -11.906 -4.613 5.664 1 94.38 160 VAL B CA 1
ATOM 3111 C C . VAL B 1 160 ? -11.695 -5.398 4.375 1 94.38 160 VAL B C 1
ATOM 3113 O O . VAL B 1 160 ? -11.75 -6.633 4.375 1 94.38 160 VAL B O 1
ATOM 3116 N N . ALA B 1 161 ? -11.43 -4.73 3.311 1 92.31 161 ALA B N 1
ATOM 3117 C CA . ALA B 1 161 ? -11.172 -5.379 2.027 1 92.31 161 ALA B CA 1
ATOM 3118 C C . ALA B 1 161 ? -9.961 -6.301 2.109 1 92.31 161 ALA B C 1
ATOM 3120 O O . ALA B 1 161 ? -9.953 -7.379 1.514 1 92.31 161 ALA B O 1
ATOM 3121 N N . ARG B 1 162 ? -8.977 -5.867 2.777 1 93.5 162 ARG B N 1
ATOM 3122 C CA . ARG B 1 162 ? -7.762 -6.66 2.957 1 93.5 162 ARG B CA 1
ATOM 3123 C C . ARG B 1 162 ? -8.078 -8.008 3.586 1 93.5 162 ARG B C 1
ATOM 3125 O O . ARG B 1 162 ? -7.629 -9.047 3.098 1 93.5 162 ARG B O 1
ATOM 3132 N N . GLU B 1 163 ? -8.82 -7.953 4.633 1 93.25 163 GLU B N 1
ATOM 3133 C CA . GLU B 1 163 ? -9.195 -9.188 5.32 1 93.25 163 GLU B CA 1
ATOM 3134 C C . GLU B 1 163 ? -10.008 -10.102 4.406 1 93.25 163 GLU B C 1
ATOM 3136 O O . GLU B 1 163 ? -9.781 -11.312 4.371 1 93.25 163 GLU B O 1
ATOM 3141 N N . GLN B 1 164 ? -10.867 -9.539 3.699 1 91.94 164 GLN B N 1
ATOM 3142 C CA . GLN B 1 164 ? -11.711 -10.312 2.795 1 91.94 164 GLN B CA 1
ATOM 3143 C C . GLN B 1 164 ? -10.883 -10.961 1.69 1 91.94 164 GLN B C 1
ATOM 3145 O O . GLN B 1 164 ? -11.141 -12.109 1.309 1 91.94 164 GLN B O 1
ATOM 3150 N N . ILE B 1 165 ? -9.969 -10.234 1.198 1 92.69 165 ILE B N 1
ATOM 3151 C CA . ILE B 1 165 ? -9.102 -10.742 0.138 1 92.69 165 ILE B CA 1
ATOM 3152 C C . ILE B 1 165 ? -8.25 -11.883 0.673 1 92.69 165 ILE B C 1
ATOM 3154 O O . ILE B 1 165 ? -8.109 -12.922 0.022 1 92.69 165 ILE B O 1
ATOM 3158 N N . LEU B 1 166 ? -7.707 -11.734 1.846 1 93.5 166 LEU B N 1
ATOM 3159 C CA . LEU B 1 166 ? -6.887 -12.773 2.457 1 93.5 166 LEU B CA 1
ATOM 3160 C C . LEU B 1 166 ? -7.711 -14.031 2.709 1 93.5 166 LEU B C 1
ATOM 3162 O O . LEU B 1 166 ? -7.258 -15.148 2.422 1 93.5 166 LEU B O 1
ATOM 3166 N N . ASP B 1 167 ? -8.906 -13.836 3.18 1 93.06 167 ASP B N 1
ATOM 3167 C CA . ASP B 1 167 ? -9.805 -14.969 3.395 1 93.06 167 ASP B CA 1
ATOM 3168 C C . ASP B 1 167 ? -10.102 -15.688 2.082 1 93.06 167 ASP B C 1
ATOM 3170 O O . ASP B 1 167 ? -10.141 -16.922 2.033 1 93.06 167 ASP B O 1
ATOM 3174 N N . ALA B 1 168 ? -10.281 -14.875 1.14 1 91.56 168 ALA B N 1
ATOM 3175 C CA . ALA B 1 168 ? -10.57 -15.445 -0.174 1 91.56 168 ALA B CA 1
ATOM 3176 C C . ALA B 1 168 ? -9.414 -16.312 -0.661 1 91.56 168 ALA B C 1
ATOM 3178 O O . ALA B 1 168 ? -9.625 -17.391 -1.231 1 91.56 168 ALA B O 1
ATOM 3179 N N . ILE B 1 169 ? -8.25 -15.891 -0.467 1 93.06 169 ILE B N 1
ATOM 3180 C CA . ILE B 1 169 ? -7.078 -16.656 -0.86 1 93.06 169 ILE B CA 1
ATOM 3181 C C . ILE B 1 169 ? -7.023 -17.953 -0.067 1 93.06 169 ILE B C 1
ATOM 3183 O O . ILE B 1 169 ? -6.926 -19.047 -0.648 1 93.06 169 ILE B O 1
ATOM 3187 N N . ILE B 1 170 ? -7.184 -17.906 1.177 1 91.81 170 ILE B N 1
ATOM 3188 C CA . ILE B 1 170 ? -7.07 -19.031 2.082 1 91.81 170 ILE B CA 1
ATOM 3189 C C . ILE B 1 170 ? -8.148 -20.062 1.752 1 91.81 170 ILE B C 1
ATOM 3191 O O . ILE B 1 170 ? -7.875 -21.266 1.681 1 91.81 170 ILE B O 1
ATOM 3195 N N . ASP B 1 171 ? -9.305 -19.578 1.452 1 91.19 171 ASP B N 1
ATOM 3196 C CA . ASP B 1 171 ? -10.461 -20.453 1.275 1 91.19 171 ASP B CA 1
ATOM 3197 C C . ASP B 1 171 ? -10.453 -21.109 -0.102 1 91.19 171 ASP B C 1
ATOM 3199 O O . ASP B 1 171 ? -11.125 -22.125 -0.32 1 91.19 171 ASP B O 1
ATOM 3203 N N . ASN B 1 172 ? -9.688 -20.547 -0.987 1 90.06 172 ASN B N 1
ATOM 3204 C CA . ASN B 1 172 ? -9.891 -21 -2.359 1 90.06 172 ASN B CA 1
ATOM 3205 C C . ASN B 1 172 ? -8.602 -21.562 -2.959 1 90.06 172 ASN B C 1
ATOM 3207 O O . ASN B 1 172 ? -8.617 -22.094 -4.07 1 90.06 172 ASN B O 1
ATOM 3211 N N . ILE B 1 173 ? -7.59 -21.469 -2.297 1 87.62 173 ILE B N 1
ATOM 3212 C CA . ILE B 1 173 ? -6.367 -22.078 -2.816 1 87.62 173 ILE B CA 1
ATOM 3213 C C . ILE B 1 173 ? -6.434 -23.594 -2.65 1 87.62 173 ILE B C 1
ATOM 3215 O O . ILE B 1 173 ? -6.816 -24.094 -1.59 1 87.62 173 ILE B O 1
ATOM 3219 N N . ASP B 1 174 ? -6.156 -24.219 -3.715 1 87 174 ASP B N 1
ATOM 3220 C CA . ASP B 1 174 ? -6.09 -25.688 -3.691 1 87 174 ASP B CA 1
ATOM 3221 C C . ASP B 1 174 ? -4.914 -26.172 -2.846 1 87 174 ASP B C 1
ATOM 3223 O O . ASP B 1 174 ? -3.779 -25.734 -3.045 1 87 174 ASP B O 1
ATOM 3227 N N . PRO B 1 175 ? -5.207 -27.078 -1.933 1 87.56 175 PRO B N 1
ATOM 3228 C CA . PRO B 1 175 ? -4.141 -27.578 -1.062 1 87.56 175 PRO B CA 1
ATOM 3229 C C . PRO B 1 175 ? -2.996 -28.219 -1.839 1 87.56 175 PRO B C 1
ATOM 3231 O O . PRO B 1 175 ? -1.874 -28.312 -1.336 1 87.56 175 PRO B O 1
ATOM 3234 N N . ASP B 1 176 ? -3.303 -28.641 -3.01 1 89.75 176 ASP B N 1
ATOM 3235 C CA . ASP B 1 176 ? -2.281 -29.297 -3.818 1 89.75 176 ASP B CA 1
ATOM 3236 C C . ASP B 1 176 ? -1.524 -28.281 -4.676 1 89.75 176 ASP B C 1
ATOM 3238 O O . ASP B 1 176 ? -0.519 -28.625 -5.305 1 89.75 176 ASP B O 1
ATOM 3242 N N . SER B 1 177 ? -1.957 -27.078 -4.691 1 91.88 177 SER B N 1
ATOM 3243 C CA . SER B 1 177 ? -1.291 -26.078 -5.512 1 91.88 177 SER B CA 1
ATOM 3244 C C . SER B 1 177 ? -0.207 -25.344 -4.723 1 91.88 177 SER B C 1
ATOM 3246 O O . SER B 1 177 ? -0.361 -25.109 -3.523 1 91.88 177 SER B O 1
ATOM 3248 N N . THR B 1 178 ? 0.87 -25.109 -5.441 1 96.62 178 THR B N 1
ATOM 3249 C CA . THR B 1 178 ? 1.95 -24.312 -4.867 1 96.62 178 THR B CA 1
ATOM 3250 C C . THR B 1 178 ? 1.683 -22.812 -5.047 1 96.62 178 THR B C 1
ATOM 3252 O O . THR B 1 178 ? 1.203 -22.391 -6.102 1 96.62 178 THR B O 1
ATOM 3255 N N . LEU B 1 179 ? 1.907 -22.062 -3.963 1 97.5 179 LEU B N 1
ATOM 3256 C CA . LEU B 1 179 ? 1.632 -20.625 -3.996 1 97.5 179 LEU B CA 1
ATOM 3257 C C . LEU B 1 179 ? 2.879 -19.828 -3.639 1 97.5 179 LEU B C 1
ATOM 3259 O O . LEU B 1 179 ? 3.52 -20.094 -2.619 1 97.5 179 LEU B O 1
ATOM 3263 N N . VAL B 1 180 ? 3.289 -18.922 -4.523 1 98.19 180 VAL B N 1
ATOM 3264 C CA . VAL B 1 180 ? 4.305 -17.906 -4.242 1 98.19 180 VAL B CA 1
ATOM 3265 C C . VAL B 1 180 ? 3.65 -16.531 -4.148 1 98.19 180 VAL B C 1
ATOM 3267 O O . VAL B 1 180 ? 2.998 -16.078 -5.094 1 98.19 180 VAL B O 1
ATOM 3270 N N . ILE B 1 181 ? 3.818 -15.852 -3.041 1 97.94 181 ILE B N 1
ATOM 3271 C CA . ILE B 1 181 ? 3.146 -14.578 -2.816 1 97.94 181 ILE B CA 1
ATOM 3272 C C . ILE B 1 181 ? 4.164 -13.531 -2.369 1 97.94 181 ILE B C 1
ATOM 3274 O O . ILE B 1 181 ? 5.039 -13.812 -1.547 1 97.94 181 ILE B O 1
ATOM 3278 N N . THR B 1 182 ? 4.148 -12.391 -3.004 1 97.81 182 THR B N 1
ATOM 3279 C CA . THR B 1 182 ? 4.934 -11.25 -2.539 1 97.81 182 THR B CA 1
ATOM 3280 C C . THR B 1 182 ? 4.043 -10.242 -1.823 1 97.81 182 THR B C 1
ATOM 3282 O O . THR B 1 182 ? 2.859 -10.109 -2.146 1 97.81 182 THR B O 1
ATOM 3285 N N . THR B 1 183 ? 4.617 -9.57 -0.821 1 96.19 183 THR B N 1
ATOM 3286 C CA . THR B 1 183 ? 3.865 -8.531 -0.123 1 96.19 183 THR B CA 1
ATOM 3287 C C . THR B 1 183 ? 4.797 -7.641 0.69 1 96.19 183 THR B C 1
ATOM 3289 O O . THR B 1 183 ? 5.824 -8.102 1.195 1 96.19 183 THR B O 1
ATOM 3292 N N . HIS B 1 184 ? 4.402 -6.43 0.822 1 95 184 HIS B N 1
ATOM 3293 C CA . HIS B 1 184 ? 5.039 -5.543 1.788 1 95 184 HIS B CA 1
ATOM 3294 C C . HIS B 1 184 ? 4.316 -5.574 3.129 1 95 184 HIS B C 1
ATOM 3296 O O . HIS B 1 184 ? 4.844 -5.098 4.137 1 95 184 HIS B O 1
ATOM 3302 N N . LEU B 1 185 ? 3.158 -6.168 3.16 1 95 185 LEU B N 1
ATOM 3303 C CA . LEU B 1 185 ? 2.375 -6.297 4.383 1 95 185 LEU B CA 1
ATOM 3304 C C . LEU B 1 185 ? 2.553 -7.68 5 1 95 185 LEU B C 1
ATOM 3306 O O . LEU B 1 185 ? 1.589 -8.438 5.129 1 95 185 LEU B O 1
ATOM 3310 N N . VAL B 1 186 ? 3.729 -7.879 5.496 1 96.69 186 VAL B N 1
ATOM 3311 C CA . VAL B 1 186 ? 4.191 -9.195 5.914 1 96.69 186 VAL B CA 1
ATOM 3312 C C . VAL B 1 186 ? 3.363 -9.688 7.098 1 96.69 186 VAL B C 1
ATOM 3314 O O . VAL B 1 186 ? 2.871 -10.82 7.094 1 96.69 186 VAL B O 1
ATOM 3317 N N . ARG B 1 187 ? 3.158 -8.859 8.008 1 93.88 187 ARG B N 1
ATOM 3318 C CA . ARG B 1 187 ? 2.453 -9.227 9.227 1 93.88 187 ARG B CA 1
ATOM 3319 C C . ARG B 1 187 ? 1.048 -9.734 8.922 1 93.88 187 ARG B C 1
ATOM 3321 O O . ARG B 1 187 ? 0.555 -10.656 9.578 1 93.88 187 ARG B O 1
ATOM 3328 N N . ASP B 1 188 ? 0.437 -9.188 7.957 1 93.62 188 ASP B N 1
ATOM 3329 C CA . ASP B 1 188 ? -0.946 -9.516 7.621 1 93.62 188 ASP B CA 1
ATOM 3330 C C . ASP B 1 188 ? -1.044 -10.891 6.973 1 93.62 188 ASP B C 1
ATOM 3332 O O . ASP B 1 188 ? -2.082 -11.547 7.055 1 93.62 188 ASP B O 1
ATOM 3336 N N . ILE B 1 189 ? 0.057 -11.336 6.324 1 95.25 189 ILE B N 1
ATOM 3337 C CA . ILE B 1 189 ? -0.069 -12.5 5.457 1 95.25 189 ILE B CA 1
ATOM 3338 C C . ILE B 1 189 ? 0.778 -13.648 6.008 1 95.25 189 ILE B C 1
ATOM 3340 O O . ILE B 1 189 ? 0.637 -14.797 5.578 1 95.25 189 ILE B O 1
ATOM 3344 N N . GLU B 1 190 ? 1.57 -13.438 6.953 1 95.44 190 GLU B N 1
ATOM 3345 C CA . GLU B 1 190 ? 2.584 -14.398 7.363 1 95.44 190 GLU B CA 1
ATOM 3346 C C . GLU B 1 190 ? 1.943 -15.672 7.91 1 95.44 190 GLU B C 1
ATOM 3348 O O . GLU B 1 190 ? 2.566 -16.734 7.914 1 95.44 190 GLU B O 1
ATOM 3353 N N . ARG B 1 191 ? 0.71 -15.617 8.273 1 92.31 191 ARG B N 1
ATOM 3354 C CA . ARG B 1 191 ? 0.042 -16.781 8.859 1 92.31 191 ARG B CA 1
ATOM 3355 C C . ARG B 1 191 ? -0.174 -17.875 7.816 1 92.31 191 ARG B C 1
ATOM 3357 O O . ARG B 1 191 ? -0.387 -19.031 8.164 1 92.31 191 ARG B O 1
ATOM 3364 N N . ILE B 1 192 ? -0.074 -17.484 6.578 1 94.31 192 ILE B N 1
ATOM 3365 C CA . ILE B 1 192 ? -0.378 -18.5 5.562 1 94.31 192 ILE B CA 1
ATOM 3366 C C . ILE B 1 192 ? 0.919 -19.062 4.988 1 94.31 192 ILE B C 1
ATOM 3368 O O . ILE B 1 192 ? 0.896 -19.984 4.18 1 94.31 192 ILE B O 1
ATOM 3372 N N . PHE B 1 193 ? 2.02 -18.547 5.379 1 97.12 193 PHE B N 1
ATOM 3373 C CA . PHE B 1 193 ? 3.301 -18.984 4.836 1 97.12 193 PHE B CA 1
ATOM 3374 C C . PHE 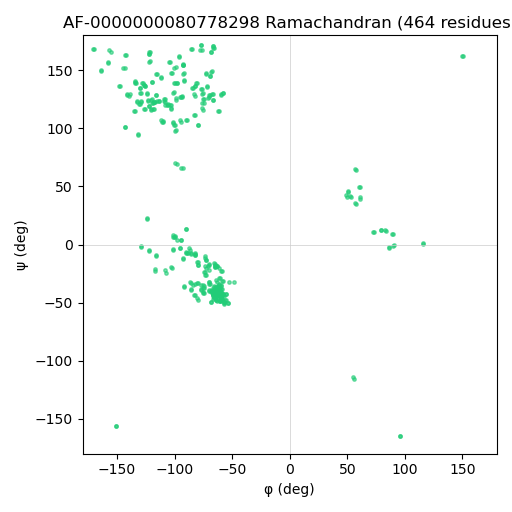B 1 193 ? 3.723 -20.312 5.453 1 97.12 193 PHE B C 1
ATOM 3376 O O . PHE B 1 193 ? 3.67 -20.484 6.672 1 97.12 193 PHE B O 1
ATOM 3383 N N . ASP B 1 194 ? 4.152 -21.219 4.645 1 97.69 194 ASP B N 1
ATOM 3384 C CA . ASP B 1 194 ? 4.914 -22.375 5.109 1 97.69 194 ASP B CA 1
ATOM 3385 C C . ASP B 1 194 ? 6.402 -22.047 5.211 1 97.69 194 ASP B C 1
ATOM 3387 O O . ASP B 1 194 ? 7.086 -22.516 6.129 1 97.69 194 ASP B O 1
ATOM 3391 N N . ARG B 1 195 ? 6.824 -21.312 4.25 1 98.44 195 ARG B N 1
ATOM 3392 C CA . ARG B 1 195 ? 8.234 -20.969 4.062 1 98.44 195 ARG B CA 1
ATOM 3393 C C . ARG B 1 195 ? 8.383 -19.531 3.547 1 98.44 195 ARG B C 1
ATOM 3395 O O . ARG B 1 195 ? 7.469 -19 2.916 1 98.44 195 ARG B O 1
ATOM 3402 N N . VAL B 1 196 ? 9.508 -18.969 3.893 1 98.56 196 VAL B N 1
ATOM 3403 C CA . VAL B 1 196 ? 9.812 -17.625 3.408 1 98.56 196 VAL B CA 1
ATOM 3404 C C . VAL B 1 196 ? 11.172 -17.625 2.703 1 98.56 196 VAL B C 1
ATOM 3406 O O . VAL B 1 196 ? 12.117 -18.266 3.164 1 98.56 196 VAL B O 1
ATOM 3409 N N . ILE B 1 197 ? 11.172 -16.984 1.627 1 98.75 197 ILE B N 1
ATOM 3410 C CA . ILE B 1 197 ? 12.414 -16.672 0.92 1 98.75 197 ILE B CA 1
ATOM 3411 C C . ILE B 1 197 ? 12.602 -15.164 0.843 1 98.75 197 ILE B C 1
ATOM 3413 O O . ILE B 1 197 ? 11.734 -14.445 0.337 1 98.75 197 ILE B O 1
ATOM 3417 N N . MET B 1 198 ? 13.695 -14.672 1.345 1 98.62 198 MET B N 1
ATOM 3418 C CA . MET B 1 198 ? 13.984 -13.242 1.293 1 98.62 198 MET B CA 1
ATOM 3419 C C . MET B 1 198 ? 15.117 -12.945 0.312 1 98.62 198 MET B C 1
ATOM 3421 O O . MET B 1 198 ? 16.188 -13.539 0.406 1 98.62 198 MET B O 1
ATOM 3425 N N . LEU B 1 199 ? 14.812 -12.102 -0.568 1 98.5 199 LEU B N 1
ATOM 3426 C CA . LEU B 1 199 ? 15.812 -11.68 -1.547 1 98.5 199 LEU B CA 1
ATOM 3427 C C . LEU B 1 199 ? 16.453 -10.359 -1.128 1 98.5 199 LEU B C 1
ATOM 3429 O O . LEU B 1 199 ? 15.781 -9.469 -0.615 1 98.5 199 LEU B O 1
ATOM 3433 N N . ASN B 1 200 ? 17.719 -10.305 -1.327 1 97.19 200 ASN B N 1
ATOM 3434 C CA . ASN B 1 200 ? 18.516 -9.109 -1.09 1 97.19 200 ASN B CA 1
ATOM 3435 C C . ASN B 1 200 ? 19.5 -8.844 -2.238 1 97.19 200 ASN B C 1
ATOM 3437 O O . ASN B 1 200 ? 20.438 -9.617 -2.453 1 97.19 200 ASN B O 1
ATOM 3441 N N . LYS B 1 201 ? 19.281 -7.762 -2.918 1 95.31 201 LYS B N 1
ATOM 3442 C CA . LYS B 1 201 ? 20.125 -7.363 -4.031 1 95.31 201 LYS B CA 1
ATOM 3443 C C . LYS B 1 201 ? 20.344 -8.523 -5.004 1 95.31 201 LYS B C 1
ATOM 3445 O O . LYS B 1 201 ? 21.469 -8.836 -5.367 1 95.31 201 LYS B O 1
ATOM 3450 N N . GLY B 1 202 ? 19.25 -9.195 -5.223 1 97.81 202 GLY B N 1
ATOM 3451 C CA . GLY B 1 202 ? 19.234 -10.195 -6.273 1 97.81 202 GLY B CA 1
ATOM 3452 C C . GLY B 1 202 ? 19.641 -11.578 -5.789 1 97.81 202 GLY B C 1
ATOM 3453 O O . GLY B 1 202 ? 19.641 -12.539 -6.562 1 97.81 202 GLY B O 1
ATOM 3454 N N . SER B 1 203 ? 19.969 -11.695 -4.508 1 98.31 203 SER B N 1
ATOM 3455 C CA . SER B 1 203 ? 20.422 -12.977 -3.969 1 98.31 203 SER B CA 1
ATOM 3456 C C . SER B 1 203 ? 19.516 -13.438 -2.824 1 98.31 203 SER B C 1
ATOM 3458 O O . SER B 1 203 ? 18.844 -12.617 -2.188 1 98.31 203 SER B O 1
ATOM 3460 N N . VAL B 1 204 ? 19.547 -14.758 -2.584 1 98.5 204 VAL B N 1
ATOM 3461 C CA . VAL B 1 204 ? 18.781 -15.305 -1.469 1 98.5 204 VAL B CA 1
ATOM 3462 C C . VAL B 1 204 ? 19.484 -15 -0.153 1 98.5 204 VAL B C 1
ATOM 3464 O O . VAL B 1 204 ? 20.609 -15.461 0.075 1 98.5 204 VAL B O 1
ATOM 3467 N N . GLU B 1 205 ? 18.859 -14.25 0.639 1 98.06 205 GLU B N 1
ATOM 3468 C CA . GLU B 1 205 ? 19.391 -13.883 1.948 1 98.06 205 GLU B CA 1
ATOM 3469 C C . GLU B 1 205 ? 18.922 -14.859 3.025 1 98.06 205 GLU B C 1
ATOM 3471 O O . GLU B 1 205 ? 19.672 -15.141 3.969 1 98.06 205 GLU B O 1
ATOM 3476 N N . LEU B 1 206 ? 17.766 -15.305 2.887 1 98 206 LEU B N 1
ATOM 3477 C CA . LEU B 1 206 ? 17.156 -16.234 3.838 1 98 206 LEU B CA 1
ATOM 3478 C C . LEU B 1 206 ? 16.188 -17.172 3.133 1 98 206 LEU B C 1
ATOM 3480 O O . LEU B 1 206 ? 15.461 -16.766 2.227 1 98 206 LEU B O 1
ATOM 3484 N N . ASN B 1 207 ? 16.219 -18.391 3.434 1 98.5 207 ASN B N 1
ATOM 3485 C CA . ASN B 1 207 ? 15.328 -19.453 2.979 1 98.5 207 ASN B CA 1
ATOM 3486 C C . ASN B 1 207 ? 15.047 -20.469 4.09 1 98.5 207 ASN B C 1
ATOM 3488 O O . ASN B 1 207 ? 15.898 -21.312 4.391 1 98.5 207 ASN B O 1
ATOM 3492 N N . ASP B 1 208 ? 13.859 -20.281 4.656 1 98.25 208 ASP B N 1
ATOM 3493 C CA . ASP B 1 208 ? 13.602 -21.125 5.824 1 98.25 208 ASP B CA 1
ATOM 3494 C C . ASP B 1 208 ? 12.102 -21.266 6.078 1 98.25 208 ASP B C 1
ATOM 3496 O O . ASP B 1 208 ? 11.312 -20.438 5.605 1 98.25 208 ASP B O 1
ATOM 3500 N N . SER B 1 209 ? 11.719 -22.328 6.754 1 98.19 209 SER B N 1
ATOM 3501 C CA . SER B 1 209 ? 10.32 -22.5 7.145 1 98.19 209 SER B CA 1
ATOM 3502 C C . SER B 1 209 ? 9.906 -21.453 8.188 1 98.19 209 SER B C 1
ATOM 3504 O O . SER B 1 209 ? 10.734 -21.016 8.984 1 98.19 209 SER B O 1
ATOM 3506 N N . VAL B 1 210 ? 8.656 -21.125 8.109 1 97.69 210 VAL B N 1
ATOM 3507 C CA . VAL B 1 210 ? 8.133 -20.172 9.078 1 97.69 210 VAL B CA 1
ATOM 3508 C C . VAL B 1 210 ? 8.258 -20.75 10.484 1 97.69 210 VAL B C 1
ATOM 3510 O O . VAL B 1 210 ? 8.586 -20.031 11.43 1 97.69 210 VAL B O 1
ATOM 3513 N N . GLU B 1 211 ? 8.062 -21.984 10.617 1 96.69 211 GLU B N 1
ATOM 3514 C CA . GLU B 1 211 ? 8.195 -22.656 11.906 1 96.69 211 GLU B CA 1
ATOM 3515 C C . GLU B 1 211 ? 9.609 -22.5 12.469 1 96.69 211 GLU B C 1
ATOM 3517 O O . GLU B 1 211 ? 9.781 -22.125 13.633 1 96.69 211 GLU B O 1
ATOM 3522 N N . ASN B 1 212 ? 10.531 -22.734 11.633 1 97.38 212 ASN B N 1
ATOM 3523 C CA . ASN B 1 212 ? 11.922 -22.625 12.047 1 97.38 212 ASN B CA 1
ATOM 3524 C C . ASN B 1 212 ? 12.281 -21.188 12.406 1 97.38 212 ASN B C 1
ATOM 3526 O O . ASN B 1 212 ? 12.984 -20.938 13.383 1 97.38 212 ASN B O 1
ATOM 3530 N N . LEU B 1 213 ? 11.781 -20.25 11.648 1 96.69 213 LEU B N 1
ATOM 3531 C CA . LEU B 1 213 ? 12.078 -18.844 11.891 1 96.69 213 LEU B CA 1
ATOM 3532 C C . LEU B 1 213 ? 11.477 -18.375 13.211 1 96.69 213 LEU B C 1
ATOM 3534 O O . LEU B 1 213 ? 12.102 -17.625 13.961 1 96.69 213 LEU B O 1
ATOM 3538 N N . ARG B 1 214 ? 10.328 -18.797 13.453 1 94.56 214 ARG B N 1
ATOM 3539 C CA . ARG B 1 214 ? 9.68 -18.438 14.711 1 94.56 214 ARG B CA 1
ATOM 3540 C C . ARG B 1 214 ? 10.43 -19.016 15.898 1 94.56 214 ARG B C 1
ATOM 3542 O O . ARG B 1 214 ? 10.586 -18.359 16.922 1 94.56 214 ARG B O 1
ATOM 3549 N N . SER B 1 215 ? 10.906 -20.234 15.766 1 95.12 215 SER B N 1
ATOM 3550 C CA . SER B 1 215 ? 11.633 -20.906 16.828 1 95.12 215 SER B CA 1
ATOM 3551 C C . SER B 1 215 ? 13.008 -20.281 17.047 1 95.12 215 SER B C 1
ATOM 3553 O O . SER B 1 215 ? 13.445 -20.109 18.188 1 95.12 215 SER B O 1
ATOM 3555 N N . THR B 1 216 ? 13.625 -19.953 16.016 1 94.12 216 THR B N 1
ATOM 3556 C CA . THR B 1 216 ? 14.992 -19.453 16.062 1 94.12 216 THR B CA 1
ATOM 3557 C C . THR B 1 216 ? 15.016 -18.016 16.578 1 94.12 216 THR B C 1
ATOM 3559 O O . THR B 1 216 ? 15.852 -17.672 17.422 1 94.12 216 THR B O 1
ATOM 3562 N N . TYR B 1 217 ? 14.094 -17.234 16.125 1 92.81 217 TYR B N 1
ATOM 3563 C CA . TYR B 1 217 ? 14.156 -15.805 16.406 1 92.81 217 TYR B CA 1
ATOM 3564 C C . TYR B 1 217 ? 13.188 -15.43 17.516 1 92.81 217 TYR B C 1
ATOM 3566 O O . TYR B 1 217 ? 13.305 -14.359 18.125 1 92.81 217 TYR B O 1
ATOM 3574 N N . ASN B 1 218 ? 12.195 -16.25 17.781 1 94.06 218 ASN B N 1
ATOM 3575 C CA . ASN B 1 218 ? 11.148 -15.977 18.766 1 94.06 218 ASN B CA 1
ATOM 3576 C C . ASN B 1 218 ? 10.414 -14.672 18.469 1 94.06 218 ASN B C 1
ATOM 3578 O O . ASN B 1 218 ? 10.203 -13.852 19.359 1 94.06 218 ASN B O 1
ATOM 3582 N N . LYS B 1 219 ? 10.273 -14.438 17.109 1 93.31 219 LYS B N 1
ATOM 3583 C CA . LYS B 1 219 ? 9.586 -13.25 16.609 1 93.31 219 LYS B CA 1
ATOM 3584 C C . LYS B 1 219 ? 8.773 -13.578 15.359 1 93.31 219 LYS B C 1
ATOM 3586 O O . LYS B 1 219 ? 8.922 -14.656 14.781 1 93.31 219 LYS B O 1
ATOM 3591 N N . GLY B 1 220 ? 7.848 -12.672 15.031 1 95.12 220 GLY B N 1
ATOM 3592 C CA . GLY B 1 220 ? 7.129 -12.805 13.781 1 95.12 220 GLY B CA 1
ATOM 3593 C C . GLY B 1 220 ? 8.008 -12.586 12.562 1 95.12 220 GLY B C 1
ATOM 3594 O O . GLY B 1 220 ? 9.133 -12.094 12.68 1 95.12 220 GLY B O 1
ATOM 3595 N N . ILE B 1 221 ? 7.562 -12.938 11.414 1 97.31 221 ILE B N 1
ATOM 3596 C CA . ILE B 1 221 ? 8.344 -12.906 10.18 1 97.31 221 ILE B CA 1
ATOM 3597 C C . ILE B 1 221 ? 8.711 -11.469 9.844 1 97.31 221 ILE B C 1
ATOM 3599 O O . ILE B 1 221 ? 9.812 -11.203 9.352 1 97.31 221 ILE B O 1
ATOM 3603 N N . GLU B 1 222 ? 7.773 -10.562 10.102 1 96.31 222 GLU B N 1
ATOM 3604 C CA . GLU B 1 222 ? 8.094 -9.164 9.812 1 96.31 222 GLU B CA 1
ATOM 3605 C C . GLU B 1 222 ? 9.273 -8.688 10.656 1 96.31 222 GLU B C 1
ATOM 3607 O O . GLU B 1 222 ? 10.117 -7.922 10.18 1 96.31 222 GLU B O 1
ATOM 3612 N N . ASP B 1 223 ? 9.297 -9.086 11.891 1 95.69 223 ASP B N 1
ATOM 3613 C CA . ASP B 1 223 ? 10.398 -8.695 12.766 1 95.69 223 ASP B CA 1
ATOM 3614 C C . ASP B 1 223 ? 11.711 -9.32 12.297 1 95.69 223 ASP B C 1
ATOM 3616 O O . ASP B 1 223 ? 12.766 -8.688 12.383 1 95.69 223 ASP B O 1
ATOM 3620 N N . VAL B 1 224 ? 11.664 -10.539 11.859 1 96.56 224 VAL B N 1
ATOM 3621 C CA . VAL B 1 224 ? 12.836 -11.172 11.273 1 96.56 224 VAL B CA 1
ATOM 3622 C C . VAL B 1 224 ? 13.289 -10.391 10.047 1 96.56 224 VAL B C 1
ATOM 3624 O O . VAL B 1 224 ? 14.484 -10.141 9.867 1 96.56 224 VAL B O 1
ATOM 3627 N N . TYR B 1 225 ? 12.367 -9.984 9.234 1 97.56 225 TYR B N 1
ATOM 3628 C CA . TYR B 1 225 ? 12.633 -9.148 8.07 1 97.56 225 TYR B CA 1
ATOM 3629 C C . TYR B 1 225 ? 13.398 -7.895 8.461 1 97.56 225 TYR B C 1
ATOM 3631 O O . TYR B 1 225 ? 14.438 -7.586 7.867 1 97.56 225 TYR B O 1
ATOM 3639 N N . LYS B 1 226 ? 12.875 -7.227 9.469 1 95.5 226 LYS B N 1
ATOM 3640 C CA . LYS B 1 226 ? 13.484 -5.977 9.914 1 95.5 226 LYS B CA 1
ATOM 3641 C C . LYS B 1 226 ? 14.891 -6.211 10.461 1 95.5 226 LYS B C 1
ATOM 3643 O O . LYS B 1 226 ? 15.773 -5.371 10.281 1 95.5 226 LYS B O 1
ATOM 3648 N N . GLN B 1 227 ? 15.016 -7.27 11.109 1 94.75 227 GLN B N 1
ATOM 3649 C CA . GLN B 1 227 ? 16.328 -7.598 11.641 1 94.75 227 GLN B CA 1
ATOM 3650 C C . GLN B 1 227 ? 17.328 -7.844 10.516 1 94.75 227 GLN B C 1
ATOM 3652 O O . GLN B 1 227 ? 18.484 -7.414 10.594 1 94.75 227 GLN B O 1
ATOM 3657 N N . ILE B 1 228 ? 16.891 -8.469 9.492 1 94.5 228 ILE B N 1
ATOM 3658 C CA . ILE B 1 228 ? 17.766 -8.859 8.383 1 94.5 228 ILE B CA 1
ATOM 3659 C C . ILE B 1 228 ? 18.094 -7.641 7.531 1 94.5 228 ILE B C 1
ATOM 3661 O O . ILE B 1 228 ? 19.234 -7.457 7.109 1 94.5 228 ILE B O 1
ATOM 3665 N N . PHE B 1 229 ? 17.172 -6.812 7.367 1 94.38 229 PHE B N 1
ATOM 3666 C CA . PHE B 1 229 ? 17.344 -5.746 6.387 1 94.38 229 PHE B CA 1
ATOM 3667 C C . PHE B 1 229 ? 17.562 -4.406 7.082 1 94.38 229 PHE B C 1
ATOM 3669 O O . PHE B 1 229 ? 18 -3.439 6.453 1 94.38 229 PHE B O 1
ATOM 3676 N N . GLY B 1 230 ? 17.078 -4.254 8.375 1 87.56 230 GLY B N 1
ATOM 3677 C CA . GLY B 1 230 ? 17.156 -3 9.109 1 87.56 230 GLY B CA 1
ATOM 3678 C C . GLY B 1 230 ? 18.547 -2.678 9.609 1 87.56 230 GLY B C 1
ATOM 3679 O O . GLY B 1 230 ? 18.844 -1.532 9.961 1 87.56 230 GLY B O 1
ATOM 3680 N N . GLY B 1 231 ? 19.5 -3.654 10.086 1 67.81 231 GLY B N 1
ATOM 3681 C CA . GLY B 1 231 ? 20.797 -3.484 10.719 1 67.81 231 GLY B CA 1
ATOM 3682 C C . GLY B 1 231 ? 21.734 -2.588 9.93 1 67.81 231 GLY B C 1
ATOM 3683 O O . GLY B 1 231 ? 22.734 -2.109 10.461 1 67.81 231 GLY B O 1
ATOM 3684 N N . HIS B 1 232 ? 21.812 -2.438 8.734 1 48.59 232 HIS B N 1
ATOM 3685 C CA . HIS B 1 232 ? 22.969 -1.8 8.109 1 48.59 232 HIS B CA 1
ATOM 3686 C C . HIS B 1 232 ? 23.016 -0.308 8.422 1 48.59 232 HIS B C 1
ATOM 3688 O O . HIS B 1 232 ? 23.969 0.383 8.047 1 48.59 232 HIS B O 1
ATOM 3694 N N . HIS B 1 233 ? 22.016 0.445 8.781 1 38.09 233 HIS B N 1
ATOM 3695 C CA . HIS B 1 233 ? 22.281 1.867 8.969 1 38.09 233 HIS B CA 1
ATOM 3696 C C . HIS B 1 233 ? 22.781 2.148 10.383 1 38.09 233 HIS B C 1
ATOM 3698 O O . HIS B 1 233 ? 22.953 3.309 10.758 1 38.09 233 HIS B O 1
ATOM 3704 N N . ALA B 1 234 ? 22.906 1.378 11.375 1 28.12 234 ALA B N 1
ATOM 3705 C CA . ALA B 1 234 ? 23.672 1.944 12.492 1 28.12 234 ALA B CA 1
ATOM 3706 C C . ALA B 1 234 ? 25.141 2.105 12.125 1 28.12 234 ALA B C 1
ATOM 3708 O O . ALA B 1 234 ? 25.734 1.229 11.484 1 28.12 234 ALA B O 1
#